Protein AF-0000000067924280 (afdb_homodimer)

InterPro domains:
  IPR011576 Pyridoxamine 5'-phosphate oxidase, N-terminal [PF01243] (41-161)
  IPR012349 FMN-binding split barrel [G3DSA:2.30.110.10] (32-160)

Foldseek 3Di:
DDDFLCCVPCPPVNLVVCVVVVNNVVQVVCSVVRHFDQWQDPVNQQLQQQAFKKWKWFAALVRRIDIDIDGDHRRQWHDPGGWKIKHFAFDDPPPCPVQNRCVRPQWMKMWTADQQVLWIKIFTFGKHWAAPCVVVNVVSDDPPDPTHGGTMMMTTTSGMDIDDSPPRHHDDDPVVVVVVVVVVVVVVVVVVVVVVVVVVVVVVVD/DDDFLCCVPCPPVNLVVCVVVVNNVVQVVCSVVRHFDQWQDPVNQQLQQQAFKKWKWFAALVRRIDIDIDGDHRRQWHDPGGWKIKHFAFDDPPPCPVQNRCVRPQWMKIWTADQQVLWIKIFTFGKHWAAPCVPVNVVSDPPPDPTHGGTMMMTTTSGMDIDDSPPRHHDDDPVVVVVVVVVVVVVVVVVVVVVVVVVVVVVVVD

Nearest PDB structures (foldseek):
  7kq2-assembly1_A  TM=8.215E-01  e=5.946E-09  Streptococcus sp.
  7kpz-assembly1_A  TM=7.842E-01  e=2.684E-08  Streptococcus sp.
  2i02-assembly1_B  TM=6.958E-01  e=4.789E-06  Nostoc punctiforme PCC 73102
  2i02-assembly1_A  TM=6.810E-01  e=1.114E-05  Nostoc punctiforme PCC 73102
  1ci0-assembly1_B  TM=5.068E-01  e=4.195E-05  Saccharomyces cerevisiae

Sequence (412 aa):
MHEFTSDVAFTPTVKAIQSRKGSRDSYARVEQRGGWRATITPDLAAFIEAQTSVFLATANAQGQPYIQHRGGPAGFLKVLDEHVIGFADFSGNRQFITQGNLEDNDQAFLFLIDYMLRQRIKIWGRARVVENDPELTAKLMPADYKARPEQAILFTVTAWDANCPQHIPQRFEAADVAAALAERDRRIAGLEQEIARLRDGAAAELMHEFTSDVAFTPTVKAIQSRKGSRDSYARVEQRGGWRATITPDLAAFIEAQTSVFLATANAQGQPYIQHRGGPAGFLKVLDEHVIGFADFSGNRQFITQGNLEDNDQAFLFLIDYMLRQRIKIWGRARVVENDPELTAKLMPADYKARPEQAILFTVTAWDANCPQHIPQRFEAADVAAALAERDRRIAGLEQEIARLRDGAAAEL

Organism: Mesorhizobium plurifarium (NCBI:txid69974)

Secondary structure (DSSP, 8-state):
----GGGGT--HHHHHHHHHHT-HHHHHHHHHTT-SB-S--HHHHHHHHH-SEEEEEEE-TT--EEEEEEE-STTSSEE-SSSEEEEEEE--S---HHHHHHHH--EEEEEEEETTTTEEEEEEEEEEEE-S-HHHHHHHSPTT--PPEEEEEEEEEEEEEE---TT---EEEHHHHHHHHHHHHHHHHHHHHHHHHHHHHHHHT-/----GGGGT--HHHHHHHHHHT-HHHHHHHHHTT-SB-S--HHHHHHHHH-SEEEEEEE-TT--EEEEEEE-STTSSEE-SSSEEEEEEE--S---HHHHHHHH--EEEEEEEETTTTEEEEEEEEEEEE-S-HHHHHHHSPTT--PPEEEEEEEEEEEEEE---TT---EEEHHHHHHHHHHHHHHHHHHHHHHHHHHHHHHHT-

Radius of gyration: 25.48 Å; Cα contacts (8 Å, |Δi|>4): 826; chains: 2; bounding box: 55×84×57 Å

Solvent-accessible surface area (backbone atoms only — not comparab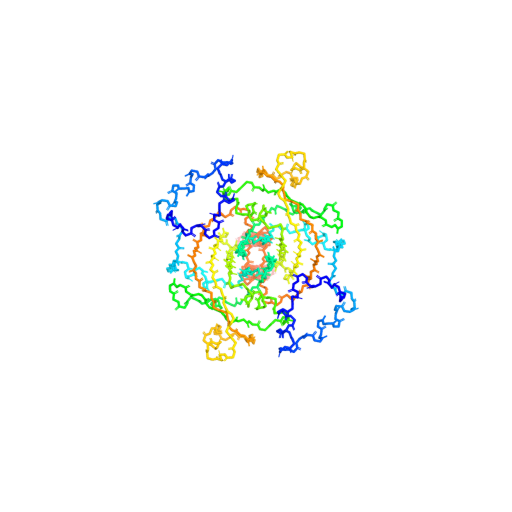le to full-atom values): 21145 Å² total; per-residue (Å²): 132,87,83,52,52,51,46,80,60,50,35,75,58,13,46,51,50,18,51,75,72,68,38,32,67,62,52,50,52,44,46,73,73,64,53,39,47,46,59,57,44,74,69,56,43,53,55,50,25,58,38,37,49,37,35,42,24,30,6,29,77,86,23,44,21,42,77,42,81,47,45,42,61,63,40,28,40,36,71,78,53,52,42,32,37,33,27,40,39,56,65,71,89,61,66,48,44,67,58,26,16,33,74,60,26,37,34,22,20,42,42,40,61,41,35,70,78,30,42,40,39,42,33,38,32,34,36,45,75,45,69,95,45,68,67,61,30,56,70,29,48,41,86,93,54,87,70,54,68,67,31,26,37,41,35,40,48,52,21,38,50,73,61,81,45,76,56,50,61,49,33,40,48,47,70,60,52,49,50,56,49,46,54,47,50,50,51,39,51,51,42,53,50,51,43,52,52,55,57,54,57,60,54,72,78,102,131,88,81,52,51,52,45,80,61,51,36,74,59,12,46,52,50,17,51,76,72,68,38,34,65,62,53,50,52,44,48,73,73,64,52,41,47,45,58,56,45,73,67,54,42,54,54,51,26,58,38,39,50,36,36,41,26,28,6,29,78,87,24,44,20,41,78,43,80,46,45,41,60,65,39,26,40,36,73,77,52,53,43,33,38,33,26,40,39,57,66,70,89,60,66,46,44,67,57,27,15,32,74,59,26,37,35,20,20,42,42,40,61,41,36,70,78,29,42,41,38,42,33,37,29,35,35,46,75,46,67,95,44,68,66,61,30,58,70,29,46,42,86,92,54,86,71,54,68,66,32,24,38,42,36,38,48,51,22,37,50,74,60,81,45,77,55,49,62,48,33,39,50,45,69,60,52,50,51,56,48,48,54,47,50,51,51,41,52,51,43,53,49,50,43,50,52,54,56,55,57,61,54,72,78,103

pLDDT: mean 94.35, std 7.41, range [45.19, 98.88]

Structure (mmCIF, N/CA/C/O backbone):
data_AF-0000000067924280-model_v1
#
loop_
_entity.id
_entity.type
_entity.pdbx_description
1 polymer "Pyridoxamine 5'-phosphate oxidase-related FMN-binding protein"
#
loop_
_atom_site.group_PDB
_atom_site.id
_atom_site.type_symbol
_atom_site.label_atom_id
_atom_site.label_alt_id
_atom_site.label_comp_id
_atom_site.label_asym_id
_atom_site.label_entity_id
_atom_site.label_seq_id
_atom_site.pdbx_PDB_ins_code
_atom_site.Cartn_x
_atom_site.Cartn_y
_atom_site.Cartn_z
_atom_site.occupancy
_atom_site.B_iso_or_equiv
_atom_site.auth_seq_id
_atom_site.auth_comp_id
_atom_site.auth_asym_id
_atom_site.auth_atom_id
_atom_site.pdbx_PDB_model_num
ATOM 1 N N . MET A 1 1 ? -21.016 -21.656 -17.859 1 45.44 1 MET A N 1
ATOM 2 C CA . MET A 1 1 ? -21.172 -20.812 -16.672 1 45.44 1 MET A CA 1
ATOM 3 C C . MET A 1 1 ? -20.656 -19.406 -16.953 1 45.44 1 MET A C 1
ATOM 5 O O . MET A 1 1 ? -19.609 -19.219 -17.562 1 45.44 1 MET A O 1
ATOM 9 N N . HIS A 1 2 ? -21.453 -18.375 -16.938 1 62.66 2 HIS A N 1
ATOM 10 C CA . HIS A 1 2 ? -21.156 -17 -17.297 1 62.66 2 HIS A CA 1
ATOM 11 C C . HIS A 1 2 ? -20.016 -16.453 -16.453 1 62.66 2 HIS A C 1
ATOM 13 O O . HIS A 1 2 ? -20 -16.625 -15.227 1 62.66 2 HIS A O 1
ATOM 19 N N . GLU A 1 3 ? -18.922 -16.172 -17.047 1 84.81 3 GLU A N 1
ATOM 20 C CA . GLU A 1 3 ? -17.75 -15.633 -16.391 1 84.81 3 GLU A CA 1
ATOM 21 C C . GLU A 1 3 ? -17.969 -14.188 -15.961 1 84.81 3 GLU A C 1
ATOM 23 O O . GLU A 1 3 ? -18.375 -13.352 -16.766 1 84.81 3 GLU A O 1
ATOM 28 N N . PHE A 1 4 ? -18.125 -14 -14.648 1 92.31 4 PHE A N 1
ATOM 29 C CA . PHE A 1 4 ? -18.219 -12.656 -14.102 1 92.31 4 PHE A CA 1
ATOM 30 C C . PHE A 1 4 ? -16.844 -12.008 -14 1 92.31 4 PHE A C 1
ATOM 32 O O . PHE A 1 4 ? -15.836 -12.695 -13.812 1 92.31 4 PHE A O 1
ATOM 39 N N . THR A 1 5 ? -16.828 -10.656 -14.125 1 94.19 5 THR A N 1
ATOM 40 C CA . THR A 1 5 ? -15.578 -9.93 -13.984 1 94.19 5 THR A CA 1
ATOM 41 C C . THR A 1 5 ? -14.961 -10.164 -12.609 1 94.19 5 THR A C 1
ATOM 43 O O . THR A 1 5 ? -13.742 -10.234 -12.477 1 94.19 5 THR A O 1
ATOM 46 N N . SER A 1 6 ? -15.836 -10.359 -11.602 1 96.06 6 SER A N 1
ATOM 47 C CA . SER A 1 6 ? -15.359 -10.562 -10.234 1 96.06 6 SER A CA 1
ATOM 48 C C . SER A 1 6 ? -14.703 -11.93 -10.07 1 96.06 6 SER A C 1
ATOM 50 O O . SER A 1 6 ? -14.039 -12.188 -9.062 1 96.06 6 SER A O 1
ATOM 52 N N . ASP A 1 7 ? -14.781 -12.828 -11.102 1 96.56 7 ASP A N 1
ATOM 53 C CA . ASP A 1 7 ? -14.188 -14.164 -11.031 1 96.56 7 ASP A CA 1
ATOM 54 C C . ASP A 1 7 ? -12.656 -14.086 -11.016 1 96.56 7 ASP A C 1
ATOM 56 O O . ASP A 1 7 ? -11.992 -15.039 -10.625 1 96.56 7 ASP A O 1
ATOM 60 N N . VAL A 1 8 ? -12.156 -12.953 -11.414 1 96.25 8 VAL A N 1
ATOM 61 C CA . VAL A 1 8 ? -10.711 -12.75 -11.32 1 96.25 8 VAL A CA 1
ATOM 62 C C . VAL A 1 8 ? -10.266 -12.82 -9.867 1 96.25 8 VAL A C 1
ATOM 64 O O . VAL A 1 8 ? -9.133 -13.203 -9.57 1 96.25 8 VAL A O 1
ATOM 67 N N . ALA A 1 9 ? -11.164 -12.5 -8.898 1 96.62 9 ALA A N 1
ATOM 68 C CA . ALA A 1 9 ? -10.891 -12.508 -7.461 1 96.62 9 ALA A CA 1
ATOM 69 C C . ALA A 1 9 ? -11.688 -13.602 -6.758 1 96.62 9 ALA A C 1
ATOM 71 O O . ALA A 1 9 ? -11.18 -14.266 -5.852 1 96.62 9 ALA A O 1
ATOM 72 N N . PHE A 1 10 ? -12.93 -13.734 -7.227 1 97.44 10 PHE A N 1
ATOM 73 C CA . PHE A 1 10 ? -13.828 -14.695 -6.594 1 97.44 10 PHE A CA 1
ATOM 74 C C . PHE A 1 10 ? -13.695 -16.062 -7.234 1 97.44 10 PHE A C 1
ATOM 76 O O . PHE A 1 10 ? -14.57 -16.5 -7.98 1 97.44 10 PHE A O 1
ATOM 83 N N . THR A 1 11 ? -12.648 -16.75 -6.859 1 97.56 11 THR A N 1
ATOM 84 C CA . THR A 1 11 ? -12.414 -18.125 -7.305 1 97.56 11 THR A CA 1
ATOM 85 C C . THR A 1 11 ? -13.43 -19.078 -6.688 1 97.56 11 THR A C 1
ATOM 87 O O . THR A 1 11 ? -14.156 -18.703 -5.762 1 97.56 11 THR A O 1
ATOM 90 N N . PRO A 1 12 ? -13.422 -20.312 -7.195 1 97.56 12 PRO A N 1
ATOM 91 C CA . PRO A 1 12 ? -14.297 -21.281 -6.547 1 97.56 12 PRO A CA 1
ATOM 92 C C . PRO A 1 12 ? -14.008 -21.438 -5.051 1 97.56 12 PRO A C 1
ATOM 94 O O . PRO A 1 12 ? -14.938 -21.594 -4.258 1 97.56 12 PRO A O 1
ATOM 97 N N . THR A 1 13 ? -12.742 -21.359 -4.664 1 98.38 13 THR A N 1
ATOM 98 C CA . THR A 1 13 ? -12.367 -21.438 -3.252 1 98.38 13 THR A CA 1
ATOM 99 C C . THR A 1 13 ? -12.945 -20.266 -2.477 1 98.38 13 THR A C 1
ATOM 101 O O . THR A 1 13 ? -13.516 -20.438 -1.398 1 98.38 13 THR A O 1
ATOM 104 N N . VAL A 1 14 ? -12.852 -19.078 -3.033 1 98.38 14 VAL A N 1
ATOM 105 C CA . VAL A 1 14 ? -13.383 -17.875 -2.393 1 98.38 14 VAL A CA 1
ATOM 106 C C . VAL A 1 14 ? -14.906 -17.984 -2.273 1 98.38 14 VAL A C 1
ATOM 108 O O . VAL A 1 14 ? -15.469 -17.719 -1.21 1 98.38 14 VAL A O 1
ATOM 111 N N . LYS A 1 15 ? -15.547 -18.422 -3.338 1 98.19 15 LYS A N 1
ATOM 112 C CA . LYS A 1 15 ? -17 -18.547 -3.334 1 98.19 15 LYS A CA 1
ATOM 113 C C . LYS A 1 15 ? -17.453 -19.578 -2.316 1 98.19 15 LYS A C 1
ATOM 115 O O . LYS A 1 15 ? -18.516 -19.422 -1.688 1 98.19 15 LYS A O 1
ATOM 120 N N . ALA A 1 16 ? -16.703 -20.625 -2.158 1 98.44 16 ALA A N 1
ATOM 121 C CA . ALA A 1 16 ? -17.031 -21.641 -1.155 1 98.44 16 ALA A CA 1
ATOM 122 C C . ALA A 1 16 ? -16.969 -21.062 0.253 1 98.44 16 ALA A C 1
ATOM 124 O O . ALA A 1 16 ? -17.812 -21.344 1.096 1 98.44 16 ALA A O 1
ATOM 125 N N . ILE A 1 17 ? -15.977 -20.25 0.499 1 98.12 17 ILE A N 1
ATOM 126 C CA . ILE A 1 17 ? -15.828 -19.609 1.802 1 98.12 17 ILE A CA 1
ATOM 127 C C . ILE A 1 17 ? -16.969 -18.609 2.02 1 98.12 17 ILE A C 1
ATOM 129 O O . ILE A 1 17 ? -17.547 -18.562 3.104 1 98.12 17 ILE A O 1
ATOM 133 N N . GLN A 1 18 ? -17.312 -17.797 0.963 1 98 18 GLN A N 1
ATOM 134 C CA . GLN A 1 18 ? -18.438 -16.875 1.04 1 98 18 GLN A CA 1
ATOM 135 C C . GLN A 1 18 ? -19.719 -17.609 1.403 1 98 18 GLN A C 1
ATOM 137 O O . GLN A 1 18 ? -20.531 -17.109 2.184 1 98 18 GLN A O 1
ATOM 142 N N . SER A 1 19 ? -19.875 -18.781 0.799 1 98.5 19 SER A N 1
ATOM 143 C CA . SER A 1 19 ? -21.062 -19.578 1.085 1 98.5 19 SER A CA 1
ATOM 144 C C . SER A 1 19 ? -21.078 -20.031 2.539 1 98.5 19 SER A C 1
ATOM 146 O O . SER A 1 19 ? -22.094 -19.891 3.229 1 98.5 19 SER A O 1
ATOM 148 N N . ARG A 1 20 ? -19.938 -20.547 2.988 1 97.94 20 ARG A N 1
ATOM 149 C CA . ARG A 1 20 ? -19.844 -21.031 4.359 1 97.94 20 ARG A CA 1
ATOM 150 C C . ARG A 1 20 ? -20.047 -19.906 5.363 1 97.94 20 ARG A C 1
ATOM 152 O O . ARG A 1 20 ? -20.656 -20.109 6.414 1 97.94 20 ARG A O 1
ATOM 159 N N . LYS A 1 21 ? -19.656 -18.734 5 1 97.12 21 LYS A N 1
ATOM 160 C CA . LYS A 1 21 ? -19.656 -17.625 5.965 1 97.12 21 LYS A CA 1
ATOM 161 C C . LYS A 1 21 ? -20.812 -16.672 5.699 1 97.12 21 LYS A C 1
ATOM 163 O O . LYS A 1 21 ? -20.938 -15.641 6.367 1 97.12 21 LYS A O 1
ATOM 168 N N . GLY A 1 22 ? -21.562 -16.859 4.66 1 97.06 22 GLY A N 1
ATOM 169 C CA . GLY A 1 22 ? -22.875 -16.266 4.527 1 97.06 22 GLY A CA 1
ATOM 170 C C . GLY A 1 22 ? -22.875 -15.008 3.672 1 97.06 22 GLY A C 1
ATOM 171 O O . GLY A 1 22 ? -23.797 -14.195 3.746 1 97.06 22 GLY A O 1
ATOM 172 N N . SER A 1 23 ? -21.828 -14.758 2.934 1 97.06 23 SER A N 1
ATOM 173 C CA . SER A 1 23 ? -21.797 -13.539 2.127 1 97.06 23 SER A CA 1
ATOM 174 C C . SER A 1 23 ? -22 -13.852 0.648 1 97.06 23 SER A C 1
ATOM 176 O O . SER A 1 23 ? -22.125 -12.945 -0.175 1 97.06 23 SER A O 1
ATOM 178 N N . ARG A 1 24 ? -22.156 -15.109 0.257 1 97.5 24 ARG A N 1
ATOM 179 C CA . ARG A 1 24 ? -22.156 -15.516 -1.146 1 97.5 24 ARG A CA 1
ATOM 180 C C . ARG A 1 24 ? -23.375 -14.953 -1.87 1 97.5 24 ARG A C 1
ATOM 182 O O . ARG A 1 24 ? -23.266 -14.445 -2.986 1 97.5 24 ARG A O 1
ATOM 189 N N . ASP A 1 25 ? -24.531 -15.016 -1.222 1 97 25 ASP A N 1
ATOM 190 C CA . ASP A 1 25 ? -25.766 -14.602 -1.877 1 97 25 ASP A CA 1
ATOM 191 C C . ASP A 1 25 ? -25.734 -13.117 -2.242 1 97 25 ASP A C 1
ATOM 193 O O . ASP A 1 25 ? -26.188 -12.727 -3.32 1 97 25 ASP A O 1
ATOM 197 N N . SER A 1 26 ? -25.25 -12.375 -1.351 1 96.19 26 SER A N 1
ATOM 198 C CA . SER A 1 26 ? -25.156 -10.938 -1.595 1 96.19 26 SER A CA 1
ATOM 199 C C . SER A 1 26 ? -24.234 -10.641 -2.777 1 96.19 26 SER A C 1
ATOM 201 O O . SER A 1 26 ? -24.609 -9.867 -3.668 1 96.19 26 SER A O 1
ATOM 203 N N . TYR A 1 27 ? -23.094 -11.289 -2.848 1 95.5 27 TYR A N 1
ATOM 204 C CA . TYR A 1 27 ? -22.156 -11.031 -3.934 1 95.5 27 TYR A CA 1
ATOM 205 C C . TYR A 1 27 ? -22.672 -11.609 -5.246 1 95.5 27 TYR A C 1
ATOM 207 O O . TYR A 1 27 ? -22.422 -11.047 -6.316 1 95.5 27 TYR A O 1
ATOM 215 N N . ALA A 1 28 ? -23.391 -12.703 -5.152 1 95.81 28 ALA A N 1
ATOM 216 C CA . ALA A 1 28 ? -24 -13.281 -6.348 1 95.81 28 ALA A CA 1
ATOM 217 C C . ALA A 1 28 ? -25.016 -12.328 -6.965 1 95.81 28 ALA A C 1
ATOM 219 O O . ALA A 1 28 ? -25.094 -12.203 -8.188 1 95.81 28 ALA A O 1
ATOM 220 N N . ARG A 1 29 ? -25.766 -11.711 -6.133 1 95.06 29 ARG A N 1
ATOM 221 C CA . ARG A 1 29 ? -26.766 -10.75 -6.617 1 95.06 29 ARG A CA 1
ATOM 222 C C . ARG A 1 29 ? -26.078 -9.57 -7.316 1 95.06 29 ARG A C 1
ATOM 224 O O . ARG A 1 29 ? -26.531 -9.125 -8.375 1 95.06 29 ARG A O 1
ATOM 231 N N . VAL A 1 30 ? -25.016 -9.086 -6.758 1 92.69 30 VAL A N 1
ATOM 232 C CA . VAL A 1 30 ? -24.25 -7.988 -7.355 1 92.69 30 VAL A CA 1
ATOM 233 C C . VAL A 1 30 ? -23.703 -8.414 -8.719 1 92.69 30 VAL A C 1
ATOM 235 O O . VAL A 1 30 ? -23.766 -7.652 -9.68 1 92.69 30 VAL A O 1
ATOM 238 N N . GLU A 1 31 ? -23.172 -9.648 -8.789 1 94.25 31 GLU A N 1
ATOM 239 C CA . GLU A 1 31 ? -22.641 -10.18 -10.039 1 94.25 31 GLU A CA 1
ATOM 240 C C . GLU A 1 31 ? -23.719 -10.25 -11.117 1 94.25 31 GLU A C 1
ATOM 242 O O . GLU A 1 31 ? -23.469 -9.914 -12.273 1 94.25 31 GLU A O 1
ATOM 247 N N . GLN A 1 32 ? -24.906 -10.555 -10.766 1 93 32 GLN A N 1
ATOM 248 C CA . GLN A 1 32 ? -26.016 -10.695 -11.703 1 93 32 GLN A CA 1
ATOM 249 C C . GLN A 1 32 ? -26.469 -9.328 -12.219 1 93 32 GLN A C 1
ATOM 251 O O . GLN A 1 32 ? -27.016 -9.227 -13.312 1 93 32 GLN A O 1
ATOM 256 N N . ARG A 1 33 ? -26.156 -8.359 -11.461 1 92.62 33 ARG A N 1
ATOM 257 C CA . ARG A 1 33 ? -26.562 -7.016 -11.844 1 92.62 33 ARG A CA 1
ATOM 258 C C . ARG A 1 33 ? -25.453 -6.289 -12.586 1 92.62 33 ARG A C 1
ATOM 260 O O . ARG A 1 33 ? -25.5 -5.07 -12.758 1 92.62 33 ARG A O 1
ATOM 267 N N . GLY A 1 34 ? -24.406 -7.004 -13.086 1 88.94 34 GLY A N 1
ATOM 268 C CA . GLY A 1 34 ? -23.344 -6.398 -13.875 1 88.94 34 GLY A CA 1
ATOM 269 C C . GLY A 1 34 ? -21.969 -6.52 -13.242 1 88.94 34 GLY A C 1
ATOM 270 O O . GLY A 1 34 ? -20.969 -6.586 -13.938 1 88.94 34 GLY A O 1
ATOM 271 N N . GLY A 1 35 ? -22 -6.469 -11.82 1 92 35 GLY A N 1
ATOM 272 C CA . GLY A 1 35 ? -20.766 -6.754 -11.094 1 92 35 GLY A CA 1
ATOM 273 C C . GLY A 1 35 ? -19.734 -5.648 -11.203 1 92 35 GLY A C 1
ATOM 274 O O . GLY A 1 35 ? -20.078 -4.465 -11.141 1 92 35 GLY A O 1
ATOM 275 N N . TRP A 1 36 ? -18.5 -6.02 -11.258 1 94.25 36 TRP A N 1
ATOM 276 C CA . TRP A 1 36 ? -17.375 -5.098 -11.352 1 94.25 36 TRP A CA 1
ATOM 277 C C . TRP A 1 36 ? -17.188 -4.625 -12.789 1 94.25 36 TRP A C 1
ATOM 279 O O . TRP A 1 36 ? -17.5 -5.352 -13.734 1 94.25 36 TRP A O 1
ATOM 289 N N . ARG A 1 37 ? -16.719 -3.395 -12.969 1 93.62 37 ARG A N 1
ATOM 290 C CA . ARG A 1 37 ? -16.469 -2.846 -14.297 1 93.62 37 ARG A CA 1
ATOM 291 C C . ARG A 1 37 ? -15.102 -3.285 -14.82 1 93.62 37 ARG A C 1
ATOM 293 O O . ARG A 1 37 ? -14.172 -3.518 -14.039 1 93.62 37 ARG A O 1
ATOM 300 N N . ALA A 1 38 ? -15.031 -3.35 -16.125 1 95.81 38 ALA A N 1
ATOM 301 C CA . ALA A 1 38 ? -13.789 -3.768 -16.766 1 95.81 38 ALA A CA 1
ATOM 302 C C . ALA A 1 38 ? -13.148 -2.607 -17.531 1 95.81 38 ALA A C 1
ATOM 304 O O . ALA A 1 38 ? -12.055 -2.746 -18.094 1 95.81 38 ALA A O 1
ATOM 305 N N . THR A 1 39 ? -13.844 -1.519 -17.594 1 97.25 39 THR A N 1
ATOM 306 C CA . THR A 1 39 ? -13.344 -0.343 -18.297 1 97.25 39 THR A CA 1
ATOM 307 C C . THR A 1 39 ? -13.07 0.796 -17.312 1 97.25 39 THR A C 1
ATOM 309 O O . THR A 1 39 ? -13.742 0.913 -16.281 1 97.25 39 THR A O 1
ATOM 312 N N . ILE A 1 40 ? -12.125 1.585 -17.672 1 98.06 40 ILE A N 1
ATOM 313 C CA . ILE A 1 40 ? -11.773 2.75 -16.875 1 98.06 40 ILE A CA 1
ATOM 314 C C . ILE A 1 40 ? -12.773 3.877 -17.141 1 98.06 40 ILE A C 1
ATOM 316 O O . ILE A 1 40 ? -12.773 4.469 -18.219 1 98.06 40 ILE A O 1
ATOM 320 N N . THR A 1 41 ? -13.602 4.195 -16.172 1 97.25 41 THR A N 1
ATOM 321 C CA . THR A 1 41 ? -14.531 5.312 -16.281 1 97.25 41 THR A CA 1
ATOM 322 C C . THR A 1 41 ? -13.797 6.645 -16.125 1 97.25 41 THR A C 1
ATOM 324 O O . THR A 1 41 ? -12.672 6.684 -15.625 1 97.25 41 THR A O 1
ATOM 327 N N . PRO A 1 42 ? -14.461 7.699 -16.516 1 97.44 42 PRO A N 1
ATOM 328 C CA . PRO A 1 42 ? -13.828 9.016 -16.344 1 97.44 42 PRO A CA 1
ATOM 329 C C . PRO A 1 42 ? -13.492 9.312 -14.891 1 97.44 42 PRO A C 1
ATOM 331 O O . PRO A 1 42 ? -12.422 9.867 -14.609 1 97.44 42 PRO A O 1
ATOM 334 N N . ASP A 1 43 ? -14.336 8.93 -14.008 1 95.81 43 ASP A N 1
ATOM 335 C CA . ASP A 1 43 ? -14.078 9.148 -12.586 1 95.81 43 ASP A CA 1
ATOM 336 C C . ASP A 1 43 ? -12.875 8.344 -12.109 1 95.81 43 ASP A C 1
ATOM 338 O O . ASP A 1 43 ? -12.047 8.852 -11.359 1 95.81 43 ASP A O 1
ATOM 342 N N . LEU A 1 44 ? -12.844 7.09 -12.531 1 96.81 44 LEU A N 1
ATOM 343 C CA . LEU A 1 44 ? -11.703 6.262 -12.172 1 96.81 44 LEU A CA 1
ATOM 344 C C . LEU A 1 44 ? -10.414 6.828 -12.766 1 96.81 44 LEU A C 1
ATOM 346 O O . LEU A 1 44 ? -9.375 6.84 -12.094 1 96.81 44 LEU A O 1
ATOM 350 N N . ALA A 1 45 ? -10.484 7.324 -13.961 1 98.25 45 ALA A N 1
ATOM 351 C CA . ALA A 1 45 ? -9.32 7.922 -14.602 1 98.25 45 ALA A CA 1
ATOM 352 C C . ALA A 1 45 ? -8.797 9.109 -13.797 1 98.25 45 ALA A C 1
ATOM 354 O O . ALA A 1 45 ? -7.59 9.219 -13.562 1 98.25 45 ALA A O 1
ATOM 355 N N . ALA A 1 46 ? -9.641 9.953 -13.398 1 97.56 46 ALA A N 1
ATOM 356 C CA . ALA A 1 46 ? -9.266 11.117 -12.602 1 97.56 46 ALA A CA 1
ATOM 357 C C . ALA A 1 46 ? -8.633 10.695 -11.281 1 97.56 46 ALA A C 1
ATOM 359 O O . ALA A 1 46 ? -7.641 11.281 -10.836 1 97.56 46 ALA A O 1
ATOM 360 N N . PHE A 1 47 ? -9.242 9.688 -10.672 1 96.62 47 PHE A N 1
ATOM 361 C CA . PHE A 1 47 ? -8.719 9.164 -9.414 1 96.62 47 PHE A CA 1
ATOM 362 C C . PHE A 1 47 ? -7.312 8.602 -9.609 1 96.62 47 PHE A C 1
ATOM 364 O O . PHE A 1 47 ? -6.406 8.898 -8.828 1 96.62 47 PHE A O 1
ATOM 371 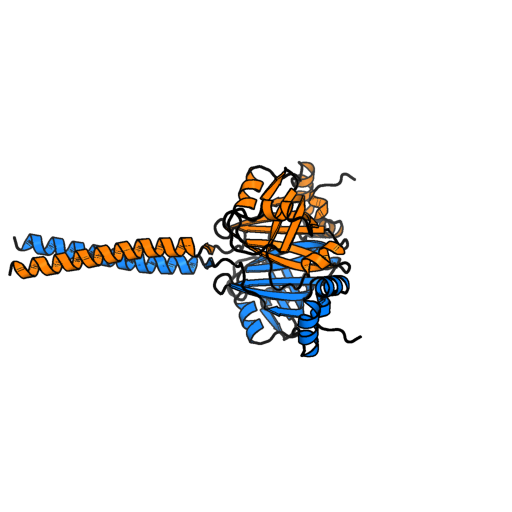N N . ILE A 1 48 ? -7.125 7.824 -10.672 1 98.12 48 ILE A N 1
ATOM 372 C CA . ILE A 1 48 ? -5.848 7.195 -10.984 1 98.12 48 ILE A CA 1
ATOM 373 C C . ILE A 1 48 ? -4.781 8.266 -11.188 1 98.12 48 ILE A C 1
ATOM 375 O O . ILE A 1 48 ? -3.711 8.219 -10.578 1 98.12 48 ILE A O 1
ATOM 379 N N . GLU A 1 49 ? -5.066 9.25 -11.914 1 97.69 49 GLU A N 1
ATOM 380 C CA . GLU A 1 49 ? -4.07 10.234 -12.328 1 97.69 49 GLU A CA 1
ATOM 381 C C . GLU A 1 49 ? -3.73 11.195 -11.188 1 97.69 49 GLU A C 1
ATOM 383 O O . GLU A 1 49 ? -2.701 11.867 -11.227 1 97.69 49 GLU A O 1
ATOM 38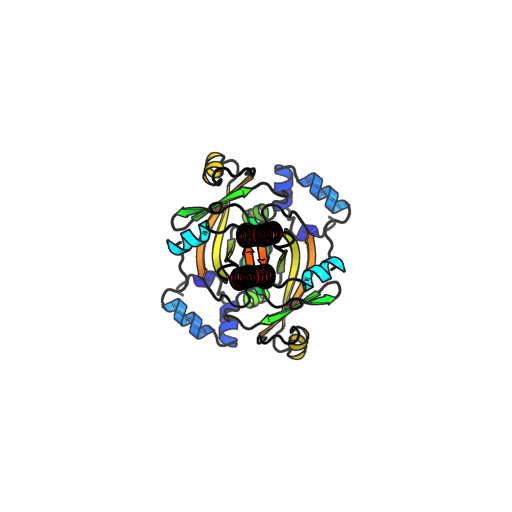8 N N . ALA A 1 50 ? -4.562 11.203 -10.188 1 96.12 50 ALA A N 1
ATOM 389 C CA . ALA A 1 50 ? -4.336 12.078 -9.039 1 96.12 50 ALA A CA 1
ATOM 390 C C . ALA A 1 50 ? -3.398 11.43 -8.031 1 96.12 50 ALA A C 1
ATOM 392 O O . ALA A 1 50 ? -2.887 12.102 -7.129 1 96.12 50 ALA A O 1
ATOM 393 N N . GLN A 1 51 ? -3.193 10.156 -8.148 1 96.06 51 GLN A N 1
ATOM 394 C CA . GLN A 1 51 ? -2.406 9.453 -7.145 1 96.06 51 GLN A CA 1
ATOM 395 C C . GLN A 1 51 ? -0.926 9.812 -7.258 1 96.06 51 GLN A C 1
ATOM 397 O O . GLN A 1 51 ? -0.41 10 -8.359 1 96.06 51 GLN A O 1
ATOM 402 N N . THR A 1 52 ? -0.217 9.867 -6.059 1 95.06 52 THR A N 1
ATOM 403 C CA . THR A 1 52 ? 1.219 10.125 -6.027 1 95.06 52 THR A CA 1
ATOM 404 C C . THR A 1 52 ? 1.968 8.938 -5.426 1 95.06 52 THR A C 1
ATOM 406 O O . THR A 1 52 ? 3.195 8.969 -5.312 1 95.06 52 THR A O 1
ATOM 409 N N . SER A 1 53 ? 1.267 7.973 -5.031 1 95.69 53 SER A N 1
ATOM 410 C CA . SER A 1 53 ? 1.772 6.738 -4.438 1 95.69 53 SER A CA 1
ATOM 411 C C . SER A 1 53 ? 0.827 5.57 -4.699 1 95.69 53 SER A C 1
ATOM 413 O O . SER A 1 53 ? -0.371 5.66 -4.418 1 95.69 53 SER A O 1
ATOM 415 N N . VAL A 1 54 ? 1.301 4.5 -5.305 1 97.56 54 VAL A N 1
ATOM 416 C CA . VAL A 1 54 ? 0.468 3.34 -5.602 1 97.56 54 VAL A CA 1
ATOM 417 C C . VAL A 1 54 ? 1.254 2.059 -5.332 1 97.56 54 VAL A C 1
ATOM 419 O O . VAL A 1 54 ? 2.471 2.098 -5.137 1 97.56 54 VAL A O 1
ATOM 422 N N . PHE A 1 55 ? 0.53 0.939 -5.285 1 98.44 55 PHE A N 1
ATOM 423 C CA . PHE A 1 55 ? 1.141 -0.362 -5.043 1 98.44 55 PHE A CA 1
ATOM 424 C C . PHE A 1 55 ? 0.828 -1.33 -6.176 1 98.44 55 PHE A C 1
ATOM 426 O O . PHE A 1 55 ? -0.331 -1.476 -6.574 1 98.44 55 PHE A O 1
ATOM 433 N N 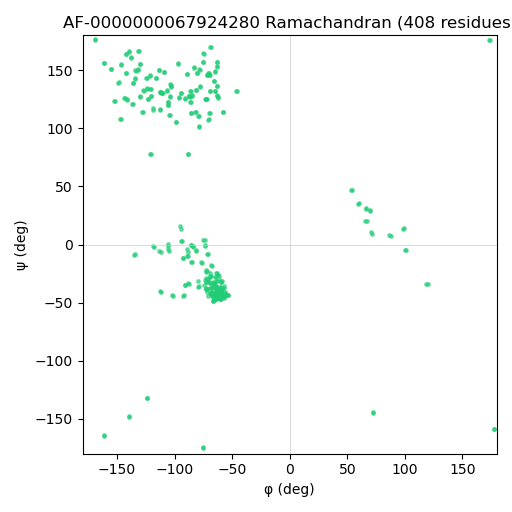. LEU A 1 56 ? 1.825 -1.877 -6.746 1 98.69 56 LEU A N 1
ATOM 434 C CA . LEU A 1 56 ? 1.718 -2.891 -7.789 1 98.69 56 LEU A CA 1
ATOM 435 C C . LEU A 1 56 ? 2.064 -4.273 -7.242 1 98.69 56 LEU A C 1
ATOM 437 O O . LEU A 1 56 ? 3.164 -4.48 -6.723 1 98.69 56 LEU A O 1
ATOM 441 N N . ALA A 1 57 ? 1.109 -5.191 -7.332 1 98.88 57 ALA A N 1
ATOM 442 C CA . ALA A 1 57 ? 1.392 -6.562 -6.914 1 98.88 57 ALA A CA 1
ATOM 443 C C . ALA A 1 57 ? 1.606 -7.469 -8.117 1 98.88 57 ALA A C 1
ATOM 445 O O . ALA A 1 57 ? 0.896 -7.359 -9.125 1 98.88 57 ALA A O 1
ATOM 446 N N . THR A 1 58 ? 2.586 -8.281 -8.062 1 98.88 58 THR A N 1
ATOM 447 C CA . THR A 1 58 ? 2.896 -9.344 -9.008 1 98.88 58 THR A CA 1
ATOM 448 C C . THR A 1 58 ? 3.17 -10.656 -8.281 1 98.88 58 THR A C 1
ATOM 450 O O . THR A 1 58 ? 3.246 -10.68 -7.051 1 98.88 58 THR A O 1
ATOM 453 N N . ALA A 1 59 ? 3.197 -11.75 -8.961 1 98.88 59 ALA A N 1
ATOM 454 C CA . ALA A 1 59 ? 3.611 -13.055 -8.438 1 98.88 59 ALA A CA 1
ATOM 455 C C . ALA A 1 59 ? 4.527 -13.773 -9.422 1 98.88 59 ALA A C 1
ATOM 457 O O . ALA A 1 59 ? 4.312 -13.711 -10.641 1 98.88 59 ALA A O 1
ATOM 458 N N . ASN A 1 60 ? 5.551 -14.391 -8.875 1 98.5 60 ASN A N 1
ATOM 459 C CA . ASN A 1 60 ? 6.418 -15.141 -9.773 1 98.5 60 ASN A CA 1
ATOM 460 C C . ASN A 1 60 ? 5.766 -16.453 -10.211 1 98.5 60 ASN A C 1
ATOM 462 O O . ASN A 1 60 ? 4.609 -16.719 -9.891 1 98.5 60 ASN A O 1
ATOM 466 N N . ALA A 1 61 ? 6.516 -17.234 -10.93 1 97.69 61 ALA A N 1
ATOM 467 C CA . ALA A 1 61 ? 5.988 -18.453 -11.531 1 97.69 61 ALA A CA 1
ATOM 468 C C . ALA A 1 61 ? 5.543 -19.438 -10.461 1 97.69 61 ALA A C 1
ATOM 470 O O . ALA A 1 61 ? 4.66 -20.266 -10.703 1 97.69 61 ALA A O 1
ATOM 471 N N . GLN A 1 62 ? 6.102 -19.344 -9.289 1 97.56 62 GLN A N 1
ATOM 472 C CA . GLN A 1 62 ? 5.781 -20.281 -8.203 1 97.56 62 GLN A CA 1
ATOM 473 C C . GLN A 1 62 ? 4.664 -19.719 -7.32 1 97.56 62 GLN A C 1
ATOM 475 O O . GLN A 1 62 ? 4.312 -20.328 -6.305 1 97.56 62 GLN A O 1
ATOM 480 N N . GLY A 1 63 ? 4.098 -18.562 -7.652 1 98.19 63 GLY A N 1
ATOM 481 C CA . GLY A 1 63 ? 2.975 -17.984 -6.926 1 98.19 63 GLY A CA 1
ATOM 482 C C . GLY A 1 63 ? 3.4 -17.141 -5.746 1 98.19 63 GLY A C 1
ATOM 483 O O . GLY A 1 63 ? 2.57 -16.734 -4.926 1 98.19 63 GLY A O 1
ATOM 484 N N . GLN A 1 64 ? 4.727 -16.891 -5.609 1 98.69 64 GLN A N 1
ATOM 485 C CA . GLN A 1 64 ? 5.188 -15.984 -4.555 1 98.69 64 GLN A CA 1
ATOM 486 C C . GLN A 1 64 ? 4.789 -14.539 -4.848 1 98.69 64 GLN A C 1
ATOM 488 O O . GLN A 1 64 ? 5.273 -13.945 -5.812 1 98.69 64 GLN A O 1
ATOM 493 N N . PRO A 1 65 ? 3.885 -13.977 -4.02 1 98.81 65 PRO A N 1
ATOM 494 C CA . PRO A 1 65 ? 3.455 -12.602 -4.273 1 98.81 65 PRO A CA 1
ATOM 495 C C . PRO A 1 65 ? 4.508 -11.57 -3.867 1 98.81 65 PRO A C 1
ATOM 497 O O . PRO A 1 65 ? 5.383 -11.867 -3.051 1 98.81 65 PRO A O 1
ATOM 500 N N . TYR A 1 66 ? 4.438 -10.43 -4.445 1 98.75 66 TYR A N 1
ATOM 501 C CA . TYR A 1 66 ? 5.316 -9.289 -4.207 1 98.75 66 TYR A CA 1
ATOM 502 C C . TYR A 1 66 ? 4.574 -7.98 -4.414 1 98.75 66 TYR A C 1
ATOM 504 O O . TYR A 1 66 ? 3.727 -7.871 -5.301 1 98.75 66 TYR A O 1
ATOM 512 N N . ILE A 1 67 ? 4.816 -7 -3.541 1 98.69 67 ILE A N 1
ATOM 513 C CA . ILE A 1 67 ? 4.285 -5.648 -3.709 1 98.69 67 ILE A CA 1
ATOM 514 C C . ILE A 1 67 ? 5.426 -4.68 -4.012 1 98.69 67 ILE A C 1
ATOM 516 O O . ILE A 1 67 ? 6.453 -4.688 -3.328 1 98.69 67 ILE A O 1
ATOM 520 N N . GLN A 1 68 ? 5.273 -3.938 -4.973 1 96.75 68 GLN A N 1
ATOM 521 C CA . GLN A 1 68 ? 6.16 -2.818 -5.266 1 96.75 68 GLN A CA 1
ATOM 522 C C . GLN A 1 68 ? 5.445 -1.482 -5.07 1 96.75 68 GLN A C 1
ATOM 524 O O . GLN A 1 68 ? 4.324 -1.301 -5.543 1 96.75 68 GLN A O 1
ATOM 529 N N . HIS A 1 69 ? 6.031 -0.589 -4.383 1 96.5 69 HIS A N 1
ATOM 530 C CA . HIS A 1 69 ? 5.543 0.782 -4.289 1 96.5 69 HIS A CA 1
ATOM 531 C C . HIS A 1 69 ? 6.07 1.632 -5.441 1 96.5 69 HIS A C 1
ATOM 533 O O . HIS A 1 69 ? 7.258 1.581 -5.766 1 96.5 69 HIS A O 1
ATOM 539 N N . ARG A 1 70 ? 5.227 2.354 -6.07 1 95 70 ARG A N 1
ATOM 540 C CA . ARG A 1 70 ? 5.594 3.352 -7.07 1 95 70 ARG A CA 1
ATOM 541 C C . ARG A 1 70 ? 5.039 4.723 -6.703 1 95 70 ARG A C 1
ATOM 543 O O . ARG A 1 70 ? 3.889 4.84 -6.277 1 95 70 ARG A O 1
ATOM 550 N N . GLY A 1 71 ? 5.863 5.668 -6.82 1 93.88 71 GLY A N 1
ATOM 551 C CA . GLY A 1 71 ? 5.453 7.023 -6.504 1 93.88 71 GLY A CA 1
ATOM 552 C C . GLY A 1 71 ? 5.957 8.047 -7.5 1 93.88 71 GLY A C 1
ATOM 553 O O . GLY A 1 71 ? 6.918 7.793 -8.234 1 93.88 71 GLY A O 1
ATOM 554 N N . GLY A 1 72 ? 5.375 9.172 -7.539 1 93.62 72 GLY A N 1
ATOM 555 C CA . GLY A 1 72 ? 5.664 10.32 -8.383 1 93.62 72 GLY A CA 1
ATOM 556 C C . GLY A 1 72 ? 4.637 11.43 -8.25 1 93.62 72 GLY A C 1
ATOM 557 O O . GLY A 1 72 ? 3.682 11.312 -7.484 1 93.62 72 GLY A O 1
ATOM 558 N N . PRO A 1 73 ? 4.934 12.523 -8.945 1 94.19 73 PRO A N 1
ATOM 559 C CA . PRO A 1 73 ? 3.928 13.586 -8.922 1 94.19 73 PRO A CA 1
ATOM 560 C C . PRO A 1 73 ? 2.604 13.156 -9.555 1 94.19 73 PRO A C 1
ATOM 562 O O . PRO A 1 73 ? 2.559 12.172 -10.305 1 94.19 73 PRO A O 1
ATOM 565 N N . ALA A 1 74 ? 1.565 13.852 -9.141 1 94.12 74 ALA A N 1
ATOM 566 C CA . ALA A 1 74 ? 0.294 13.586 -9.812 1 94.12 74 ALA A CA 1
ATOM 567 C C . ALA A 1 74 ? 0.47 13.555 -11.328 1 94.12 74 ALA A C 1
ATOM 569 O O . ALA A 1 74 ? 1.158 14.398 -11.898 1 94.12 74 ALA A O 1
ATOM 570 N N . GLY A 1 75 ? -0.077 12.531 -11.914 1 95 75 GLY A N 1
ATOM 571 C CA . GLY A 1 75 ? 0.061 12.367 -13.352 1 95 75 GLY A CA 1
ATOM 572 C C . GLY A 1 75 ? 1.125 11.352 -13.734 1 95 75 GLY A C 1
ATOM 573 O O . GLY A 1 75 ? 1.287 11.031 -14.914 1 95 75 GLY A O 1
ATOM 574 N N . PHE A 1 76 ? 1.833 10.836 -12.75 1 96.88 76 PHE A N 1
ATOM 575 C CA . PHE A 1 76 ? 2.846 9.852 -13.117 1 96.88 76 PHE A CA 1
ATOM 576 C C . PHE A 1 76 ? 2.195 8.555 -13.602 1 96.88 76 PHE A C 1
ATOM 578 O O . PHE A 1 76 ? 2.781 7.824 -14.398 1 96.88 76 PHE A O 1
ATOM 585 N N . LEU A 1 77 ? 1.043 8.242 -13.023 1 97.69 77 LEU A N 1
ATOM 586 C CA . LEU A 1 77 ? 0.188 7.207 -13.594 1 97.69 77 LEU A CA 1
ATOM 587 C C . LEU A 1 77 ? -0.713 7.785 -14.68 1 97.69 77 LEU A C 1
ATOM 589 O O . LEU A 1 77 ? -1.453 8.742 -14.438 1 97.69 77 LEU A O 1
ATOM 593 N N . LYS A 1 78 ? -0.704 7.188 -15.844 1 98.25 78 LYS A N 1
ATOM 594 C CA . LYS A 1 78 ? -1.471 7.73 -16.953 1 98.25 78 LYS A CA 1
ATOM 595 C C . LYS A 1 78 ? -2.502 6.723 -17.453 1 98.25 78 LYS A C 1
ATOM 597 O O . LYS A 1 78 ? -2.205 5.531 -17.594 1 98.25 78 LYS A O 1
ATOM 602 N N . VAL A 1 79 ? -3.684 7.172 -17.656 1 98.69 79 VAL A N 1
ATOM 603 C CA . VAL A 1 79 ? -4.691 6.379 -18.344 1 98.69 79 VAL A CA 1
ATOM 604 C C . VAL A 1 79 ? -4.555 6.582 -19.859 1 98.69 79 VAL A C 1
ATOM 606 O O . VAL A 1 79 ? -4.789 7.684 -20.359 1 98.69 79 VAL A O 1
ATOM 609 N N . LEU A 1 80 ? -4.172 5.547 -20.594 1 98.38 80 LEU A N 1
ATOM 610 C CA . LEU A 1 80 ? -3.855 5.656 -22 1 98.38 80 LEU A CA 1
ATOM 611 C C . LEU A 1 80 ? -5.105 5.469 -22.859 1 98.38 80 LEU A C 1
ATOM 613 O O . LEU A 1 80 ? -5.203 6.027 -23.953 1 98.38 80 LEU A O 1
ATOM 617 N N . ASP A 1 81 ? -6.012 4.656 -22.422 1 97.88 81 ASP A N 1
ATOM 618 C CA . ASP A 1 81 ? -7.348 4.465 -22.984 1 97.88 81 ASP A CA 1
ATOM 619 C C . ASP A 1 81 ? -8.273 3.791 -21.969 1 97.88 81 ASP A C 1
ATOM 621 O O . ASP A 1 81 ? -7.98 3.756 -20.781 1 97.88 81 ASP A O 1
ATOM 625 N N . GLU A 1 82 ? -9.352 3.293 -22.422 1 97.94 82 GLU A N 1
ATOM 626 C CA . GLU A 1 82 ? -10.367 2.793 -21.5 1 97.94 82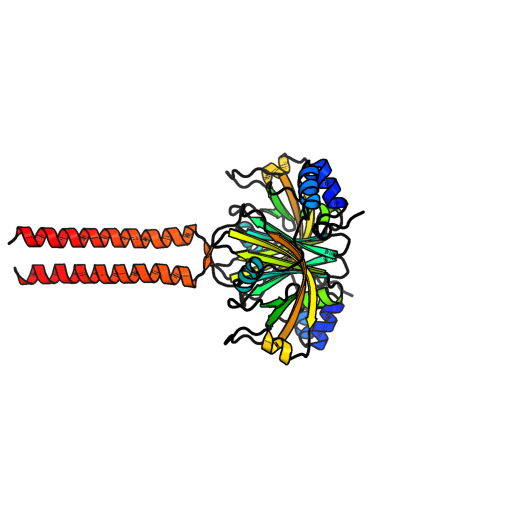 GLU A CA 1
ATOM 627 C C . GLU A 1 82 ? -9.938 1.469 -20.875 1 97.94 82 GLU A C 1
ATOM 629 O O . GLU A 1 82 ? -10.641 0.929 -20.016 1 97.94 82 GLU A O 1
ATOM 634 N N . HIS A 1 83 ? -8.75 0.969 -21.25 1 98.31 83 HIS A N 1
ATOM 635 C CA . HIS A 1 83 ? -8.398 -0.357 -20.766 1 98.31 83 HIS A CA 1
ATOM 636 C C . HIS A 1 83 ? -6.957 -0.391 -20.266 1 98.31 83 HIS A C 1
ATOM 638 O O . HIS A 1 83 ? -6.535 -1.364 -19.625 1 98.31 83 HIS A O 1
ATOM 644 N N . VAL A 1 84 ? -6.199 0.721 -20.516 1 98.75 84 VAL A N 1
ATOM 645 C CA . VAL A 1 84 ? -4.762 0.593 -20.297 1 98.75 84 VAL A CA 1
ATOM 646 C C . VAL A 1 84 ? -4.266 1.754 -19.438 1 98.75 84 VAL A C 1
ATOM 648 O O . VAL A 1 84 ? -4.598 2.912 -19.688 1 98.75 84 VAL A O 1
ATOM 651 N N . ILE A 1 85 ? -3.588 1.394 -18.375 1 98.81 85 ILE A N 1
ATOM 652 C CA . ILE A 1 85 ? -2.818 2.326 -17.562 1 98.81 85 ILE A CA 1
ATOM 653 C C . ILE A 1 85 ? -1.33 2.174 -17.875 1 98.81 85 ILE A C 1
ATOM 655 O O . ILE A 1 85 ? -0.835 1.057 -18.031 1 98.81 85 ILE A O 1
ATOM 659 N N . GLY A 1 86 ? -0.652 3.283 -17.984 1 98.75 86 GLY A N 1
ATOM 660 C CA . GLY A 1 86 ? 0.784 3.25 -18.203 1 98.75 86 GLY A CA 1
ATOM 661 C C . GLY A 1 86 ? 1.555 4.195 -17.312 1 98.75 86 GLY A C 1
ATOM 662 O O . GLY A 1 86 ? 1.025 5.223 -16.875 1 98.75 86 GLY A O 1
ATOM 663 N N . PHE A 1 87 ? 2.785 3.842 -16.969 1 98.38 87 PHE A N 1
ATOM 664 C CA . PHE A 1 87 ? 3.664 4.738 -16.234 1 98.38 87 PHE A CA 1
ATOM 665 C C . PHE A 1 87 ? 5.125 4.402 -16.484 1 98.38 87 PHE A C 1
ATOM 667 O O . PHE A 1 87 ? 5.449 3.275 -16.875 1 98.38 87 PHE A O 1
ATOM 674 N N . ALA A 1 88 ? 5.973 5.43 -16.391 1 97.44 88 ALA A N 1
ATOM 675 C CA . ALA A 1 88 ? 7.418 5.223 -16.453 1 97.44 88 ALA A CA 1
ATOM 676 C C . ALA A 1 88 ? 7.934 4.582 -15.164 1 97.44 88 ALA A C 1
ATOM 678 O O . ALA A 1 88 ? 7.578 5.012 -14.062 1 97.44 88 ALA A O 1
ATOM 679 N N . ASP A 1 89 ? 8.594 3.512 -15.352 1 95.5 89 ASP A N 1
ATOM 680 C CA . ASP A 1 89 ? 9.297 2.871 -14.242 1 95.5 89 ASP A CA 1
ATOM 681 C C . ASP A 1 89 ? 10.617 3.582 -13.938 1 95.5 89 ASP A C 1
ATOM 683 O O . ASP A 1 89 ? 11.609 3.383 -14.641 1 95.5 89 ASP A O 1
ATOM 687 N N . PHE A 1 90 ? 10.609 4.406 -12.883 1 95 90 PHE A N 1
ATOM 688 C CA . PHE A 1 90 ? 11.797 5.172 -12.523 1 95 90 PHE A CA 1
ATOM 689 C C . PHE A 1 90 ? 12.883 4.258 -11.969 1 95 90 PHE A C 1
ATOM 691 O O . PHE A 1 90 ? 12.586 3.273 -11.289 1 95 90 PHE A O 1
ATOM 698 N N . SER A 1 91 ? 14.062 4.684 -12.266 1 92.12 91 SER A N 1
ATOM 699 C CA . SER A 1 91 ? 15.195 3.906 -11.773 1 92.12 91 SER A CA 1
ATOM 700 C C . SER A 1 91 ? 15.227 3.865 -10.25 1 92.12 91 SER A C 1
ATOM 702 O O . SER A 1 91 ? 15.07 4.895 -9.594 1 92.12 91 SER A O 1
ATOM 704 N N . GLY A 1 92 ? 15.281 2.717 -9.742 1 89 92 GLY A N 1
ATOM 705 C CA . GLY A 1 92 ? 15.359 2.531 -8.297 1 89 92 GLY A CA 1
ATOM 706 C C . GLY A 1 92 ? 16.562 1.706 -7.871 1 89 92 GLY A C 1
ATOM 707 O O . GLY A 1 92 ? 17.688 1.979 -8.281 1 89 92 GLY A O 1
ATOM 708 N N . ASN A 1 93 ? 16.312 0.764 -7.043 1 89.81 93 ASN A N 1
ATOM 709 C CA . ASN A 1 93 ? 17.391 -0.033 -6.469 1 89.81 93 ASN A CA 1
ATOM 710 C C . ASN A 1 93 ? 17.844 -1.134 -7.426 1 89.81 93 ASN A C 1
ATOM 712 O O . ASN A 1 93 ? 18.797 -1.863 -7.129 1 89.81 93 ASN A O 1
ATOM 716 N N . ARG A 1 94 ? 17.156 -1.279 -8.539 1 94.31 94 ARG A N 1
ATOM 717 C CA . ARG A 1 94 ? 17.562 -2.152 -9.633 1 94.31 94 ARG A CA 1
ATOM 718 C C . ARG A 1 94 ? 17.516 -3.617 -9.219 1 94.31 94 ARG A C 1
ATOM 720 O O . ARG A 1 94 ? 18.391 -4.402 -9.586 1 94.31 94 ARG A O 1
ATOM 727 N N . GLN A 1 95 ? 16.609 -3.963 -8.32 1 95.88 95 GLN A N 1
ATOM 728 C CA . GLN A 1 95 ? 16.406 -5.355 -7.949 1 95.88 95 GLN A CA 1
ATOM 729 C C . GLN A 1 95 ? 15.711 -6.129 -9.07 1 95.88 95 GLN A C 1
ATOM 731 O O . GLN A 1 95 ? 15.953 -7.324 -9.25 1 95.88 95 GLN A O 1
ATOM 736 N N . PHE A 1 96 ? 14.742 -5.5 -9.766 1 97.88 96 PHE A N 1
ATOM 737 C CA . PHE A 1 96 ? 14.055 -5.988 -10.953 1 97.88 96 PHE A CA 1
ATOM 738 C C . PHE A 1 96 ? 13.148 -7.164 -10.609 1 97.88 96 PHE A C 1
ATOM 740 O O . PHE A 1 96 ? 12.953 -8.062 -11.43 1 97.88 96 PHE A O 1
ATOM 747 N N . ILE A 1 97 ? 12.641 -7.18 -9.375 1 98 97 ILE A N 1
ATOM 748 C CA . ILE A 1 97 ? 11.766 -8.266 -8.945 1 98 97 ILE A CA 1
ATOM 749 C C . ILE A 1 97 ? 10.461 -8.227 -9.734 1 98 97 ILE A C 1
ATOM 751 O O . ILE A 1 97 ? 10.031 -9.242 -10.281 1 98 97 ILE A O 1
ATOM 755 N N . THR A 1 98 ? 9.859 -7.004 -9.844 1 98.5 98 THR A N 1
ATOM 756 C CA . THR A 1 98 ? 8.609 -6.855 -10.578 1 98.5 98 THR A CA 1
ATOM 757 C C . THR A 1 98 ? 8.781 -7.277 -12.039 1 98.5 98 THR A C 1
ATOM 759 O O . THR A 1 98 ? 7.961 -8.023 -12.57 1 98.5 98 THR A O 1
ATOM 762 N N . GLN A 1 99 ? 9.859 -6.844 -12.617 1 98.5 99 GLN A N 1
ATOM 763 C CA . GLN A 1 99 ? 10.086 -7.195 -14.016 1 98.5 99 GLN A CA 1
ATOM 764 C C . GLN A 1 99 ? 10.242 -8.703 -14.188 1 98.5 99 GLN A C 1
ATOM 766 O O . GLN A 1 99 ? 9.688 -9.289 -15.109 1 98.5 99 GLN A O 1
ATOM 771 N N . GLY A 1 100 ? 11.039 -9.336 -13.328 1 98.69 100 GLY A N 1
ATOM 772 C CA . GLY A 1 100 ? 11.18 -10.781 -13.383 1 98.69 100 GLY A CA 1
ATOM 773 C C . GLY A 1 100 ? 9.875 -11.523 -13.188 1 98.69 100 GLY A C 1
ATOM 774 O O . GLY A 1 100 ? 9.586 -12.484 -13.898 1 98.69 100 GLY A O 1
ATOM 775 N N . ASN A 1 101 ? 9.094 -11.078 -12.172 1 98.81 101 ASN A N 1
ATOM 776 C CA . ASN A 1 101 ? 7.789 -11.695 -11.945 1 98.81 101 ASN A CA 1
ATOM 777 C C . ASN A 1 101 ? 6.898 -11.609 -13.18 1 98.81 101 ASN A C 1
ATOM 779 O O . ASN A 1 101 ? 6.277 -12.594 -13.578 1 98.81 101 ASN A O 1
ATOM 783 N N . LEU A 1 102 ? 6.875 -10.398 -13.797 1 98.75 102 LEU A N 1
ATOM 784 C CA . LEU A 1 102 ? 5.977 -10.156 -14.922 1 98.75 102 LEU A CA 1
ATOM 785 C C . LEU A 1 102 ? 6.414 -10.945 -16.141 1 98.75 102 LEU A C 1
ATOM 787 O O . LEU A 1 102 ? 5.586 -11.312 -16.984 1 98.75 102 LEU A O 1
ATOM 791 N N . GLU A 1 103 ? 7.707 -11.242 -16.25 1 98.44 103 GLU A N 1
ATOM 792 C CA . GLU A 1 103 ? 8.195 -12.102 -17.328 1 98.44 103 GLU A CA 1
ATOM 793 C C . GLU A 1 103 ? 7.668 -13.523 -17.172 1 98.44 103 GLU A C 1
ATOM 795 O O . GLU A 1 103 ? 7.367 -14.195 -18.156 1 98.44 103 GLU A O 1
ATOM 800 N N . ASP A 1 104 ? 7.5 -13.945 -15.961 1 98.19 104 ASP A N 1
ATOM 801 C CA . ASP A 1 104 ? 7.078 -15.312 -15.656 1 98.19 104 ASP A CA 1
ATOM 802 C C . ASP A 1 104 ? 5.555 -15.406 -15.562 1 98.19 104 ASP A C 1
ATOM 804 O O . ASP A 1 104 ? 4.977 -16.453 -15.852 1 98.19 104 ASP A O 1
ATOM 808 N N . ASN A 1 105 ? 4.879 -14.43 -15.086 1 98.75 105 ASN A N 1
ATOM 809 C CA . ASN A 1 105 ? 3.447 -14.312 -14.82 1 98.75 105 ASN A CA 1
ATOM 810 C C . ASN A 1 105 ? 2.959 -12.883 -15.031 1 98.75 105 ASN A C 1
ATOM 812 O O . ASN A 1 105 ? 3.191 -12.008 -14.188 1 98.75 105 ASN A O 1
ATOM 816 N N . ASP A 1 106 ? 2.219 -12.695 -16.094 1 98.81 106 ASP A N 1
ATOM 817 C CA . ASP A 1 106 ? 1.891 -11.32 -16.438 1 98.81 106 ASP A CA 1
ATOM 818 C C . ASP A 1 106 ? 0.646 -10.844 -15.695 1 98.81 106 ASP A C 1
ATOM 820 O O . ASP A 1 106 ? 0.186 -9.711 -15.906 1 98.81 106 ASP A O 1
ATOM 824 N N . GLN A 1 107 ? 0.01 -11.742 -14.844 1 98.81 107 GLN A N 1
ATOM 825 C CA . GLN A 1 107 ? -1.079 -11.289 -13.984 1 98.81 107 GLN A CA 1
ATOM 826 C C . GLN A 1 107 ? -0.581 -10.289 -12.945 1 98.81 107 GLN A C 1
ATOM 828 O O . GLN A 1 107 ? 0.481 -10.477 -12.352 1 98.81 107 GLN A O 1
ATOM 833 N N . ALA A 1 108 ? -1.272 -9.195 -12.812 1 98.88 108 ALA A N 1
ATOM 834 C CA . ALA A 1 108 ? -0.86 -8.109 -11.93 1 98.88 108 ALA A CA 1
ATOM 835 C C . ALA A 1 108 ? -2.064 -7.48 -11.234 1 98.88 108 ALA A C 1
ATOM 837 O O . ALA A 1 108 ? -3.211 -7.789 -11.562 1 98.88 108 ALA A O 1
ATOM 838 N N . PHE A 1 109 ? -1.828 -6.758 -10.234 1 98.88 109 PHE A N 1
ATOM 839 C CA . PHE A 1 109 ? -2.832 -6.082 -9.422 1 98.88 109 PHE A CA 1
ATOM 840 C C . PHE A 1 109 ? -2.35 -4.699 -9 1 98.88 109 PHE A C 1
ATOM 842 O O . PHE A 1 109 ? -1.227 -4.547 -8.516 1 98.88 109 PHE A O 1
ATOM 849 N N . LEU A 1 110 ? -3.102 -3.686 -9.289 1 98.69 110 LEU A N 1
ATOM 850 C CA . LEU A 1 110 ? -2.816 -2.311 -8.891 1 98.69 110 LEU A CA 1
ATOM 851 C C . LEU A 1 110 ? -3.738 -1.868 -7.762 1 98.69 110 LEU A C 1
ATOM 853 O O . LEU A 1 110 ? -4.961 -1.979 -7.875 1 98.69 110 LEU A O 1
ATOM 857 N N . PHE A 1 111 ? -3.188 -1.457 -6.648 1 98.56 111 PHE A N 1
ATOM 858 C CA . PHE A 1 111 ? -3.922 -0.982 -5.48 1 98.56 111 PHE A CA 1
ATOM 859 C C . PHE A 1 111 ? -3.684 0.507 -5.262 1 98.56 111 PHE A C 1
ATOM 861 O O . PHE A 1 111 ? -2.553 0.931 -5.016 1 98.56 111 PHE A O 1
ATOM 868 N N . LEU A 1 112 ? -4.703 1.304 -5.367 1 97.81 112 LEU A N 1
ATOM 869 C CA . LEU A 1 112 ? -4.664 2.744 -5.141 1 97.81 112 LEU A CA 1
ATOM 870 C C . LEU A 1 112 ? -5.336 3.107 -3.82 1 97.81 112 LEU A C 1
ATOM 872 O O . LEU A 1 112 ? -6.426 2.613 -3.518 1 97.81 112 LEU A O 1
ATOM 876 N N . ILE A 1 113 ? -4.66 3.951 -3.027 1 95.5 113 ILE A N 1
ATOM 877 C CA . ILE A 1 113 ? -5.238 4.395 -1.763 1 95.5 113 ILE A CA 1
ATOM 878 C C . ILE A 1 113 ? -5.004 5.895 -1.587 1 95.5 113 ILE A C 1
ATOM 880 O O . ILE A 1 113 ? -3.879 6.375 -1.726 1 95.5 113 ILE A O 1
ATOM 884 N N . ASP A 1 114 ? -6.059 6.641 -1.45 1 93.62 114 ASP A N 1
ATOM 885 C CA . ASP A 1 114 ? -6.035 8.047 -1.076 1 93.62 114 ASP A CA 1
ATOM 886 C C . ASP A 1 114 ? -6.324 8.227 0.412 1 93.62 114 ASP A C 1
ATOM 888 O O . ASP A 1 114 ? -7.473 8.109 0.846 1 93.62 114 ASP A O 1
ATOM 892 N N . TYR A 1 115 ? -5.297 8.531 1.192 1 93.38 115 TYR A N 1
ATOM 893 C CA . TYR A 1 115 ? -5.422 8.602 2.645 1 93.38 115 TYR A CA 1
ATOM 894 C C . TYR A 1 115 ? -6.227 9.828 3.064 1 93.38 115 TYR A C 1
ATOM 896 O O . TYR A 1 115 ? -6.887 9.82 4.105 1 93.38 115 TYR A O 1
ATOM 904 N N . MET A 1 116 ? -6.133 10.852 2.256 1 90.94 116 MET A N 1
ATOM 905 C CA . MET A 1 116 ? -6.898 12.047 2.602 1 90.94 116 MET A CA 1
ATOM 906 C C . MET A 1 116 ? -8.398 11.781 2.5 1 90.94 116 MET A C 1
ATOM 908 O O . MET A 1 116 ? -9.156 12.102 3.418 1 90.94 116 MET A O 1
ATOM 912 N N . LEU A 1 117 ? -8.812 11.172 1.462 1 90.62 117 LEU A N 1
ATOM 913 C CA . LEU A 1 117 ? -10.219 10.883 1.216 1 90.62 117 LEU A CA 1
ATOM 914 C C . LEU A 1 117 ? -10.609 9.539 1.822 1 90.62 117 LEU A C 1
ATOM 916 O O . LEU A 1 117 ? -11.797 9.203 1.875 1 90.62 117 LEU A O 1
ATOM 920 N N . ARG A 1 118 ? -9.602 8.805 2.268 1 93.12 118 ARG A N 1
ATOM 921 C CA . ARG A 1 118 ? -9.781 7.461 2.801 1 93.12 118 ARG A CA 1
ATOM 922 C C . ARG A 1 118 ? -10.539 6.578 1.815 1 93.12 118 ARG A C 1
ATOM 924 O O . ARG A 1 118 ? -11.539 5.949 2.176 1 93.12 118 ARG A O 1
ATOM 931 N N . GLN A 1 119 ? -10.117 6.629 0.557 1 94.06 119 GLN A N 1
ATOM 932 C CA . GLN A 1 119 ? -10.664 5.816 -0.527 1 94.06 119 GLN A CA 1
ATOM 933 C C . GLN A 1 119 ? -9.617 4.863 -1.086 1 94.06 119 GLN A C 1
ATOM 935 O O . GLN A 1 119 ? -8.422 5.191 -1.119 1 94.06 119 GLN A O 1
ATOM 940 N N . ARG A 1 120 ? -10.078 3.674 -1.436 1 95.81 120 ARG A N 1
ATOM 941 C CA . ARG A 1 120 ? -9.164 2.719 -2.055 1 95.81 120 ARG A CA 1
ATOM 942 C C . ARG A 1 120 ? -9.805 2.066 -3.277 1 95.81 120 ARG A C 1
ATOM 944 O O . ARG A 1 120 ? -11.016 1.843 -3.309 1 95.81 120 ARG A O 1
ATOM 951 N N . ILE A 1 121 ? -9.086 1.831 -4.285 1 97.38 121 ILE A N 1
ATOM 952 C CA . ILE A 1 121 ? -9.523 1.175 -5.512 1 97.38 121 ILE A CA 1
ATOM 953 C C . ILE A 1 121 ? -8.602 -0.002 -5.824 1 97.38 121 ILE A C 1
ATOM 955 O O . ILE A 1 121 ? -7.375 0.118 -5.73 1 97.38 121 ILE A O 1
ATOM 959 N N . LYS A 1 122 ? -9.227 -1.182 -6.141 1 98.06 122 LYS A N 1
ATOM 960 C CA . LYS A 1 122 ? -8.555 -2.41 -6.555 1 98.06 122 LYS A CA 1
ATOM 961 C C . LYS A 1 122 ? -8.688 -2.627 -8.062 1 98.06 122 LYS A C 1
ATOM 963 O O . LYS A 1 122 ? -9.789 -2.598 -8.609 1 98.06 122 LYS A O 1
ATOM 968 N N . ILE A 1 123 ? -7.562 -2.824 -8.68 1 98.56 123 ILE A N 1
ATOM 969 C CA . ILE A 1 123 ? -7.598 -3.035 -10.125 1 98.56 123 ILE A CA 1
ATOM 970 C C . ILE A 1 123 ? -6.852 -4.32 -10.477 1 98.56 123 ILE A C 1
ATOM 972 O O . ILE A 1 123 ? -5.645 -4.426 -10.258 1 98.56 123 ILE A O 1
ATOM 976 N N . TRP A 1 124 ? -7.586 -5.301 -10.977 1 98.62 124 TRP A N 1
ATOM 977 C CA . TRP A 1 124 ? -7 -6.531 -11.492 1 98.62 124 TRP A CA 1
ATOM 978 C C . TRP A 1 124 ? -6.664 -6.398 -12.977 1 98.62 124 TRP A C 1
ATOM 980 O O . TRP A 1 124 ? -7.383 -5.723 -13.719 1 98.62 124 TRP A O 1
ATOM 990 N N . GLY A 1 125 ? -5.609 -7.047 -13.375 1 98.62 125 GLY A N 1
ATOM 991 C CA . GLY A 1 125 ? -5.273 -7.027 -14.797 1 98.62 125 GLY A CA 1
ATOM 992 C C . GLY A 1 125 ? -3.99 -7.777 -15.109 1 98.62 125 GLY A C 1
ATOM 993 O O . GLY A 1 125 ? -3.645 -8.742 -14.43 1 98.62 125 GLY A O 1
ATOM 994 N N . ARG A 1 126 ? -3.438 -7.445 -16.219 1 98.81 126 ARG A N 1
ATOM 995 C CA . ARG A 1 126 ? -2.148 -7.941 -16.688 1 98.81 126 ARG A CA 1
ATOM 996 C C . ARG A 1 126 ? -1.195 -6.789 -17 1 98.81 126 ARG A C 1
ATOM 998 O O . ARG A 1 126 ? -1.625 -5.719 -17.422 1 98.81 126 ARG A O 1
ATOM 1005 N N . ALA A 1 127 ? 0.054 -7.008 -16.703 1 98.88 127 ALA A N 1
ATOM 1006 C CA . ALA A 1 127 ? 1.038 -5.953 -16.938 1 98.88 127 ALA A CA 1
ATOM 1007 C C . ALA A 1 127 ? 2.24 -6.492 -17.719 1 98.88 127 ALA A C 1
ATOM 1009 O O . ALA A 1 127 ? 2.525 -7.691 -17.672 1 98.88 127 ALA A O 1
ATOM 1010 N N . ARG A 1 128 ? 2.895 -5.648 -18.391 1 98.56 128 ARG A N 1
ATOM 1011 C CA . ARG A 1 128 ? 4.141 -5.977 -19.078 1 98.56 128 ARG A CA 1
ATOM 1012 C C . ARG A 1 128 ? 5.133 -4.82 -19 1 98.56 128 ARG A C 1
ATOM 1014 O O . ARG A 1 128 ? 4.734 -3.656 -18.953 1 98.56 128 ARG A O 1
ATOM 1021 N N . VAL A 1 129 ? 6.336 -5.195 -18.953 1 98.5 129 VAL A N 1
ATOM 1022 C CA . VAL A 1 129 ? 7.43 -4.23 -19.016 1 98.5 129 VAL A CA 1
ATOM 1023 C C . VAL A 1 129 ? 7.855 -4.016 -20.469 1 98.5 129 VAL A C 1
ATOM 1025 O O . VAL A 1 129 ? 8.062 -4.977 -21.203 1 98.5 129 VAL A O 1
ATOM 1028 N N . VAL A 1 130 ? 7.855 -2.791 -20.875 1 98.31 130 VAL A N 1
ATOM 1029 C CA . VAL A 1 130 ? 8.344 -2.438 -22.203 1 98.31 130 VAL A CA 1
ATOM 1030 C C . VAL A 1 130 ? 9.734 -1.815 -22.094 1 98.31 130 VAL A C 1
ATOM 1032 O O . VAL A 1 130 ? 9.883 -0.705 -21.578 1 98.31 130 VAL A O 1
ATOM 1035 N N . GLU A 1 131 ? 10.656 -2.572 -22.594 1 96.88 131 GLU A N 1
ATOM 1036 C CA . GLU A 1 131 ? 12.039 -2.104 -22.578 1 96.88 131 GLU A CA 1
ATOM 1037 C C . GLU A 1 131 ? 12.422 -1.468 -23.906 1 96.88 131 GLU A C 1
ATOM 1039 O O . GLU A 1 131 ? 11.797 -1.744 -24.938 1 96.88 131 GLU A O 1
ATOM 1044 N N . ASN A 1 132 ? 13.359 -0.616 -23.938 1 95.12 132 ASN A N 1
ATOM 1045 C CA . ASN A 1 132 ? 14.008 -0.07 -25.125 1 95.12 132 ASN A CA 1
ATOM 1046 C C . ASN A 1 132 ? 13 0.651 -26.031 1 95.12 132 ASN A C 1
ATOM 1048 O O . ASN A 1 132 ? 12.984 0.439 -27.234 1 95.12 132 ASN A O 1
ATOM 1052 N N . ASP A 1 133 ? 12.047 1.299 -25.531 1 97.12 133 ASP A N 1
ATOM 1053 C CA . ASP A 1 133 ? 11.109 2.184 -26.219 1 97.12 133 ASP A CA 1
ATOM 1054 C C . ASP A 1 133 ? 11.156 3.594 -25.641 1 97.12 133 ASP A C 1
ATOM 1056 O O . ASP A 1 133 ? 10.273 3.986 -24.875 1 97.12 133 ASP A O 1
ATOM 1060 N N . PRO A 1 134 ? 12.211 4.324 -26.047 1 95.31 134 PRO A N 1
ATOM 1061 C CA . PRO A 1 134 ? 12.398 5.66 -25.484 1 95.31 134 PRO A CA 1
ATOM 1062 C C . PRO A 1 134 ? 11.211 6.586 -25.75 1 95.31 134 PRO A C 1
ATOM 1064 O O . PRO A 1 134 ? 10.906 7.457 -24.922 1 95.31 134 PRO A O 1
ATOM 1067 N N . GLU A 1 135 ? 10.57 6.387 -26.844 1 97 135 GLU A N 1
ATOM 1068 C CA . GLU A 1 135 ? 9.414 7.227 -27.172 1 97 135 GLU A CA 1
ATOM 1069 C C . GLU A 1 135 ? 8.266 6.988 -26.188 1 97 135 GLU A C 1
ATOM 1071 O O . GLU A 1 135 ? 7.676 7.938 -25.672 1 97 135 GLU A O 1
ATOM 1076 N N . LEU A 1 136 ? 7.973 5.727 -25.969 1 97.38 136 LEU A N 1
ATOM 1077 C CA . LEU A 1 136 ? 6.918 5.395 -25.016 1 97.38 136 LEU A CA 1
ATOM 1078 C C . LEU A 1 136 ? 7.281 5.879 -23.609 1 97.38 136 LEU A C 1
ATOM 1080 O O . LEU A 1 136 ? 6.445 6.457 -22.906 1 97.38 136 LEU A O 1
ATOM 1084 N N . THR A 1 137 ? 8.523 5.656 -23.234 1 96.75 137 THR A N 1
ATOM 1085 C CA . THR A 1 137 ? 8.977 6.074 -21.906 1 96.75 137 THR A CA 1
ATOM 1086 C C . THR A 1 137 ? 8.844 7.586 -21.734 1 96.75 137 THR A C 1
ATOM 1088 O O . THR A 1 137 ? 8.352 8.062 -20.719 1 96.75 137 THR A O 1
ATOM 1091 N N . ALA A 1 138 ? 9.234 8.32 -22.766 1 95.12 138 ALA A N 1
ATOM 1092 C CA . ALA A 1 138 ? 9.141 9.773 -22.734 1 95.12 138 ALA A CA 1
ATOM 1093 C C . ALA A 1 138 ? 7.691 10.234 -22.609 1 95.12 138 ALA A C 1
ATOM 1095 O O . ALA A 1 138 ? 7.391 11.18 -21.891 1 95.12 138 ALA A O 1
ATOM 1096 N N . LYS A 1 139 ? 6.828 9.539 -23.312 1 96.12 139 LYS A N 1
ATOM 1097 C CA . LYS A 1 139 ? 5.406 9.875 -23.281 1 96.12 139 LYS A CA 1
ATOM 1098 C C . LYS A 1 139 ? 4.82 9.656 -21.891 1 96.12 139 LYS A C 1
ATOM 1100 O O . LYS A 1 139 ? 3.873 10.336 -21.5 1 96.12 139 LYS A O 1
ATOM 1105 N N . LEU A 1 140 ? 5.355 8.781 -21.141 1 97.5 140 LEU A N 1
ATOM 1106 C CA . LEU A 1 140 ? 4.809 8.398 -19.844 1 97.5 140 LEU A CA 1
ATOM 1107 C C . LEU A 1 140 ? 5.445 9.219 -18.734 1 97.5 140 LEU A C 1
ATOM 1109 O O . LEU A 1 140 ? 4.977 9.188 -17.594 1 97.5 140 LEU A O 1
ATOM 1113 N N . MET A 1 141 ? 6.496 9.93 -19.047 1 96.38 141 MET A N 1
ATOM 1114 C CA . MET A 1 141 ? 7.141 10.758 -18.031 1 96.38 141 MET A CA 1
ATOM 1115 C C . MET A 1 141 ? 6.254 11.93 -17.641 1 96.38 141 MET A C 1
ATOM 1117 O O . MET A 1 141 ? 5.633 12.562 -18.5 1 96.38 141 MET A O 1
ATOM 1121 N N . PRO A 1 142 ? 6.102 12.133 -16.297 1 93.62 142 PRO A N 1
ATOM 1122 C CA . PRO A 1 142 ? 5.438 13.383 -15.922 1 93.62 142 PRO A CA 1
ATOM 1123 C C . PRO A 1 142 ? 6.223 14.617 -16.344 1 93.62 142 PRO A C 1
ATOM 1125 O O . PRO A 1 142 ? 7.453 14.586 -16.391 1 93.62 142 PRO A O 1
ATOM 1128 N N . ALA A 1 143 ? 5.457 15.664 -16.531 1 87.31 143 ALA A N 1
ATOM 1129 C CA . ALA A 1 143 ? 6.094 16.906 -16.938 1 87.31 143 ALA A CA 1
ATOM 1130 C C . ALA A 1 143 ? 7.051 17.422 -15.859 1 87.31 143 ALA A C 1
ATOM 1132 O O . ALA A 1 143 ? 6.723 17.406 -14.672 1 87.31 143 ALA A O 1
ATOM 1133 N N . ASP A 1 144 ? 8.281 17.703 -16.25 1 85.75 144 ASP A N 1
ATOM 1134 C CA . ASP A 1 144 ? 9.289 18.375 -15.438 1 85.75 144 ASP A CA 1
ATOM 1135 C C . ASP A 1 144 ? 9.719 17.516 -14.25 1 85.75 144 ASP A C 1
ATOM 1137 O O . ASP A 1 144 ? 10.094 18.031 -13.195 1 85.75 144 ASP A O 1
ATOM 1141 N N . TYR A 1 145 ? 9.477 16.25 -14.344 1 87.81 145 TYR A N 1
ATOM 1142 C CA . TYR A 1 145 ? 9.945 15.367 -13.273 1 87.81 145 TYR A CA 1
ATOM 1143 C C . TYR A 1 145 ? 11.375 14.906 -13.523 1 87.81 145 TYR A C 1
ATOM 1145 O O . TYR A 1 145 ? 11.695 14.422 -14.609 1 87.81 145 TYR A O 1
ATOM 1153 N N . LYS A 1 146 ? 12.195 15.094 -12.539 1 88.25 146 LYS A N 1
ATOM 1154 C CA . LYS A 1 146 ? 13.641 14.93 -12.703 1 88.25 146 LYS A CA 1
ATOM 1155 C C . LYS A 1 146 ? 14.047 13.469 -12.555 1 88.25 146 LYS A C 1
ATOM 1157 O O . LYS A 1 146 ? 15.195 13.109 -12.836 1 88.25 146 LYS A O 1
ATOM 1162 N N . ALA A 1 147 ? 13.234 12.562 -12.297 1 90.06 147 ALA A N 1
ATOM 1163 C CA . ALA A 1 147 ? 13.594 11.164 -12.133 1 90.06 147 ALA A CA 1
ATOM 1164 C C . ALA A 1 147 ? 14.008 10.539 -13.461 1 90.06 147 ALA A C 1
ATOM 1166 O O . ALA A 1 147 ? 13.477 10.898 -14.516 1 90.06 147 ALA A O 1
ATOM 1167 N N . ARG A 1 148 ? 14.938 9.641 -13.414 1 92.5 148 ARG A N 1
ATOM 1168 C CA . ARG A 1 148 ? 15.375 8.922 -14.602 1 92.5 148 ARG A CA 1
ATOM 1169 C C . ARG A 1 148 ? 14.492 7.703 -14.867 1 92.5 148 ARG A C 1
ATOM 1171 O O . ARG A 1 148 ? 14.367 6.828 -14.008 1 92.5 148 ARG A O 1
ATOM 1178 N N . PRO A 1 149 ? 13.914 7.664 -16.016 1 94.12 149 PRO A N 1
ATOM 1179 C CA . PRO A 1 149 ? 13.125 6.473 -16.328 1 94.12 149 PRO A CA 1
ATOM 1180 C C . PRO A 1 149 ? 13.992 5.281 -16.734 1 94.12 149 PRO A C 1
ATOM 1182 O O . PRO A 1 149 ? 15 5.453 -17.422 1 94.12 149 PRO A O 1
ATOM 1185 N N . GLU A 1 150 ? 13.703 4.117 -16.25 1 93.56 150 GLU A N 1
ATOM 1186 C CA . GLU A 1 150 ? 14.375 2.867 -16.594 1 93.56 150 GLU A CA 1
ATOM 1187 C C . GLU A 1 150 ? 13.656 2.16 -17.75 1 93.56 150 GLU A C 1
ATOM 1189 O O . GLU A 1 150 ? 14.297 1.634 -18.656 1 93.56 150 GLU A O 1
ATOM 1194 N N . GLN A 1 151 ? 12.398 2.088 -17.734 1 96.94 151 GLN A N 1
ATOM 1195 C CA . GLN A 1 151 ? 11.516 1.398 -18.672 1 96.94 151 GLN A CA 1
ATOM 1196 C C . GLN A 1 151 ? 10.062 1.79 -18.438 1 96.94 151 GLN A C 1
ATOM 1198 O O . GLN A 1 151 ? 9.766 2.646 -17.609 1 96.94 151 GLN A O 1
ATOM 1203 N N . ALA A 1 152 ? 9.219 1.266 -19.297 1 98.25 152 ALA A N 1
ATOM 1204 C CA . ALA A 1 152 ? 7.789 1.537 -19.156 1 98.25 152 ALA A CA 1
ATOM 1205 C C . ALA A 1 152 ? 7.035 0.297 -18.688 1 98.25 152 ALA A C 1
ATOM 1207 O O . ALA A 1 152 ? 7.453 -0.832 -18.969 1 98.25 152 ALA A O 1
ATOM 1208 N N . ILE A 1 153 ? 6.008 0.482 -17.969 1 98.69 153 ILE A N 1
ATOM 1209 C CA . ILE A 1 153 ? 5.09 -0.589 -17.594 1 98.69 153 ILE A CA 1
ATOM 1210 C C . ILE A 1 153 ? 3.686 -0.259 -18.109 1 98.69 153 ILE A C 1
ATOM 1212 O O . ILE A 1 153 ? 3.197 0.857 -17.922 1 98.69 153 ILE A O 1
ATOM 1216 N N . LEU A 1 154 ? 3.104 -1.171 -18.812 1 98.88 154 LEU A N 1
ATOM 1217 C CA . LEU A 1 154 ? 1.722 -1.086 -19.266 1 98.88 154 LEU A CA 1
ATOM 1218 C C . LEU A 1 154 ? 0.843 -2.1 -18.547 1 98.88 154 LEU A C 1
ATOM 1220 O O . LEU A 1 154 ? 1.196 -3.275 -18.453 1 98.88 154 LEU A O 1
ATOM 1224 N N . PHE A 1 155 ? -0.246 -1.614 -18.047 1 98.88 155 PHE A N 1
ATOM 1225 C CA . PHE A 1 155 ? -1.204 -2.398 -17.266 1 98.88 155 PHE A CA 1
ATOM 1226 C C . PHE A 1 155 ? -2.562 -2.422 -17.953 1 98.88 155 PHE A C 1
ATOM 1228 O O . PHE A 1 155 ? -3.199 -1.378 -18.125 1 98.88 155 PHE A O 1
ATOM 1235 N N . THR A 1 156 ? -2.994 -3.611 -18.375 1 98.88 156 THR A N 1
ATOM 1236 C CA . THR A 1 156 ? -4.301 -3.785 -19 1 98.88 156 THR A CA 1
ATOM 1237 C C . THR A 1 156 ? -5.332 -4.238 -17.969 1 98.88 156 THR A C 1
ATOM 1239 O O . THR A 1 156 ? -5.184 -5.301 -17.359 1 98.88 156 THR A O 1
ATOM 1242 N N . VAL A 1 157 ? -6.438 -3.518 -17.875 1 98.56 157 VAL A N 1
ATOM 1243 C CA . VAL A 1 157 ? -7.43 -3.707 -16.828 1 98.56 157 VAL A CA 1
ATOM 1244 C C . VAL A 1 157 ? -8.344 -4.875 -17.188 1 98.56 157 VAL A C 1
ATOM 1246 O O . VAL A 1 157 ? -8.836 -4.965 -18.312 1 98.56 157 VAL A O 1
ATOM 1249 N N . THR A 1 158 ? -8.547 -5.734 -16.234 1 97.81 158 THR A N 1
ATOM 1250 C CA . THR A 1 158 ? -9.531 -6.809 -16.344 1 97.81 158 THR A CA 1
ATOM 1251 C C . THR A 1 158 ? -10.797 -6.457 -15.562 1 97.81 158 THR A C 1
ATOM 1253 O O . THR A 1 158 ? -11.906 -6.703 -16.031 1 97.81 158 THR A O 1
ATOM 1256 N N . ALA A 1 159 ? -10.633 -5.945 -14.406 1 97.5 159 ALA A N 1
ATOM 1257 C CA . ALA A 1 159 ? -11.727 -5.551 -13.523 1 97.5 159 ALA A CA 1
ATOM 1258 C C . ALA A 1 159 ? -11.242 -4.578 -12.453 1 97.5 159 ALA A C 1
ATOM 1260 O O . ALA A 1 159 ? -10.047 -4.523 -12.148 1 97.5 159 ALA A O 1
ATOM 1261 N N . TRP A 1 160 ? -12.125 -3.854 -11.977 1 97.44 160 TRP A N 1
ATOM 1262 C CA . TRP A 1 160 ? -11.766 -3.014 -10.836 1 97.44 160 TRP A CA 1
ATOM 1263 C C . TRP A 1 160 ? -12.945 -2.855 -9.883 1 97.44 160 TRP A C 1
ATOM 1265 O O . TRP A 1 160 ? -14.094 -3.059 -10.273 1 97.44 160 TRP A O 1
ATOM 1275 N N . ASP A 1 161 ? -12.625 -2.578 -8.625 1 95.06 161 ASP A N 1
ATOM 1276 C CA . ASP A 1 161 ? -13.602 -2.445 -7.551 1 95.06 161 ASP A CA 1
ATOM 1277 C C . ASP A 1 161 ? -13.195 -1.358 -6.559 1 95.06 161 ASP A C 1
ATOM 1279 O O . ASP A 1 161 ? -12.023 -1.274 -6.172 1 95.06 161 ASP A O 1
ATOM 1283 N N . ALA A 1 162 ? -14.094 -0.427 -6.332 1 91.19 162 ALA A N 1
ATOM 1284 C CA . ALA A 1 162 ? -13.953 0.532 -5.238 1 91.19 162 ALA A CA 1
ATOM 1285 C C . ALA A 1 162 ? -14.695 0.058 -3.994 1 91.19 162 ALA A C 1
ATOM 1287 O O . ALA A 1 162 ? -15.844 -0.376 -4.078 1 91.19 162 ALA A O 1
ATOM 1288 N N . ASN A 1 163 ? -14.062 0.072 -2.887 1 78.19 163 ASN A N 1
ATOM 1289 C CA . ASN A 1 163 ? -14.781 -0.54 -1.771 1 78.19 163 ASN A CA 1
ATOM 1290 C C . ASN A 1 163 ? -14.609 0.262 -0.485 1 78.19 163 ASN A C 1
ATOM 1292 O O . ASN A 1 163 ? -14.32 1.46 -0.529 1 78.19 163 ASN A O 1
ATOM 1296 N N . CYS A 1 164 ? -14.609 -0.416 0.712 1 80.75 164 CYS A N 1
ATOM 1297 C CA . CYS A 1 164 ? -14.875 0.055 2.066 1 80.75 164 CYS A CA 1
ATOM 1298 C C . CYS A 1 164 ? -13.727 0.913 2.584 1 80.75 164 CYS A C 1
ATOM 1300 O O . CYS A 1 164 ? -12.562 0.512 2.508 1 80.75 164 CYS A O 1
ATOM 1302 N N . PRO A 1 165 ? -14.008 2.09 3.014 1 83.31 165 PRO A N 1
ATOM 1303 C CA . PRO A 1 165 ? -12.992 2.971 3.594 1 83.31 165 PRO A CA 1
ATOM 1304 C C . PRO A 1 165 ? -12.57 2.545 5 1 83.31 165 PRO A C 1
ATOM 1306 O O . PRO A 1 165 ? -11.688 3.16 5.598 1 83.31 165 PRO A O 1
ATOM 1309 N N . GLN A 1 166 ? -13.062 1.475 5.492 1 82.69 166 GLN A N 1
ATOM 1310 C CA . GLN A 1 166 ? -12.867 1.124 6.895 1 82.69 166 GLN A CA 1
ATOM 1311 C C . GLN A 1 166 ? -11.391 0.904 7.207 1 82.69 166 GLN A C 1
ATOM 1313 O O . GLN A 1 166 ? -10.664 0.314 6.406 1 82.69 166 GLN A O 1
ATOM 1318 N N . HIS A 1 167 ? -10.922 1.438 8.352 1 86 167 HIS A N 1
ATOM 1319 C CA . HIS A 1 167 ? -9.617 1.234 8.969 1 86 167 HIS A CA 1
ATOM 1320 C C . HIS A 1 167 ? -8.516 1.913 8.164 1 86 167 HIS A C 1
ATOM 1322 O O . HIS A 1 167 ? -7.336 1.604 8.344 1 86 167 HIS A O 1
ATOM 1328 N N . ILE A 1 168 ? -8.836 2.734 7.199 1 89 168 ILE A N 1
ATOM 1329 C CA . ILE A 1 168 ? -7.832 3.564 6.547 1 89 168 ILE A CA 1
ATOM 1330 C C . ILE A 1 168 ? -7.566 4.812 7.387 1 89 168 ILE A C 1
ATOM 1332 O O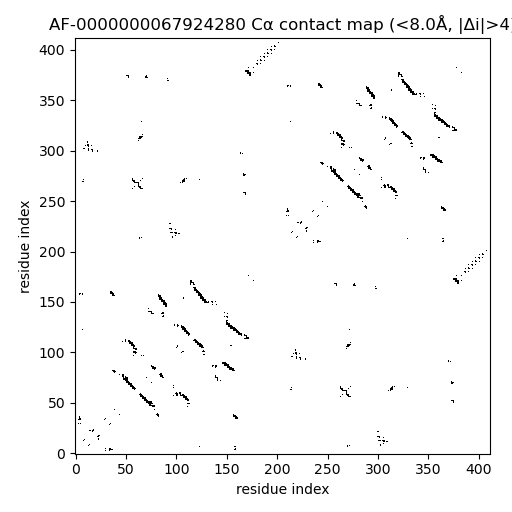 . ILE A 1 168 ? -8.453 5.648 7.566 1 89 168 ILE A O 1
ATOM 1336 N N . PRO A 1 169 ? -6.395 4.852 7.863 1 90.75 169 PRO A N 1
ATOM 1337 C CA . PRO A 1 169 ? -6.105 6.086 8.594 1 90.75 169 PRO A CA 1
ATOM 1338 C C . PRO A 1 169 ? -6.121 7.32 7.699 1 90.75 169 PRO A C 1
ATOM 1340 O O . PRO A 1 169 ? -5.816 7.227 6.504 1 90.75 169 PRO A O 1
ATOM 1343 N N . GLN A 1 170 ? -6.492 8.398 8.289 1 92.19 170 GLN A N 1
ATOM 1344 C CA . GLN A 1 170 ? -6.422 9.641 7.531 1 92.19 170 GLN A CA 1
ATOM 1345 C C . GLN A 1 170 ? -5.047 10.289 7.656 1 92.19 170 GLN A C 1
ATOM 1347 O O . GLN A 1 170 ? -4.504 10.406 8.758 1 92.19 170 GLN A O 1
ATOM 1352 N N . ARG A 1 171 ? -4.438 10.602 6.516 1 94 171 ARG A N 1
ATOM 1353 C CA . ARG A 1 171 ? -3.129 11.242 6.438 1 94 171 ARG A CA 1
ATOM 1354 C C . ARG A 1 171 ? -3.152 12.422 5.473 1 94 171 ARG A C 1
ATOM 1356 O O . ARG A 1 171 ? -3.922 12.422 4.508 1 94 171 ARG A O 1
ATOM 1363 N N . PHE A 1 172 ? -2.297 13.383 5.77 1 93.88 172 PHE A N 1
ATOM 1364 C CA . PHE A 1 172 ? -2.229 14.578 4.938 1 93.88 172 PHE A CA 1
ATOM 1365 C C . PHE A 1 172 ? -0.829 14.758 4.359 1 93.88 172 PHE A C 1
ATOM 1367 O O . PHE A 1 172 ? 0.164 14.453 5.023 1 93.88 172 PHE A O 1
ATOM 1374 N N . GLU A 1 173 ? -0.858 15.273 3.174 1 93.75 173 GLU A N 1
ATOM 1375 C CA . GLU A 1 173 ? 0.405 15.523 2.486 1 93.75 173 GLU A CA 1
ATOM 1376 C C . GLU A 1 173 ? 1.219 16.5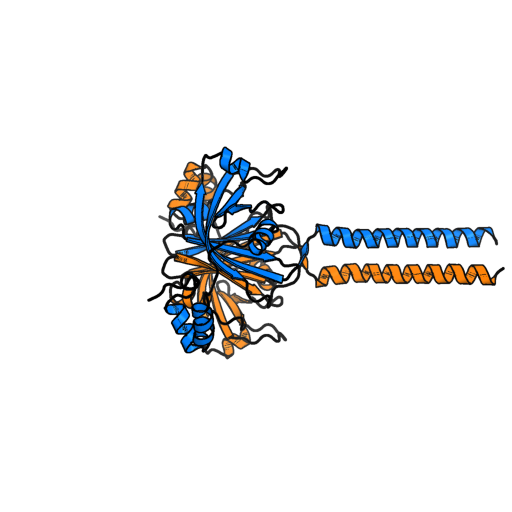94 3.197 1 93.75 173 GLU A C 1
ATOM 1378 O O . GLU A 1 173 ? 0.667 17.609 3.648 1 93.75 173 GLU A O 1
ATOM 1383 N N . ALA A 1 174 ? 2.475 16.375 3.236 1 92.38 174 ALA A N 1
ATOM 1384 C CA . ALA A 1 174 ? 3.396 17.281 3.918 1 92.38 174 ALA A CA 1
ATOM 1385 C C . ALA A 1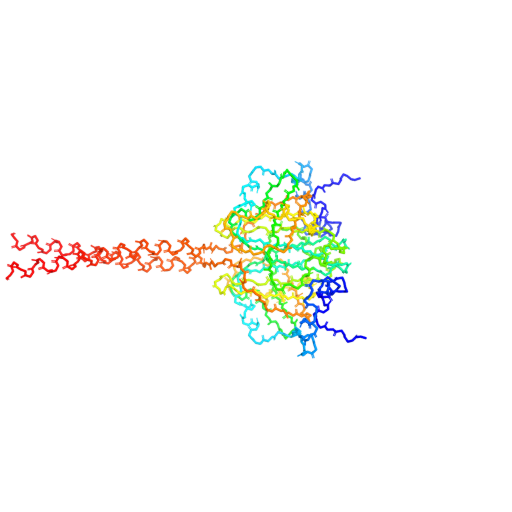 174 ? 3.238 18.719 3.412 1 92.38 174 ALA A C 1
ATOM 1387 O O . ALA A 1 174 ? 3.217 19.656 4.203 1 92.38 174 ALA A O 1
ATOM 1388 N N . ALA A 1 175 ? 3.121 18.859 2.135 1 91.06 175 ALA A N 1
ATOM 1389 C CA . ALA A 1 175 ? 3.008 20.203 1.557 1 91.06 175 ALA A CA 1
ATOM 1390 C C . ALA A 1 175 ? 1.748 20.906 2.049 1 91.06 175 ALA A C 1
ATOM 1392 O O . ALA A 1 175 ? 1.776 22.109 2.354 1 91.06 175 ALA A O 1
ATOM 1393 N N . ASP A 1 176 ? 0.671 20.156 2.133 1 92.56 176 ASP A N 1
ATOM 1394 C CA . ASP A 1 176 ? -0.581 20.734 2.625 1 92.56 176 ASP A CA 1
ATOM 1395 C C . ASP A 1 176 ? -0.471 21.109 4.102 1 92.56 176 ASP A C 1
ATOM 1397 O O . ASP A 1 176 ? -0.958 22.156 4.52 1 92.56 176 ASP A O 1
ATOM 1401 N N . VAL A 1 177 ? 0.131 20.281 4.863 1 93.94 177 VAL A N 1
ATOM 1402 C CA . VAL A 1 177 ? 0.312 20.531 6.289 1 93.94 177 VAL A CA 1
ATOM 1403 C C . VAL A 1 177 ? 1.194 21.75 6.5 1 93.94 177 VAL A C 1
ATOM 1405 O O . VAL A 1 177 ? 0.861 22.641 7.297 1 93.94 177 VAL A O 1
ATOM 1408 N N . ALA A 1 178 ? 2.254 21.812 5.781 1 93.56 178 ALA A N 1
ATOM 1409 C CA . ALA A 1 178 ? 3.172 22.938 5.875 1 93.56 178 ALA A CA 1
ATOM 1410 C C . ALA A 1 178 ? 2.461 24.25 5.551 1 93.56 178 ALA A C 1
ATOM 1412 O O . ALA A 1 178 ? 2.658 25.266 6.234 1 93.56 178 ALA A O 1
ATOM 1413 N N . ALA A 1 179 ? 1.679 24.203 4.551 1 94.81 179 ALA A N 1
ATOM 1414 C CA . ALA A 1 179 ? 0.949 25.406 4.148 1 94.81 179 ALA A CA 1
ATOM 1415 C C . ALA A 1 179 ? -0.012 25.859 5.242 1 94.81 179 ALA A C 1
ATOM 1417 O O . ALA A 1 179 ? -0.117 27.047 5.535 1 94.81 179 ALA A O 1
ATOM 1418 N N . ALA A 1 180 ? -0.669 24.922 5.777 1 94.5 180 ALA A N 1
ATOM 1419 C CA . ALA A 1 180 ? -1.624 25.234 6.836 1 94.5 180 ALA A CA 1
ATOM 1420 C C . ALA A 1 180 ? -0.915 25.797 8.062 1 94.5 180 ALA A C 1
ATOM 1422 O O . ALA A 1 180 ? -1.394 26.75 8.68 1 94.5 180 ALA A O 1
ATOM 1423 N N . LEU A 1 181 ? 0.147 25.266 8.406 1 95.25 181 LEU A N 1
ATOM 1424 C CA . LEU A 1 181 ? 0.923 25.75 9.547 1 95.25 181 LEU A CA 1
ATOM 1425 C C . LEU A 1 181 ? 1.52 27.125 9.273 1 95.25 181 LEU A C 1
ATOM 1427 O O . LEU A 1 181 ? 1.506 28 10.141 1 95.25 181 LEU A O 1
ATOM 1431 N N . ALA A 1 182 ? 1.982 27.266 8.078 1 95.81 182 ALA A N 1
ATOM 1432 C CA . ALA A 1 182 ? 2.58 28.547 7.699 1 95.81 182 ALA A CA 1
ATOM 1433 C C . ALA A 1 182 ? 1.556 29.672 7.777 1 95.81 182 ALA A C 1
ATOM 1435 O O . ALA A 1 182 ? 1.886 30.797 8.18 1 95.81 182 ALA A O 1
ATOM 1436 N N . GLU A 1 183 ? 0.421 29.391 7.309 1 96.69 183 GLU A N 1
ATOM 1437 C CA . GLU A 1 183 ? -0.65 30.375 7.383 1 96.69 183 GLU A CA 1
ATOM 1438 C C . GLU A 1 183 ? -0.877 30.844 8.82 1 96.69 183 GLU A C 1
ATOM 1440 O O . GLU A 1 183 ? -0.987 32.031 9.086 1 96.69 183 GLU A O 1
ATOM 1445 N N . ARG A 1 184 ? -0.875 29.938 9.703 1 96.12 184 ARG A N 1
ATOM 1446 C CA . ARG A 1 184 ? -1.086 30.25 11.117 1 96.12 184 ARG A CA 1
ATOM 1447 C C . ARG A 1 184 ? 0.131 30.953 11.703 1 96.12 184 ARG A C 1
ATOM 1449 O O . ARG A 1 184 ? -0.008 31.875 12.508 1 96.12 184 ARG A O 1
ATOM 1456 N N . ASP A 1 185 ? 1.234 30.516 11.289 1 96.25 185 ASP A N 1
ATOM 1457 C CA . ASP A 1 185 ? 2.455 31.156 11.773 1 96.25 185 ASP A CA 1
ATOM 1458 C C . ASP A 1 185 ? 2.527 32.594 11.312 1 96.25 185 ASP A C 1
ATOM 1460 O O . ASP A 1 185 ? 2.967 33.469 12.07 1 96.25 185 ASP A O 1
ATOM 1464 N N . ARG A 1 186 ? 2.096 32.844 10.125 1 97.12 186 ARG A N 1
ATOM 1465 C CA . ARG A 1 186 ? 2.049 34.219 9.625 1 97.12 186 ARG A CA 1
ATOM 1466 C C . ARG A 1 186 ? 1.064 35.062 10.43 1 97.12 186 ARG A C 1
ATOM 1468 O O . ARG A 1 186 ? 1.351 36.219 10.766 1 97.12 186 ARG A O 1
ATOM 1475 N N . ARG A 1 187 ? -0.059 34.469 10.672 1 97.19 187 ARG A N 1
ATOM 1476 C CA . ARG A 1 187 ? -1.051 35.156 11.484 1 97.19 187 ARG A CA 1
ATOM 1477 C C . ARG A 1 187 ? -0.502 35.469 12.875 1 97.19 187 ARG A C 1
ATOM 1479 O O . ARG A 1 187 ? -0.721 36.562 13.406 1 97.19 187 ARG A O 1
ATOM 1486 N N . ILE A 1 188 ? 0.213 34.531 13.406 1 96.75 188 ILE A N 1
ATOM 1487 C CA . ILE A 1 188 ? 0.808 34.719 14.734 1 96.75 188 ILE A CA 1
ATOM 1488 C C . ILE A 1 188 ? 1.836 35.844 14.703 1 96.75 188 ILE A C 1
ATOM 1490 O O . ILE A 1 188 ? 1.818 36.719 15.555 1 96.75 188 ILE A O 1
ATOM 1494 N N . ALA A 1 189 ? 2.607 35.781 13.711 1 96.94 189 ALA A N 1
ATOM 1495 C CA . ALA A 1 189 ? 3.607 36.844 13.562 1 96.94 189 ALA A CA 1
ATOM 1496 C C . ALA A 1 189 ? 2.947 38.188 13.445 1 96.94 189 ALA A C 1
ATOM 1498 O O . ALA A 1 189 ? 3.426 39.188 14.016 1 96.94 189 ALA A O 1
ATOM 1499 N N . GLY A 1 190 ? 1.944 38.25 12.719 1 96.56 190 GLY A N 1
ATOM 1500 C CA . GLY A 1 190 ? 1.205 39.5 12.57 1 96.56 190 GLY A CA 1
ATOM 1501 C C . GLY A 1 190 ? 0.615 40 13.883 1 96.56 190 GLY A C 1
ATOM 1502 O O . GLY A 1 190 ? 0.696 41.188 14.195 1 96.56 190 GLY A O 1
ATOM 1503 N N . LEU A 1 191 ? 0.083 39.031 14.617 1 96.44 191 LEU A N 1
ATOM 1504 C CA . LEU A 1 191 ? -0.51 39.406 15.898 1 96.44 191 LEU A CA 1
ATOM 1505 C C . LEU A 1 191 ? 0.563 39.844 16.891 1 96.44 191 LEU A C 1
ATOM 1507 O O . LEU A 1 191 ? 0.356 40.781 17.656 1 96.44 191 LEU A O 1
ATOM 1511 N N . GLU A 1 192 ? 1.66 39.188 16.844 1 96.88 192 GLU A N 1
ATOM 1512 C CA . GLU A 1 192 ? 2.768 39.562 17.719 1 96.88 192 GLU A CA 1
ATOM 1513 C C . GLU A 1 192 ? 3.299 40.969 17.375 1 96.88 192 GLU A C 1
ATOM 1515 O O . GLU A 1 192 ? 3.637 41.75 18.266 1 96.88 192 GLU A O 1
ATOM 1520 N N . GLN A 1 193 ? 3.277 41.281 16.141 1 96.19 193 GLN A N 1
ATOM 1521 C CA . GLN A 1 193 ? 3.689 42.594 15.719 1 96.19 193 GLN A CA 1
ATOM 1522 C C . GLN A 1 193 ? 2.691 43.656 16.172 1 96.19 193 GLN A C 1
ATOM 1524 O O . GLN A 1 193 ? 3.082 44.75 16.578 1 96.19 193 GLN A O 1
ATOM 1529 N N . GLU A 1 194 ? 1.454 43.344 16.047 1 95.06 194 GLU A N 1
ATOM 1530 C CA . GLU A 1 194 ? 0.416 44.281 16.484 1 95.06 194 GLU A CA 1
ATOM 1531 C C . GLU A 1 194 ? 0.51 44.531 17.984 1 95.06 194 GLU A C 1
ATOM 1533 O O . GLU A 1 194 ? 0.34 45.688 18.438 1 95.06 194 GLU A O 1
ATOM 1538 N N . ILE A 1 195 ? 0.793 43.531 18.703 1 94.31 195 ILE A N 1
ATOM 1539 C CA . ILE A 1 195 ? 0.928 43.656 20.156 1 94.31 195 ILE A CA 1
ATOM 1540 C C . ILE A 1 195 ? 2.131 44.562 20.484 1 94.31 195 ILE A C 1
ATOM 1542 O O . ILE A 1 195 ? 2.045 45.438 21.344 1 94.31 195 ILE A O 1
ATOM 1546 N N . ALA A 1 196 ? 3.189 44.312 19.75 1 94.44 196 ALA A N 1
ATOM 1547 C CA . ALA A 1 196 ? 4.375 45.156 19.938 1 94.44 196 ALA A CA 1
ATOM 1548 C C . ALA A 1 196 ? 4.074 46.625 19.656 1 94.44 196 ALA A C 1
ATOM 1550 O O . ALA A 1 196 ? 4.508 47.5 20.406 1 94.44 196 ALA A O 1
ATOM 1551 N N . ARG A 1 197 ? 3.303 46.906 18.672 1 92.81 197 ARG A N 1
ATOM 1552 C CA . ARG A 1 197 ? 2.932 48.25 18.312 1 92.81 197 ARG A CA 1
ATOM 1553 C C . ARG A 1 197 ? 2.051 48.906 19.375 1 92.81 197 ARG A C 1
ATOM 1555 O O . ARG A 1 197 ? 2.238 50.062 19.734 1 92.81 197 ARG A O 1
ATOM 1562 N N . LEU A 1 198 ? 1.183 48.062 19.953 1 91.5 198 LEU A N 1
ATOM 1563 C CA . LEU A 1 198 ? 0.263 48.562 20.969 1 91.5 198 LEU A CA 1
ATOM 1564 C C . LEU A 1 198 ? 0.994 48.844 22.281 1 91.5 198 LEU A C 1
ATOM 1566 O O . LEU A 1 198 ? 0.68 49.812 22.984 1 91.5 198 LEU A O 1
ATOM 1570 N N . ARG A 1 199 ? 1.97 48.125 22.516 1 91.06 199 ARG A N 1
ATOM 1571 C CA . ARG A 1 199 ? 2.73 48.312 23.75 1 91.06 199 ARG A CA 1
ATOM 1572 C C . ARG A 1 199 ? 3.686 49.5 23.641 1 91.06 199 ARG A C 1
ATOM 1574 O O . ARG A 1 199 ? 3.9 50.219 24.609 1 91.06 199 ARG A O 1
ATOM 1581 N N . ASP A 1 200 ? 4.277 49.75 22.469 1 88.62 200 ASP A N 1
ATOM 1582 C CA . ASP A 1 200 ? 5.16 50.875 22.234 1 88.62 200 ASP A CA 1
ATOM 1583 C C . ASP A 1 200 ? 4.371 52.188 22.203 1 88.62 200 ASP A C 1
ATOM 1585 O O . ASP A 1 200 ? 4.844 53.219 22.672 1 88.62 200 ASP A O 1
ATOM 1589 N N . GLY A 1 201 ? 3.297 52.281 21.594 1 78.25 201 GLY A N 1
ATOM 1590 C CA . GLY A 1 201 ? 2.461 53.5 21.547 1 78.25 201 GLY A CA 1
ATOM 1591 C C . GLY A 1 201 ? 1.923 53.875 22.906 1 78.25 201 GLY A C 1
ATOM 1592 O O . GLY A 1 201 ? 1.829 55.062 23.234 1 78.25 201 GLY A O 1
ATOM 1593 N N . ALA A 1 202 ? 1.561 53.125 23.828 1 72.25 202 ALA A N 1
ATOM 1594 C CA . ALA A 1 202 ? 1.11 53.406 25.188 1 72.25 202 ALA A CA 1
ATOM 1595 C C . ALA A 1 202 ? 2.24 54 26.031 1 72.25 202 ALA A C 1
ATOM 1597 O O . ALA A 1 202 ? 2.01 54.875 26.875 1 72.25 202 ALA A O 1
ATOM 1598 N N . ALA A 1 203 ? 3.461 53.688 25.844 1 72.81 203 ALA A N 1
ATOM 1599 C CA . ALA A 1 203 ? 4.617 54.188 26.594 1 72.81 203 ALA A CA 1
ATOM 1600 C C . ALA A 1 203 ? 4.945 55.625 26.188 1 72.81 203 ALA A C 1
ATOM 1602 O O . ALA A 1 203 ? 5.332 56.438 27.031 1 72.81 203 ALA A O 1
ATOM 1603 N N . ALA A 1 204 ? 4.773 56 24.938 1 69.5 204 ALA A N 1
ATOM 1604 C CA . ALA A 1 204 ? 5.078 57.344 24.469 1 69.5 204 ALA A CA 1
ATOM 1605 C C . ALA A 1 204 ? 4.09 58.375 25.031 1 69.5 204 ALA A C 1
ATOM 1607 O O . ALA A 1 204 ? 4.383 59.562 25.109 1 69.5 204 ALA A O 1
ATOM 1608 N N . GLU A 1 205 ? 2.924 58.062 25.406 1 59.41 205 GLU A N 1
ATOM 1609 C CA . GLU A 1 205 ? 1.92 59 25.938 1 59.41 205 GLU A CA 1
ATOM 1610 C C . GLU A 1 205 ? 2.053 59.156 27.438 1 59.41 205 GLU A C 1
ATOM 1612 O O . GLU A 1 205 ? 1.416 60.031 28.031 1 59.41 205 GLU A O 1
ATOM 1617 N N . LEU A 1 206 ? 2.893 58.406 28.141 1 52.84 206 LEU A N 1
ATOM 1618 C CA . LEU A 1 206 ? 3.186 58.656 29.547 1 52.84 206 LEU A CA 1
ATOM 1619 C C . LEU A 1 206 ? 4.465 59.469 29.703 1 52.84 206 LEU A C 1
ATOM 1621 O O . LEU A 1 206 ? 5.441 59.25 28.984 1 52.84 206 LEU A O 1
ATOM 1625 N N . MET B 1 1 ? 23.641 -25.812 -4.816 1 45.19 1 MET B N 1
ATOM 1626 C CA . MET B 1 1 ? 23.703 -24.359 -4.898 1 45.19 1 MET B CA 1
ATOM 1627 C C . MET B 1 1 ? 23.094 -23.719 -3.658 1 45.19 1 MET B C 1
ATOM 1629 O O . MET B 1 1 ? 22.047 -24.156 -3.184 1 45.19 1 MET B O 1
ATOM 1633 N N . HIS B 1 2 ? 23.812 -23.031 -2.826 1 62 2 HIS B N 1
ATOM 1634 C CA . HIS B 1 2 ? 23.406 -22.484 -1.54 1 62 2 HIS B CA 1
ATOM 1635 C C . HIS B 1 2 ? 22.203 -21.547 -1.693 1 62 2 HIS B C 1
ATOM 1637 O O . HIS B 1 2 ? 22.188 -20.703 -2.584 1 62 2 HIS B O 1
ATOM 1643 N N . GLU B 1 3 ? 21.125 -21.922 -1.168 1 84.94 3 GLU B N 1
ATOM 1644 C CA . GLU B 1 3 ? 19.891 -21.156 -1.216 1 84.94 3 GLU B CA 1
ATOM 1645 C C . GLU B 1 3 ? 19.984 -19.906 -0.347 1 84.94 3 GLU B C 1
ATOM 1647 O O . GLU B 1 3 ? 20.359 -19.984 0.825 1 84.94 3 GLU B O 1
ATOM 1652 N N . PHE B 1 4 ? 20.078 -18.75 -1.016 1 92.38 4 PHE B N 1
ATOM 1653 C CA . PHE B 1 4 ? 20.062 -17.484 -0.303 1 92.38 4 PHE B CA 1
ATOM 1654 C C . PHE B 1 4 ? 18.641 -17.109 0.089 1 92.38 4 PHE B C 1
ATOM 1656 O O . PHE B 1 4 ? 17.672 -17.469 -0.603 1 92.38 4 PHE B O 1
ATOM 1663 N N . THR B 1 5 ? 18.531 -16.359 1.214 1 94.12 5 THR B N 1
ATOM 1664 C CA . THR B 1 5 ? 17.219 -15.898 1.652 1 94.12 5 THR B CA 1
ATOM 1665 C C . THR B 1 5 ? 16.562 -15.023 0.585 1 94.12 5 THR B C 1
ATOM 1667 O O . THR B 1 5 ? 15.352 -15.055 0.398 1 94.12 5 THR B O 1
ATOM 1670 N N . SER B 1 6 ? 17.422 -14.289 -0.168 1 96 6 SER B N 1
ATOM 1671 C CA . SER B 1 6 ? 16.906 -13.383 -1.196 1 96 6 SER B CA 1
ATOM 1672 C C . SER B 1 6 ? 16.344 -14.156 -2.385 1 96 6 SER B C 1
ATOM 1674 O O . SER B 1 6 ? 15.672 -13.586 -3.242 1 96 6 SER B O 1
ATOM 1676 N N . ASP B 1 7 ? 16.531 -15.516 -2.441 1 96.56 7 ASP B N 1
ATOM 1677 C CA . ASP B 1 7 ? 16.047 -16.344 -3.547 1 96.56 7 ASP B CA 1
ATOM 1678 C C . ASP B 1 7 ? 14.523 -16.391 -3.557 1 96.56 7 ASP B C 1
ATOM 1680 O O . ASP B 1 7 ? 13.914 -16.75 -4.57 1 96.56 7 ASP B O 1
ATOM 1684 N N . VAL B 1 8 ? 13.945 -16.047 -2.441 1 96.25 8 VAL B N 1
ATOM 1685 C CA . VAL B 1 8 ? 12.484 -15.961 -2.393 1 96.25 8 VAL B CA 1
ATOM 1686 C C . VAL B 1 8 ? 11.992 -14.906 -3.377 1 96.25 8 VAL B C 1
ATOM 1688 O O . VAL B 1 8 ? 10.883 -15.008 -3.904 1 96.25 8 VAL B O 1
ATOM 1691 N N . ALA B 1 9 ? 12.82 -13.875 -3.697 1 96.56 9 ALA B N 1
ATOM 1692 C CA . ALA B 1 9 ? 12.5 -12.781 -4.609 1 96.56 9 ALA B CA 1
ATOM 1693 C C . ALA B 1 9 ? 13.352 -12.859 -5.875 1 96.56 9 ALA B C 1
ATOM 1695 O O . ALA B 1 9 ? 12.867 -12.594 -6.977 1 96.56 9 ALA B O 1
ATOM 1696 N N . PHE B 1 10 ? 14.625 -13.203 -5.633 1 97.38 10 PHE B N 1
ATOM 1697 C CA . PHE B 1 10 ? 15.57 -13.234 -6.738 1 97.38 10 PHE B CA 1
ATOM 1698 C C . PHE B 1 10 ? 15.562 -14.602 -7.418 1 97.38 10 PHE B C 1
ATOM 1700 O O . PHE B 1 10 ? 16.5 -15.383 -7.262 1 97.38 10 PHE B O 1
ATOM 1707 N N . THR B 1 11 ? 14.555 -14.82 -8.219 1 97.56 11 THR B N 1
ATOM 1708 C CA . THR B 1 11 ? 14.445 -16.031 -9.023 1 97.56 11 THR B CA 1
ATOM 1709 C C . THR B 1 11 ? 15.508 -16.062 -10.109 1 97.56 11 THR B C 1
ATOM 1711 O O . THR B 1 11 ? 16.172 -15.062 -10.375 1 97.56 11 THR B O 1
ATOM 1714 N N . PRO B 1 12 ? 15.609 -17.234 -10.758 1 97.5 12 PRO B N 1
ATOM 1715 C CA . PRO B 1 12 ? 16.531 -17.266 -11.898 1 97.5 12 PRO B CA 1
ATOM 1716 C C . PRO B 1 12 ? 16.203 -16.219 -12.953 1 97.5 12 PRO B C 1
ATOM 1718 O O . PRO B 1 12 ? 17.125 -15.625 -13.547 1 97.5 12 PRO B O 1
ATOM 1721 N N . THR B 1 13 ? 14.922 -15.961 -13.195 1 98.38 13 THR B N 1
ATOM 1722 C CA . THR B 1 13 ? 14.508 -14.938 -14.148 1 98.38 13 THR B CA 1
ATOM 1723 C C . THR B 1 13 ? 14.961 -13.555 -13.695 1 98.38 13 THR B C 1
ATOM 1725 O O . THR B 1 13 ? 15.5 -12.781 -14.484 1 98.38 13 THR B O 1
ATOM 1728 N N . VAL B 1 14 ? 14.797 -13.258 -12.414 1 98.31 14 VAL B N 1
ATOM 1729 C CA . VAL B 1 14 ? 15.211 -11.977 -11.859 1 98.31 14 VAL B CA 1
ATOM 1730 C C . VAL B 1 14 ? 16.734 -11.836 -11.969 1 98.31 14 VAL B C 1
ATOM 1732 O O . VAL B 1 14 ? 17.234 -10.797 -12.406 1 98.31 14 VAL B O 1
ATOM 1735 N N . LYS B 1 15 ? 17.438 -12.883 -11.617 1 98.12 15 LYS B N 1
ATOM 1736 C CA . LYS B 1 15 ? 18.906 -12.844 -11.664 1 98.12 15 LYS B CA 1
ATOM 1737 C C . LYS B 1 15 ? 19.406 -12.656 -13.094 1 98.12 15 LYS B C 1
ATOM 1739 O O . LYS B 1 15 ? 20.406 -11.984 -13.32 1 98.12 15 LYS B O 1
ATOM 1744 N N . ALA B 1 16 ? 18.734 -13.25 -14.031 1 98.44 16 ALA B N 1
ATOM 1745 C CA . ALA B 1 16 ? 19.094 -13.07 -15.438 1 98.44 16 ALA B CA 1
ATOM 1746 C C . ALA B 1 16 ? 18.922 -11.609 -15.867 1 98.44 16 ALA B C 1
ATOM 1748 O O . ALA B 1 16 ? 19.766 -11.07 -16.578 1 98.44 16 ALA B O 1
ATOM 1749 N N . ILE B 1 17 ? 17.875 -10.992 -15.422 1 98.06 17 ILE B N 1
ATOM 1750 C CA . ILE B 1 17 ? 17.625 -9.594 -15.742 1 98.06 17 ILE B CA 1
ATOM 1751 C C . ILE B 1 17 ? 18.672 -8.711 -15.055 1 98.06 17 ILE B C 1
ATOM 1753 O O . ILE B 1 17 ? 19.203 -7.789 -15.672 1 98.06 17 ILE B O 1
ATOM 1757 N N . GLN B 1 18 ? 19 -9 -13.758 1 97.94 18 GLN B N 1
ATOM 1758 C CA . GLN B 1 18 ? 20.047 -8.289 -13.047 1 97.94 18 GLN B CA 1
ATOM 1759 C C . GLN B 1 18 ? 21.375 -8.367 -13.805 1 97.94 18 GLN B C 1
ATOM 1761 O O . GLN B 1 18 ? 22.109 -7.379 -13.875 1 97.94 18 GLN B O 1
ATOM 1766 N N . SER B 1 19 ? 21.625 -9.547 -14.32 1 98.44 19 SER B N 1
ATOM 1767 C CA . SER B 1 19 ? 22.859 -9.734 -15.078 1 98.44 19 SER B CA 1
ATOM 1768 C C . SER B 1 19 ? 22.859 -8.883 -16.344 1 98.44 19 SER B C 1
ATOM 1770 O O . SER B 1 19 ? 23.828 -8.172 -16.625 1 98.44 19 SER B O 1
ATOM 1772 N N . ARG B 1 20 ? 21.75 -8.938 -17.062 1 97.88 20 ARG B N 1
ATOM 1773 C CA . ARG B 1 20 ? 21.641 -8.188 -18.312 1 97.88 20 ARG B CA 1
ATOM 1774 C C . ARG B 1 20 ? 21.719 -6.684 -18.047 1 97.88 20 ARG B C 1
ATOM 1776 O O . ARG B 1 20 ? 22.312 -5.945 -18.844 1 97.88 20 ARG B O 1
ATOM 1783 N N . LYS B 1 21 ? 21.25 -6.258 -16.922 1 97.06 21 LYS B N 1
ATOM 1784 C CA . LYS B 1 21 ? 21.141 -4.824 -16.672 1 97.06 21 LYS B CA 1
ATOM 1785 C C . LYS B 1 21 ? 22.219 -4.344 -15.711 1 97.06 21 LYS B C 1
ATOM 1787 O O . LYS B 1 21 ? 22.25 -3.172 -15.32 1 97.06 21 LYS B O 1
ATOM 1792 N N . GLY B 1 22 ? 23.031 -5.223 -15.188 1 97 22 GLY B N 1
ATOM 1793 C CA . GLY B 1 22 ? 24.297 -4.848 -14.578 1 97 22 GLY B CA 1
ATOM 1794 C C . GLY B 1 22 ? 24.234 -4.742 -13.07 1 97 22 GLY B C 1
ATOM 1795 O O . GLY B 1 22 ? 25.109 -4.133 -12.445 1 97 22 GLY B O 1
ATOM 1796 N N . SER B 1 23 ? 23.188 -5.23 -12.445 1 96.94 23 SER B N 1
ATOM 1797 C CA . SER B 1 23 ? 23.109 -5.109 -10.992 1 96.94 23 SER B CA 1
ATOM 1798 C C . SER B 1 23 ? 23.375 -6.441 -10.305 1 96.94 23 SER B C 1
ATOM 1800 O O . SER B 1 23 ? 23.469 -6.512 -9.078 1 96.94 23 SER B O 1
ATOM 1802 N N . ARG B 1 24 ? 23.641 -7.52 -11.039 1 97.5 24 ARG B N 1
ATOM 1803 C CA . ARG B 1 24 ? 23.734 -8.859 -10.477 1 97.5 24 ARG B CA 1
ATOM 1804 C C . ARG B 1 24 ? 24.938 -8.984 -9.547 1 97.5 24 ARG B C 1
ATOM 1806 O O . ARG B 1 24 ? 24.828 -9.547 -8.453 1 97.5 24 ARG B O 1
ATOM 1813 N N . ASP B 1 25 ? 26.062 -8.43 -9.953 1 96.94 25 ASP B N 1
ATOM 1814 C CA . ASP B 1 25 ? 27.297 -8.586 -9.18 1 96.94 25 ASP B CA 1
ATOM 1815 C C . ASP B 1 25 ? 27.156 -7.957 -7.797 1 96.94 25 ASP B C 1
ATOM 1817 O O . ASP B 1 25 ? 27.609 -8.523 -6.805 1 96.94 25 ASP B O 1
ATOM 1821 N N . SER B 1 26 ? 26.578 -6.84 -7.789 1 96.12 26 SER B N 1
ATOM 1822 C CA . SER B 1 26 ? 26.375 -6.148 -6.52 1 96.12 26 SER B CA 1
ATOM 1823 C C . SER B 1 26 ? 25.484 -6.953 -5.578 1 96.12 26 SER B C 1
ATOM 1825 O O . SER B 1 26 ? 25.828 -7.141 -4.406 1 96.12 26 SER B O 1
ATOM 1827 N N . TYR B 1 27 ? 24.406 -7.492 -6.082 1 95.38 27 TYR B N 1
ATOM 1828 C CA . TYR B 1 27 ? 23.484 -8.258 -5.238 1 95.38 27 TYR B CA 1
ATOM 1829 C C . TYR B 1 27 ? 24.094 -9.602 -4.852 1 95.38 27 TYR B C 1
ATOM 1831 O O . TYR B 1 27 ? 23.859 -10.102 -3.752 1 95.38 27 TYR B O 1
ATOM 1839 N N . ALA B 1 28 ? 24.891 -10.148 -5.738 1 95.88 28 ALA B N 1
ATOM 1840 C CA . ALA B 1 28 ? 25.578 -11.398 -5.426 1 95.88 28 ALA B CA 1
ATOM 1841 C C . ALA B 1 28 ? 26.547 -11.203 -4.258 1 95.88 28 ALA B C 1
ATOM 1843 O O . ALA B 1 28 ? 26.672 -12.078 -3.395 1 95.88 28 ALA B O 1
ATOM 1844 N N . ARG B 1 29 ? 27.219 -10.102 -4.262 1 95.12 29 ARG B N 1
ATOM 1845 C CA . ARG B 1 29 ? 28.141 -9.805 -3.176 1 95.12 29 ARG B CA 1
ATOM 1846 C C . ARG B 1 29 ? 27.406 -9.68 -1.847 1 95.12 29 ARG B C 1
ATOM 1848 O O . ARG B 1 29 ? 27.859 -10.188 -0.823 1 95.12 29 ARG B O 1
ATOM 1855 N N . VAL B 1 30 ? 26.281 -9.023 -1.851 1 92.62 30 VAL B N 1
ATOM 1856 C CA . VAL B 1 30 ? 25.469 -8.867 -0.651 1 92.62 30 VAL B CA 1
ATOM 1857 C C . VAL B 1 30 ? 25.016 -10.234 -0.153 1 92.62 30 VAL B C 1
ATOM 1859 O O . VAL B 1 30 ? 25.047 -10.508 1.048 1 92.62 30 VAL B O 1
ATOM 1862 N N . GLU B 1 31 ? 24.578 -11.094 -1.094 1 94.25 31 GLU B N 1
ATOM 1863 C CA . GLU B 1 31 ? 24.125 -12.445 -0.749 1 94.25 31 GLU B CA 1
ATOM 1864 C C . GLU B 1 31 ? 25.25 -13.242 -0.087 1 94.25 31 GLU B C 1
ATOM 1866 O O . GLU B 1 31 ? 25.016 -13.961 0.889 1 94.25 31 GLU B O 1
ATOM 1871 N N . GLN B 1 32 ? 26.438 -13.07 -0.499 1 92.94 32 GLN B N 1
ATOM 1872 C CA . GLN B 1 32 ? 27.594 -13.797 0.025 1 92.94 32 GLN B CA 1
ATOM 1873 C C . GLN B 1 32 ? 27.953 -13.32 1.428 1 92.94 32 GLN B C 1
ATOM 1875 O O . GLN B 1 32 ? 28.531 -14.07 2.217 1 92.94 32 GLN B O 1
ATOM 1880 N N . ARG B 1 33 ? 27.547 -12.156 1.701 1 92.5 33 ARG B N 1
ATOM 1881 C CA . ARG B 1 33 ? 27.859 -11.578 3.004 1 92.5 33 ARG B CA 1
ATOM 1882 C C . ARG B 1 33 ? 26.734 -11.797 3.996 1 92.5 33 ARG B C 1
ATOM 1884 O O . ARG B 1 33 ? 26.703 -11.18 5.059 1 92.5 33 ARG B O 1
ATOM 1891 N N . GLY B 1 34 ? 25.75 -12.695 3.701 1 88.75 34 GLY B N 1
ATOM 1892 C CA . GLY B 1 34 ? 24.672 -13.016 4.629 1 88.75 34 GLY B CA 1
ATOM 1893 C C . GLY B 1 34 ? 23.297 -12.711 4.082 1 88.75 34 GLY B C 1
ATOM 1894 O O . GLY B 1 34 ? 22.312 -13.375 4.43 1 88.75 34 GLY B O 1
ATOM 1895 N N . GLY B 1 35 ? 23.25 -11.578 3.236 1 92 35 GLY B N 1
ATOM 1896 C CA . GLY B 1 35 ? 22.016 -11.289 2.516 1 92 35 GLY B CA 1
ATOM 1897 C C . GLY B 1 35 ? 20.906 -10.766 3.408 1 92 35 GLY B C 1
ATOM 1898 O O . GLY B 1 35 ? 21.156 -9.945 4.297 1 92 35 GLY B O 1
ATOM 1899 N N . TRP B 1 36 ? 19.719 -11.117 3.107 1 94.25 36 TRP B N 1
ATOM 1900 C CA . TRP B 1 36 ? 18.531 -10.703 3.848 1 94.25 36 TRP B CA 1
ATOM 1901 C C . TRP B 1 36 ? 18.344 -11.547 5.109 1 94.25 36 TRP B C 1
ATOM 1903 O O . TRP B 1 36 ? 18.75 -12.711 5.148 1 94.25 36 TRP B O 1
ATOM 1913 N N . ARG B 1 37 ? 17.797 -10.945 6.152 1 93.75 37 ARG B N 1
ATOM 1914 C CA . ARG B 1 37 ? 17.562 -11.656 7.402 1 93.75 37 ARG B CA 1
ATOM 1915 C C . ARG B 1 37 ? 16.25 -12.445 7.344 1 93.75 37 ARG B C 1
ATOM 1917 O O . ARG B 1 37 ? 15.32 -12.055 6.637 1 93.75 37 ARG B O 1
ATOM 1924 N N . ALA B 1 38 ? 16.234 -13.5 8.125 1 95.81 38 ALA B N 1
ATOM 1925 C CA . ALA B 1 38 ? 15.062 -14.367 8.156 1 95.81 38 ALA B CA 1
ATOM 1926 C C . ALA B 1 38 ? 14.367 -14.297 9.516 1 95.81 38 ALA B C 1
ATOM 1928 O O . ALA B 1 38 ? 13.312 -14.906 9.711 1 95.81 38 ALA B O 1
ATOM 1929 N N . THR B 1 39 ? 14.969 -13.609 10.414 1 97.25 39 THR B N 1
ATOM 1930 C CA . THR B 1 39 ? 14.406 -13.461 11.75 1 97.25 39 THR B CA 1
ATOM 1931 C C . THR B 1 39 ? 14.008 -12.016 12.016 1 97.25 39 THR B C 1
ATOM 1933 O O . THR B 1 39 ? 14.617 -11.086 11.484 1 97.25 39 THR B O 1
ATOM 1936 N N . ILE B 1 40 ? 13.016 -11.891 12.828 1 98.06 40 ILE B N 1
ATOM 1937 C CA . ILE B 1 40 ? 12.547 -10.562 13.219 1 98.06 40 ILE B CA 1
ATOM 1938 C C . ILE B 1 40 ? 13.469 -9.992 14.305 1 98.06 40 ILE B C 1
ATOM 1940 O O . ILE B 1 40 ? 13.461 -10.469 15.438 1 98.06 40 ILE B O 1
ATOM 1944 N N . THR B 1 41 ? 14.234 -8.977 13.969 1 97.25 41 THR B N 1
ATOM 1945 C CA . THR B 1 41 ? 15.078 -8.289 14.938 1 97.25 41 THR B CA 1
ATOM 1946 C C . THR B 1 41 ? 14.242 -7.402 15.859 1 97.25 41 THR B C 1
ATOM 1948 O O . THR B 1 41 ? 13.102 -7.07 15.531 1 97.25 41 THR B O 1
ATOM 1951 N N . PRO B 1 42 ? 14.844 -7.004 16.953 1 97.44 42 PRO B N 1
ATOM 1952 C CA . PRO B 1 42 ? 14.109 -6.102 17.844 1 97.44 42 PRO B CA 1
ATOM 1953 C C . PRO B 1 42 ? 13.695 -4.801 17.156 1 97.44 42 PRO B C 1
ATOM 1955 O O . PRO B 1 42 ? 12.578 -4.316 17.375 1 97.44 42 PRO B O 1
ATOM 1958 N N . ASP B 1 43 ? 14.523 -4.289 16.328 1 95.88 43 ASP B N 1
ATOM 1959 C CA . ASP B 1 43 ? 14.203 -3.062 15.609 1 95.88 43 ASP B CA 1
ATOM 1960 C C . ASP B 1 43 ? 13.047 -3.283 14.641 1 95.88 43 ASP B C 1
ATOM 1962 O O . ASP B 1 43 ? 12.148 -2.445 14.531 1 95.88 43 ASP B O 1
ATOM 1966 N N . LEU B 1 44 ? 13.125 -4.398 13.922 1 96.81 44 LEU B N 1
ATOM 1967 C CA . LEU B 1 44 ? 12.031 -4.719 13.016 1 96.81 44 LEU B CA 1
ATOM 1968 C C . LEU B 1 44 ? 10.727 -4.926 13.781 1 96.81 44 LEU B C 1
ATOM 1970 O O . LEU B 1 44 ? 9.672 -4.473 13.336 1 96.81 44 LEU B O 1
ATOM 1974 N N . ALA B 1 45 ? 10.805 -5.543 14.914 1 98.31 45 ALA B N 1
ATOM 1975 C CA . ALA B 1 45 ? 9.625 -5.762 15.742 1 98.31 45 ALA B CA 1
ATOM 1976 C C . ALA B 1 45 ? 8.984 -4.434 16.141 1 98.31 45 ALA B C 1
ATOM 1978 O O . ALA B 1 45 ? 7.766 -4.27 16.047 1 98.31 45 ALA B O 1
ATOM 1979 N N . ALA B 1 46 ? 9.75 -3.539 16.578 1 97.56 46 ALA B N 1
ATOM 1980 C CA . ALA B 1 46 ? 9.258 -2.223 16.984 1 97.56 46 ALA B CA 1
ATOM 1981 C C . ALA B 1 46 ? 8.609 -1.499 15.805 1 97.56 46 ALA B C 1
ATOM 1983 O O . ALA B 1 46 ? 7.562 -0.87 15.953 1 97.56 46 ALA B O 1
ATOM 1984 N N . PHE B 1 47 ? 9.266 -1.6 14.664 1 96.62 47 PHE B N 1
ATOM 1985 C CA . PHE B 1 47 ? 8.734 -0.988 13.453 1 96.62 47 PHE B CA 1
ATOM 1986 C C . PHE B 1 47 ? 7.391 -1.597 13.086 1 96.62 47 PHE B C 1
ATOM 1988 O O . PHE B 1 47 ? 6.434 -0.874 12.797 1 96.62 47 PHE B O 1
ATOM 1995 N N . ILE B 1 48 ? 7.305 -2.924 13.133 1 98.12 48 ILE B N 1
ATOM 1996 C CA . ILE B 1 48 ? 6.09 -3.654 12.789 1 98.12 48 ILE B CA 1
ATOM 1997 C C . ILE B 1 48 ? 4.953 -3.232 13.719 1 98.12 48 ILE B C 1
ATOM 1999 O O . ILE B 1 48 ? 3.869 -2.871 13.258 1 98.12 48 ILE B O 1
ATOM 2003 N N . GLU B 1 49 ? 5.195 -3.158 14.938 1 97.69 49 GLU B N 1
ATOM 2004 C CA . GLU B 1 49 ? 4.145 -2.949 15.93 1 97.69 49 GLU B CA 1
ATOM 2005 C C . GLU B 1 49 ? 3.693 -1.493 15.961 1 97.69 49 GLU B C 1
ATOM 2007 O O . GLU B 1 49 ? 2.617 -1.181 16.469 1 97.69 49 GLU B O 1
ATOM 2012 N N . ALA B 1 50 ? 4.473 -0.646 15.367 1 96.12 50 ALA B N 1
ATOM 2013 C CA . ALA B 1 50 ? 4.141 0.775 15.328 1 96.12 50 ALA B CA 1
ATOM 2014 C C . ALA B 1 50 ? 3.215 1.089 14.156 1 96.12 50 ALA B C 1
ATOM 2016 O O . ALA B 1 50 ? 2.621 2.168 14.094 1 96.12 50 ALA B O 1
ATOM 2017 N N . GLN B 1 51 ? 3.111 0.191 13.234 1 96.06 51 GLN B N 1
ATOM 2018 C CA . GLN B 1 51 ? 2.342 0.472 12.031 1 96.06 51 GLN B CA 1
ATOM 2019 C C . GLN B 1 51 ? 0.846 0.495 12.32 1 96.06 51 GLN B C 1
ATOM 2021 O O . GLN B 1 51 ? 0.358 -0.281 13.148 1 96.06 51 GLN B O 1
ATOM 2026 N N . THR B 1 52 ? 0.094 1.404 11.578 1 95 52 THR B N 1
ATOM 2027 C CA . THR B 1 52 ? -1.356 1.48 11.711 1 95 52 THR B CA 1
ATOM 2028 C C . THR B 1 52 ? -2.039 1.155 10.391 1 95 52 THR B C 1
ATOM 2030 O O . THR B 1 52 ? -3.268 1.178 10.297 1 95 52 THR B O 1
ATOM 2033 N N . SER B 1 53 ? -1.286 0.908 9.414 1 95.69 53 SER B N 1
ATOM 2034 C CA . SER B 1 53 ? -1.723 0.562 8.062 1 95.69 53 SER B CA 1
ATOM 2035 C C . SER B 1 53 ? -0.683 -0.294 7.348 1 95.69 53 SER B C 1
ATOM 2037 O O . SER B 1 53 ? 0.492 0.071 7.281 1 95.69 53 SER B O 1
ATOM 2039 N N . VAL B 1 54 ? -1.045 -1.471 6.875 1 97.56 54 VAL B N 1
ATOM 2040 C CA . VAL B 1 54 ? -0.113 -2.363 6.191 1 97.56 54 VAL B CA 1
ATOM 2041 C C . VAL B 1 54 ? -0.802 -3.012 4.992 1 97.56 54 VAL B C 1
ATOM 2043 O O . VAL B 1 54 ? -2.025 -2.932 4.852 1 97.56 54 VAL B O 1
ATOM 2046 N N . PHE B 1 55 ? 0.001 -3.609 4.121 1 98.44 55 PHE B N 1
ATOM 2047 C CA . PHE B 1 55 ? -0.512 -4.273 2.926 1 98.44 55 PHE B CA 1
ATOM 2048 C C . PHE B 1 55 ? -0.081 -5.734 2.889 1 98.44 55 PHE B C 1
ATOM 2050 O O . PHE B 1 55 ? 1.1 -6.043 3.062 1 98.44 55 PHE B O 1
ATOM 2057 N N . LEU B 1 56 ? -1.007 -6.598 2.775 1 98.69 56 LEU B N 1
ATOM 2058 C CA . LEU B 1 56 ? -0.782 -8.031 2.643 1 98.69 56 LEU B CA 1
ATOM 2059 C C . LEU B 1 56 ? -1.042 -8.492 1.212 1 98.69 56 LEU B C 1
ATOM 2061 O O . LEU B 1 56 ? -2.143 -8.305 0.686 1 98.69 56 LEU B O 1
ATOM 2065 N N . ALA B 1 57 ? -0.018 -9.055 0.594 1 98.88 57 ALA B N 1
ATOM 2066 C CA . ALA B 1 57 ? -0.21 -9.602 -0.747 1 98.88 57 ALA B CA 1
ATOM 2067 C C . ALA B 1 57 ? -0.312 -11.125 -0.709 1 98.88 57 ALA B C 1
ATOM 2069 O O . ALA B 1 57 ? 0.424 -11.781 0.029 1 98.88 57 ALA B O 1
ATOM 2070 N N . THR B 1 58 ? -1.22 -11.656 -1.422 1 98.88 58 THR B N 1
ATOM 2071 C CA . THR B 1 58 ? -1.416 -13.078 -1.668 1 98.88 58 THR B CA 1
ATOM 2072 C C . THR B 1 58 ? -1.618 -13.352 -3.156 1 98.88 58 THR B C 1
ATOM 2074 O O . THR B 1 58 ? -1.737 -12.414 -3.951 1 98.88 58 THR B O 1
ATOM 2077 N N . ALA B 1 59 ? -1.538 -14.562 -3.586 1 98.88 59 ALA B N 1
ATOM 2078 C CA . ALA B 1 59 ? -1.872 -14.992 -4.941 1 98.88 59 ALA B CA 1
ATOM 2079 C C . ALA B 1 59 ? -2.695 -16.281 -4.922 1 98.88 59 ALA B C 1
ATOM 2081 O O . ALA B 1 59 ? -2.447 -17.172 -4.109 1 98.88 59 ALA B O 1
ATOM 2082 N N . ASN B 1 60 ? -3.689 -16.312 -5.793 1 98.56 60 ASN B N 1
ATOM 2083 C CA . ASN B 1 60 ? -4.465 -17.547 -5.844 1 98.56 60 ASN B CA 1
ATOM 2084 C C . ASN B 1 60 ? -3.703 -18.656 -6.57 1 98.56 60 ASN B C 1
ATOM 2086 O O . ASN B 1 60 ? -2.539 -18.484 -6.934 1 98.56 60 ASN B O 1
ATOM 2090 N N . ALA B 1 61 ? -4.355 -19.75 -6.762 1 97.69 61 ALA B N 1
ATOM 2091 C CA . ALA B 1 61 ? -3.715 -20.938 -7.32 1 97.69 61 ALA B CA 1
ATOM 2092 C C . ALA B 1 61 ? -3.238 -20.688 -8.75 1 97.69 61 ALA B C 1
ATOM 2094 O O . ALA B 1 61 ? -2.289 -21.328 -9.211 1 97.69 61 ALA B O 1
ATOM 2095 N N . GLN B 1 62 ? -3.842 -19.75 -9.43 1 97.62 62 GLN B N 1
ATOM 2096 C CA . GLN B 1 62 ? -3.496 -19.469 -10.82 1 97.62 62 GLN B CA 1
ATOM 2097 C C . GLN B 1 62 ? -2.457 -18.344 -10.898 1 97.62 62 GLN B C 1
ATOM 2099 O O . GLN B 1 62 ? -2.104 -17.891 -11.992 1 97.62 62 GLN B O 1
ATOM 2104 N N . GLY B 1 63 ? -1.976 -17.844 -9.758 1 98.19 63 GLY B N 1
ATOM 2105 C CA . GLY B 1 63 ? -0.927 -16.844 -9.727 1 98.19 63 GLY B CA 1
ATOM 2106 C C . GLY B 1 63 ? -1.458 -15.422 -9.805 1 98.19 63 GLY B C 1
ATOM 2107 O O . GLY B 1 63 ? -0.689 -14.469 -9.984 1 98.19 63 GLY B O 1
ATOM 2108 N N . GLN B 1 64 ? -2.795 -15.25 -9.742 1 98.69 64 GLN B N 1
ATOM 2109 C CA . GLN B 1 64 ? -3.359 -13.906 -9.711 1 98.69 64 GLN B CA 1
ATOM 2110 C C . GLN B 1 64 ? -3.059 -13.211 -8.391 1 98.69 64 GLN B C 1
ATOM 2112 O O . GLN B 1 64 ? -3.553 -13.625 -7.34 1 98.69 64 GLN B O 1
ATOM 2117 N N . PRO B 1 65 ? -2.23 -12.141 -8.438 1 98.81 65 PRO B N 1
ATOM 2118 C CA . PRO B 1 65 ? -1.9 -11.453 -7.184 1 98.81 65 PRO B CA 1
ATOM 2119 C C . PRO B 1 65 ? -3.043 -10.578 -6.676 1 98.81 65 PRO B C 1
ATOM 2121 O O . PRO B 1 65 ? -3.928 -10.195 -7.445 1 98.81 65 PRO B O 1
ATOM 2124 N N . TYR B 1 66 ? -3.037 -10.32 -5.426 1 98.81 66 TYR B N 1
ATOM 2125 C CA . TYR B 1 66 ? -4.008 -9.492 -4.719 1 98.81 66 TYR B CA 1
ATOM 2126 C C . TYR B 1 66 ? -3.355 -8.773 -3.541 1 98.81 66 TYR B C 1
ATOM 2128 O O . TYR B 1 66 ? -2.477 -9.328 -2.877 1 98.81 66 TYR B O 1
ATOM 2136 N N . ILE B 1 67 ? -3.717 -7.508 -3.322 1 98.69 67 ILE B N 1
ATOM 2137 C CA . ILE B 1 67 ? -3.285 -6.762 -2.145 1 98.69 67 ILE B CA 1
ATOM 2138 C C . ILE B 1 67 ? -4.488 -6.484 -1.243 1 98.69 67 ILE B C 1
ATOM 2140 O O . ILE B 1 67 ? -5.531 -6.023 -1.713 1 98.69 67 ILE B O 1
ATOM 2144 N N . GLN B 1 68 ? -4.348 -6.758 -0.053 1 96.75 68 GLN B N 1
ATOM 2145 C CA . GLN B 1 68 ? -5.309 -6.359 0.97 1 96.75 68 GLN B CA 1
ATOM 2146 C C . GLN B 1 68 ? -4.707 -5.324 1.916 1 96.75 68 GLN B C 1
ATOM 2148 O O . GLN B 1 68 ? -3.582 -5.488 2.391 1 96.75 68 GLN B O 1
ATOM 2153 N N . HIS B 1 69 ? -5.391 -4.273 2.16 1 96.44 69 HIS B N 1
ATOM 2154 C CA . HIS B 1 69 ? -5.012 -3.311 3.189 1 96.44 69 HIS B CA 1
ATOM 2155 C C . HIS B 1 69 ? -5.566 -3.715 4.551 1 96.44 69 HIS B C 1
ATOM 2157 O O . HIS B 1 69 ? -6.738 -4.082 4.664 1 96.44 69 HIS B O 1
ATOM 2163 N N . ARG B 1 70 ? -4.762 -3.693 5.535 1 94.94 70 ARG B N 1
ATOM 2164 C CA . ARG B 1 70 ? -5.172 -3.875 6.926 1 94.94 70 ARG B CA 1
ATOM 2165 C C . ARG B 1 70 ? -4.73 -2.695 7.785 1 94.94 70 ARG B C 1
ATOM 2167 O O . ARG B 1 70 ? -3.604 -2.211 7.652 1 94.94 70 ARG B O 1
ATOM 2174 N N . GLY B 1 71 ? -5.625 -2.268 8.562 1 93.88 71 GLY B N 1
ATOM 2175 C CA . GLY B 1 71 ? -5.328 -1.146 9.445 1 93.88 71 GLY B CA 1
ATOM 2176 C C . GLY B 1 71 ? -5.871 -1.326 10.844 1 93.88 71 GLY B C 1
ATOM 2177 O O . GLY B 1 71 ? -6.785 -2.123 11.07 1 93.88 71 GLY B O 1
ATOM 2178 N N . GLY B 1 72 ? -5.371 -0.619 11.773 1 93.62 72 GLY B N 1
ATOM 2179 C CA . GLY B 1 72 ? -5.715 -0.587 13.188 1 93.62 72 GLY B CA 1
ATOM 2180 C C . GLY B 1 72 ? -4.781 0.283 14.008 1 93.62 72 GLY B C 1
ATOM 2181 O O . GLY B 1 72 ? -3.854 0.89 13.469 1 93.62 72 GLY B O 1
ATOM 2182 N N . PRO B 1 73 ? -5.125 0.392 15.281 1 94.19 73 PRO B N 1
ATOM 2183 C CA . PRO B 1 73 ? -4.203 1.146 16.125 1 94.19 73 PRO B CA 1
ATOM 2184 C C . PRO B 1 73 ? -2.828 0.491 16.234 1 94.19 73 PRO B C 1
ATOM 2186 O O . PRO B 1 73 ? -2.682 -0.696 15.938 1 94.19 73 PRO B O 1
ATOM 2189 N N . ALA B 1 74 ? -1.868 1.328 16.562 1 94.06 74 ALA B N 1
ATOM 2190 C CA . ALA B 1 74 ? -0.557 0.74 16.828 1 94.06 74 ALA B CA 1
ATOM 2191 C C . ALA B 1 74 ? -0.674 -0.48 17.734 1 94.06 74 ALA B C 1
ATOM 2193 O O . ALA B 1 74 ? -1.409 -0.456 18.719 1 94.06 74 ALA B O 1
ATOM 2194 N N . GLY B 1 75 ? -0.022 -1.521 17.312 1 95 75 GLY B N 1
ATOM 2195 C CA . GLY B 1 75 ? -0.093 -2.756 18.078 1 95 75 GLY B CA 1
ATOM 2196 C C . GLY B 1 75 ? -1.062 -3.766 17.5 1 95 75 GLY B C 1
ATOM 2197 O O . GLY B 1 75 ? -1.153 -4.898 17.969 1 95 75 GLY B O 1
ATOM 2198 N N . PHE B 1 76 ? -1.772 -3.381 16.453 1 96.88 76 PHE B N 1
ATOM 2199 C CA . PHE B 1 76 ? -2.693 -4.355 15.875 1 96.88 76 PHE B CA 1
ATOM 2200 C C . PHE B 1 76 ? -1.931 -5.484 15.188 1 96.88 76 PHE B C 1
ATOM 2202 O O . PHE B 1 76 ? -2.432 -6.605 15.086 1 96.88 76 PHE B O 1
ATOM 2209 N N . LEU B 1 77 ? -0.783 -5.145 14.617 1 97.62 77 LEU B N 1
ATOM 2210 C CA . LEU B 1 77 ? 0.168 -6.168 14.203 1 97.62 77 LEU B CA 1
ATOM 2211 C C . LEU B 1 77 ? 1.064 -6.582 15.367 1 97.62 77 LEU B C 1
ATOM 2213 O O . LEU B 1 77 ? 1.724 -5.738 15.977 1 97.62 77 LEU B O 1
ATOM 2217 N N . LYS B 1 78 ? 1.153 -7.859 15.617 1 98.25 78 LYS B N 1
ATOM 2218 C CA . LYS B 1 78 ? 1.917 -8.328 16.766 1 98.25 78 LYS B CA 1
ATOM 2219 C C . LYS B 1 78 ? 3.039 -9.273 16.328 1 98.25 78 LYS B C 1
ATOM 2221 O O . LYS B 1 78 ? 2.84 -10.133 15.477 1 98.25 78 LYS B O 1
ATOM 2226 N N . VAL B 1 79 ? 4.184 -9.047 16.859 1 98.62 79 VAL B N 1
ATOM 2227 C CA . VAL B 1 79 ? 5.27 -10.008 16.719 1 98.62 79 VAL B CA 1
ATOM 2228 C C . VAL B 1 79 ? 5.176 -11.07 17.812 1 98.62 79 VAL B C 1
ATOM 2230 O O . VAL B 1 79 ? 5.332 -10.758 19 1 98.62 79 VAL B O 1
ATOM 2233 N N . LEU B 1 80 ? 4.906 -12.305 17.453 1 98.38 80 LEU B N 1
ATOM 2234 C CA . LEU B 1 80 ? 4.637 -13.375 18.406 1 98.38 80 LEU B CA 1
ATOM 2235 C C . LEU B 1 80 ? 5.93 -14.055 18.844 1 98.38 80 LEU B C 1
ATOM 2237 O O . LEU B 1 80 ? 6.027 -14.555 19.969 1 98.38 80 LEU B O 1
ATOM 2241 N N . ASP B 1 81 ? 6.875 -14.156 17.969 1 97.88 81 ASP B N 1
ATOM 2242 C CA . ASP B 1 81 ? 8.242 -14.609 18.219 1 97.88 81 ASP B CA 1
ATOM 2243 C C . ASP B 1 81 ? 9.18 -14.164 17.094 1 97.88 81 ASP B C 1
ATOM 2245 O O . ASP B 1 81 ? 8.844 -13.273 16.312 1 97.88 81 ASP B O 1
ATOM 2249 N N . GLU B 1 82 ? 10.32 -14.742 17.031 1 97.94 82 GLU B N 1
ATOM 2250 C CA . GLU B 1 82 ? 11.336 -14.258 16.109 1 97.94 82 GLU B CA 1
ATOM 2251 C C . GLU B 1 82 ? 10.984 -14.625 14.664 1 97.94 82 GLU B C 1
ATOM 2253 O O . GLU B 1 82 ? 11.695 -14.242 13.734 1 97.94 82 GLU B O 1
ATOM 2258 N N . HIS B 1 83 ? 9.859 -15.336 14.469 1 98.31 83 HIS B N 1
ATOM 2259 C CA . HIS B 1 83 ? 9.586 -15.797 13.109 1 98.31 83 HIS B CA 1
ATOM 2260 C C . HIS B 1 83 ? 8.133 -15.539 12.727 1 98.31 83 HIS B C 1
ATOM 2262 O O . HIS B 1 83 ? 7.766 -15.688 11.555 1 98.31 83 HIS B O 1
ATOM 2268 N N . VAL B 1 84 ? 7.293 -15.102 13.711 1 98.75 84 VAL B N 1
ATOM 2269 C CA . VAL B 1 84 ? 5.863 -15.117 13.414 1 98.75 84 VAL B CA 1
ATOM 2270 C C . VAL B 1 84 ? 5.25 -13.758 13.766 1 98.75 84 VAL B C 1
ATOM 2272 O O . VAL B 1 84 ? 5.504 -13.219 14.844 1 98.75 84 VAL B O 1
ATOM 2275 N N . ILE B 1 85 ? 4.562 -13.219 12.812 1 98.81 85 ILE B N 1
ATOM 2276 C CA . ILE B 1 85 ? 3.693 -12.062 13 1 98.81 85 ILE B CA 1
ATOM 2277 C C . ILE B 1 85 ? 2.232 -12.516 13.016 1 98.81 85 ILE B C 1
ATOM 2279 O O . ILE B 1 85 ? 1.831 -13.375 12.234 1 98.81 85 ILE B O 1
ATOM 2283 N N . GLY B 1 86 ? 1.474 -11.953 13.914 1 98.75 86 GLY B N 1
ATOM 2284 C CA . GLY B 1 86 ? 0.054 -12.266 13.977 1 98.75 86 GLY B CA 1
ATOM 2285 C C . GLY B 1 86 ? -0.818 -11.031 14.125 1 98.75 86 GLY B C 1
ATOM 2286 O O . GLY B 1 86 ? -0.385 -10.016 14.68 1 98.75 86 GLY B O 1
ATOM 2287 N N . PHE B 1 87 ? -2.031 -11.086 13.602 1 98.44 87 PHE B N 1
ATOM 2288 C CA . PHE B 1 87 ? -3.002 -10.023 13.805 1 98.44 87 PHE B CA 1
ATOM 2289 C C . PHE B 1 87 ? -4.426 -10.547 13.656 1 98.44 87 PHE B C 1
ATOM 2291 O O . PHE B 1 87 ? -4.648 -11.57 13 1 98.44 87 PHE B O 1
ATOM 2298 N N . ALA B 1 88 ? -5.348 -9.898 14.359 1 97.5 88 ALA B N 1
ATOM 2299 C CA . ALA B 1 88 ? -6.77 -10.18 14.18 1 97.5 88 ALA B CA 1
ATOM 2300 C C . ALA B 1 88 ? -7.285 -9.609 12.859 1 97.5 88 ALA B C 1
ATOM 2302 O O . ALA B 1 88 ? -7.008 -8.461 12.523 1 97.5 88 ALA B O 1
ATOM 2303 N N . ASP B 1 89 ? -7.855 -10.469 12.125 1 95.56 89 ASP B N 1
ATOM 2304 C CA . ASP B 1 89 ? -8.547 -10.055 10.906 1 95.56 89 ASP B CA 1
ATOM 2305 C C . ASP B 1 89 ? -9.922 -9.477 11.227 1 95.56 89 ASP B C 1
ATOM 2307 O O . ASP B 1 89 ? -10.875 -10.219 11.469 1 95.56 89 ASP B O 1
ATOM 2311 N N . PHE B 1 90 ? -10.023 -8.141 11.203 1 95.06 90 PHE B N 1
ATOM 2312 C CA . PHE B 1 90 ? -11.281 -7.48 11.531 1 95.06 90 PHE B CA 1
ATOM 2313 C C . PHE B 1 90 ? -12.312 -7.695 10.43 1 95.06 90 PHE B C 1
ATOM 2315 O O . PHE B 1 90 ? -11.961 -7.75 9.25 1 95.06 90 PHE B O 1
ATOM 2322 N N . SER B 1 91 ? -13.5 -7.75 10.906 1 92.31 91 SER B N 1
ATOM 2323 C CA . SER B 1 91 ? -14.586 -7.941 9.953 1 92.31 91 SER B CA 1
ATOM 2324 C C . SER B 1 91 ? -14.672 -6.781 8.969 1 92.31 91 SER B C 1
ATOM 2326 O O . SER B 1 91 ? -14.625 -5.613 9.367 1 92.31 91 SER B O 1
ATOM 2328 N N . GLY B 1 92 ? -14.664 -7.086 7.746 1 89.19 92 GLY B N 1
ATOM 2329 C CA . GLY B 1 92 ? -14.781 -6.082 6.703 1 89.19 92 GLY B CA 1
ATOM 2330 C C . GLY B 1 92 ? -15.93 -6.348 5.746 1 89.19 92 GLY B C 1
ATOM 2331 O O . GLY B 1 92 ? -17.062 -6.59 6.176 1 89.19 92 GLY B O 1
ATOM 2332 N N . ASN B 1 93 ? -15.641 -6.273 4.492 1 90.06 93 ASN B N 1
ATOM 2333 C CA . ASN B 1 93 ? -16.672 -6.402 3.471 1 90.06 93 ASN B CA 1
ATOM 2334 C C . ASN B 1 93 ? -17 -7.863 3.188 1 90.06 93 ASN B C 1
ATOM 2336 O O . ASN B 1 93 ? -17.891 -8.164 2.389 1 90.06 93 ASN B O 1
ATOM 2340 N N . ARG B 1 94 ? -16.266 -8.781 3.797 1 94.44 94 ARG B N 1
ATOM 2341 C CA . ARG B 1 94 ? -16.562 -10.211 3.787 1 94.44 94 ARG B CA 1
ATOM 2342 C C . ARG B 1 94 ? -16.422 -10.789 2.383 1 94.44 94 ARG B C 1
ATOM 2344 O O . ARG B 1 94 ? -17.203 -11.641 1.973 1 94.44 94 ARG B O 1
ATOM 2351 N N . GLN B 1 95 ? -15.531 -10.242 1.589 1 95.94 95 GLN B N 1
ATOM 2352 C CA . GLN B 1 95 ? -15.234 -10.805 0.276 1 95.94 95 GLN B CA 1
ATOM 2353 C C . GLN B 1 95 ? -14.438 -12.102 0.403 1 95.94 95 GLN B C 1
ATOM 2355 O O . GLN B 1 95 ? -14.586 -13 -0.425 1 95.94 95 GLN B O 1
ATOM 2360 N N . PHE B 1 96 ? -13.492 -12.18 1.365 1 97.94 96 PHE B N 1
ATOM 2361 C CA . PHE B 1 96 ? -12.727 -13.352 1.754 1 97.94 96 PHE B CA 1
ATOM 2362 C C . PHE B 1 96 ? -11.742 -13.75 0.655 1 97.94 96 PHE B C 1
ATOM 2364 O O . PHE B 1 96 ? -11.445 -14.93 0.475 1 97.94 96 PHE B O 1
ATOM 2371 N N . ILE B 1 97 ? -11.289 -12.758 -0.114 1 98.06 97 ILE B N 1
ATOM 2372 C CA . ILE B 1 97 ? -10.352 -13.023 -1.197 1 98.06 97 ILE B CA 1
ATOM 2373 C C . ILE B 1 97 ? -9.023 -13.523 -0.621 1 98.06 97 ILE B C 1
ATOM 2375 O O . ILE B 1 97 ? -8.492 -14.547 -1.059 1 98.06 97 ILE B O 1
ATOM 2379 N N . THR B 1 98 ? -8.516 -12.797 0.421 1 98.56 98 THR B N 1
ATOM 2380 C CA . THR B 1 98 ? -7.25 -13.188 1.042 1 98.56 98 THR B CA 1
ATOM 2381 C C . THR B 1 98 ? -7.34 -14.602 1.613 1 98.56 98 THR B C 1
ATOM 2383 O O . THR B 1 98 ? -6.441 -15.414 1.401 1 98.56 98 THR B O 1
ATOM 2386 N N . GLN B 1 99 ? -8.414 -14.867 2.273 1 98.5 99 GLN B N 1
ATOM 2387 C CA . GLN B 1 99 ? -8.562 -16.188 2.861 1 98.5 99 GLN B CA 1
ATOM 2388 C C . GLN B 1 99 ? -8.602 -17.266 1.783 1 98.5 99 GLN B C 1
ATOM 2390 O O . GLN B 1 99 ? -7.969 -18.312 1.925 1 98.5 99 GLN B O 1
ATOM 2395 N N . GLY B 1 100 ? -9.383 -17.062 0.729 1 98.69 100 GLY B N 1
ATOM 2396 C CA . GLY B 1 100 ? -9.414 -18.016 -0.368 1 98.69 100 GLY B CA 1
ATOM 2397 C C . GLY B 1 100 ? -8.055 -18.219 -1.018 1 98.69 100 GLY B C 1
ATOM 2398 O O . GLY B 1 100 ? -7.672 -19.344 -1.312 1 98.69 100 GLY B O 1
ATOM 2399 N N . ASN B 1 101 ? -7.344 -17.094 -1.279 1 98.81 101 ASN B N 1
ATOM 2400 C CA . ASN B 1 101 ? -6.008 -17.203 -1.854 1 98.81 101 ASN B CA 1
ATOM 2401 C C . ASN B 1 101 ? -5.086 -18.047 -0.976 1 98.81 101 ASN B C 1
ATOM 2403 O O . ASN B 1 101 ? -4.379 -18.922 -1.473 1 98.81 101 ASN B O 1
ATOM 2407 N N . LEU B 1 102 ? -5.129 -17.766 0.352 1 98.75 102 LEU B N 1
ATOM 2408 C CA . LEU B 1 102 ? -4.215 -18.422 1.277 1 98.75 102 LEU B CA 1
ATOM 2409 C C . LEU B 1 102 ? -4.551 -19.906 1.409 1 98.75 102 LEU B C 1
ATOM 2411 O O . LEU B 1 102 ? -3.668 -20.719 1.684 1 98.75 102 LEU B O 1
ATOM 2415 N N . GLU B 1 103 ? -5.805 -20.266 1.201 1 98.44 103 GLU B N 1
ATOM 2416 C CA . GLU B 1 103 ? -6.188 -21.672 1.183 1 98.44 103 GLU B CA 1
ATOM 2417 C C . GLU B 1 103 ? -5.559 -22.406 -0.004 1 98.44 103 GLU B C 1
ATOM 2419 O O . GLU B 1 103 ? -5.18 -23.562 0.106 1 98.44 103 GLU B O 1
ATOM 2424 N N . ASP B 1 104 ? -5.406 -21.703 -1.078 1 98.19 104 ASP B N 1
ATOM 2425 C CA . ASP B 1 104 ? -4.891 -22.281 -2.316 1 98.19 104 ASP B CA 1
ATOM 2426 C C . ASP B 1 104 ? -3.371 -22.156 -2.395 1 98.19 104 ASP B C 1
ATOM 2428 O O . ASP B 1 104 ? -2.703 -22.984 -3.014 1 98.19 104 ASP B O 1
ATOM 2432 N N . ASN B 1 105 ? -2.785 -21.125 -1.909 1 98.75 105 ASN B N 1
ATOM 2433 C CA . ASN B 1 105 ? -1.378 -20.734 -1.926 1 98.75 105 ASN B CA 1
ATOM 2434 C C . ASN B 1 105 ? -0.992 -19.984 -0.661 1 98.75 105 ASN B C 1
ATOM 2436 O O . ASN B 1 105 ? -1.317 -18.797 -0.516 1 98.75 105 ASN B O 1
ATOM 2440 N N . ASP B 1 106 ? -0.231 -20.641 0.176 1 98.81 106 ASP B N 1
ATOM 2441 C CA . ASP B 1 106 ? 0.005 -20.031 1.483 1 98.81 106 ASP B CA 1
ATOM 2442 C C . ASP B 1 106 ? 1.182 -19.062 1.435 1 98.81 106 ASP B C 1
ATOM 2444 O O . ASP B 1 106 ? 1.56 -18.484 2.455 1 98.81 106 ASP B O 1
ATOM 2448 N N . GLN B 1 107 ? 1.853 -18.906 0.22 1 98.81 107 GLN B N 1
ATOM 2449 C CA . GLN B 1 107 ? 2.871 -17.859 0.075 1 98.81 107 GLN B CA 1
ATOM 2450 C C . GLN B 1 107 ? 2.26 -16.469 0.192 1 98.81 107 GLN B C 1
ATOM 2452 O O . GLN B 1 107 ? 1.189 -16.203 -0.361 1 98.81 107 GLN B O 1
ATOM 2457 N N . ALA B 1 108 ? 2.867 -15.633 0.988 1 98.88 108 ALA B N 1
ATOM 2458 C CA . ALA B 1 108 ? 2.34 -14.297 1.267 1 98.88 108 ALA B CA 1
ATOM 2459 C C . ALA B 1 108 ? 3.467 -13.273 1.363 1 98.88 108 ALA B C 1
ATOM 2461 O O . ALA B 1 108 ? 4.645 -13.641 1.372 1 98.88 108 ALA B O 1
ATOM 2462 N N . PHE B 1 109 ? 3.145 -12.07 1.294 1 98.88 109 PHE B N 1
ATOM 2463 C CA . PHE B 1 109 ? 4.062 -10.938 1.348 1 98.88 109 PHE B CA 1
ATOM 2464 C C . PHE B 1 109 ? 3.461 -9.789 2.146 1 98.88 109 PHE B C 1
ATOM 2466 O O . PHE B 1 109 ? 2.312 -9.398 1.915 1 98.88 109 PHE B O 1
ATOM 2473 N N . LEU B 1 110 ? 4.137 -9.32 3.148 1 98.69 110 LEU B N 1
ATOM 2474 C CA . LEU B 1 110 ? 3.73 -8.18 3.959 1 98.69 110 LEU B CA 1
ATOM 2475 C C . LEU B 1 110 ? 4.574 -6.949 3.629 1 98.69 110 LEU B C 1
ATOM 2477 O O . LEU B 1 110 ? 5.805 -7.012 3.652 1 98.69 110 LEU B O 1
ATOM 2481 N N . PHE B 1 111 ? 3.955 -5.867 3.229 1 98.56 111 PHE B N 1
ATOM 2482 C CA . PHE B 1 111 ? 4.602 -4.605 2.896 1 98.56 111 PHE B CA 1
ATOM 2483 C C . PHE B 1 111 ? 4.238 -3.527 3.91 1 98.56 111 PHE B C 1
ATOM 2485 O O . PHE B 1 111 ? 3.068 -3.168 4.047 1 98.56 111 PHE B O 1
ATOM 2492 N N . LEU B 1 112 ? 5.184 -3.031 4.637 1 97.81 112 LEU B N 1
ATOM 2493 C CA . LEU B 1 112 ? 5.023 -1.964 5.617 1 97.81 112 LEU B CA 1
ATOM 2494 C C . LEU B 1 112 ? 5.617 -0.657 5.102 1 97.81 112 LEU B C 1
ATOM 2496 O O . LEU B 1 112 ? 6.73 -0.643 4.574 1 97.81 112 LEU B O 1
ATOM 2500 N N . ILE B 1 113 ? 4.848 0.426 5.223 1 95.5 113 ILE B N 1
ATOM 2501 C CA . ILE B 1 113 ? 5.34 1.732 4.801 1 95.5 113 ILE B CA 1
ATOM 2502 C C . ILE B 1 113 ? 4.988 2.781 5.855 1 95.5 113 ILE B C 1
ATOM 2504 O O . ILE B 1 113 ? 3.834 2.881 6.277 1 95.5 113 ILE B O 1
ATOM 2508 N N . ASP B 1 114 ? 5.969 3.438 6.391 1 93.62 114 ASP B N 1
ATOM 2509 C CA . ASP B 1 114 ? 5.824 4.602 7.258 1 93.62 114 ASP B CA 1
ATOM 2510 C C . ASP B 1 114 ? 6.039 5.898 6.48 1 93.62 114 ASP B C 1
ATOM 2512 O O . ASP B 1 114 ? 7.176 6.254 6.16 1 93.62 114 ASP B O 1
ATOM 2516 N N . TYR B 1 115 ? 4.969 6.609 6.191 1 93.38 115 TYR B N 1
ATOM 2517 C CA . TYR B 1 115 ? 5.031 7.793 5.344 1 93.38 115 TYR B CA 1
ATOM 2518 C C . TYR B 1 115 ? 5.719 8.945 6.07 1 93.38 115 TYR B C 1
ATOM 2520 O O . TYR B 1 115 ? 6.336 9.805 5.438 1 93.38 115 TYR B O 1
ATOM 2528 N N . MET B 1 116 ? 5.566 8.953 7.359 1 91 116 MET B N 1
ATOM 2529 C CA . MET B 1 116 ? 6.219 10.031 8.109 1 91 116 MET B CA 1
ATOM 2530 C C . MET B 1 116 ? 7.738 9.906 8.016 1 91 116 MET B C 1
ATOM 2532 O O . MET B 1 116 ? 8.43 10.883 7.723 1 91 116 MET B O 1
ATOM 2536 N N . LEU B 1 117 ? 8.234 8.75 8.211 1 90.5 117 LEU B N 1
ATOM 2537 C CA . LEU B 1 117 ? 9.672 8.492 8.188 1 90.5 117 LEU B CA 1
ATOM 2538 C C . LEU B 1 117 ? 10.148 8.164 6.777 1 90.5 117 LEU B C 1
ATOM 2540 O O . LEU B 1 117 ? 11.352 8.086 6.527 1 90.5 117 LEU B O 1
ATOM 2544 N N . ARG B 1 118 ? 9.188 7.969 5.891 1 93.25 118 ARG B N 1
ATOM 2545 C CA . ARG B 1 118 ? 9.453 7.562 4.516 1 93.25 118 ARG B CA 1
ATOM 2546 C C . ARG B 1 118 ? 10.312 6.305 4.469 1 93.25 118 ARG B C 1
ATOM 2548 O O . ARG B 1 118 ? 11.344 6.273 3.795 1 93.25 118 ARG B O 1
ATOM 2555 N N . GLN B 1 119 ? 9.938 5.324 5.281 1 94.06 119 GLN B N 1
ATOM 2556 C CA . GLN B 1 119 ? 10.586 4.02 5.348 1 94.06 119 GLN B CA 1
ATOM 2557 C C . GLN B 1 119 ? 9.633 2.908 4.918 1 94.06 119 GLN B C 1
ATOM 2559 O O . GLN B 1 119 ? 8.43 2.996 5.145 1 94.06 119 GLN B O 1
ATOM 2564 N N . ARG B 1 120 ? 10.211 1.925 4.238 1 95.81 120 ARG B N 1
ATOM 2565 C CA . ARG B 1 120 ? 9.398 0.776 3.846 1 95.81 120 ARG B CA 1
ATOM 2566 C C . ARG B 1 120 ? 10.133 -0.532 4.129 1 95.81 120 ARG B C 1
ATOM 2568 O O . ARG B 1 120 ? 11.359 -0.599 4.023 1 95.81 120 ARG B O 1
ATOM 2575 N N . ILE B 1 121 ? 9.469 -1.523 4.527 1 97.38 121 ILE B N 1
ATOM 2576 C CA . ILE B 1 121 ? 10 -2.855 4.801 1 97.38 121 ILE B CA 1
ATOM 2577 C C . ILE B 1 121 ? 9.188 -3.9 4.039 1 97.38 121 ILE B C 1
ATOM 2579 O O . ILE B 1 121 ? 7.957 -3.85 4.027 1 97.38 121 ILE B O 1
ATOM 2583 N N . LYS B 1 122 ? 9.914 -4.828 3.357 1 98.06 122 LYS B N 1
ATOM 2584 C CA . LYS B 1 122 ? 9.359 -5.969 2.633 1 98.06 122 LYS B CA 1
ATOM 2585 C C . LYS B 1 122 ? 9.562 -7.266 3.412 1 98.06 122 LYS B C 1
ATOM 2587 O O . LYS B 1 122 ? 10.68 -7.586 3.822 1 98.06 122 LYS B O 1
ATOM 2592 N N . ILE B 1 123 ? 8.492 -7.965 3.586 1 98.56 123 ILE B N 1
ATOM 2593 C CA . ILE B 1 123 ? 8.602 -9.219 4.328 1 98.56 123 ILE B CA 1
ATOM 2594 C C . ILE B 1 123 ? 7.969 -10.352 3.521 1 98.56 123 ILE B C 1
ATOM 2596 O O . ILE B 1 123 ? 6.762 -10.344 3.264 1 98.56 123 ILE B O 1
ATOM 2600 N N . TRP B 1 124 ? 8.797 -11.289 3.102 1 98.62 124 TRP B N 1
ATOM 2601 C CA . TRP B 1 124 ? 8.32 -12.5 2.445 1 98.62 124 TRP B CA 1
ATOM 2602 C C . TRP B 1 124 ? 8.031 -13.602 3.467 1 98.62 124 TRP B C 1
ATOM 2604 O O . TRP B 1 124 ? 8.727 -13.703 4.484 1 98.62 124 TRP B O 1
ATOM 2614 N N . GLY B 1 125 ? 7.047 -14.406 3.17 1 98.62 125 GLY B N 1
ATOM 2615 C CA . GLY B 1 125 ? 6.766 -15.523 4.059 1 98.62 125 GLY B CA 1
ATOM 2616 C C . GLY B 1 125 ? 5.559 -16.328 3.629 1 98.62 125 GLY B C 1
ATOM 2617 O O . GLY B 1 125 ? 5.262 -16.438 2.436 1 98.62 125 GLY B O 1
ATOM 2618 N N . ARG B 1 126 ? 5.02 -17.031 4.566 1 98.81 126 ARG B N 1
ATOM 2619 C CA . ARG B 1 126 ? 3.791 -17.812 4.426 1 98.81 126 ARG B CA 1
ATOM 2620 C C . ARG B 1 126 ? 2.764 -17.406 5.477 1 98.81 126 ARG B C 1
ATOM 2622 O O . ARG B 1 126 ? 3.125 -17.047 6.602 1 98.81 126 ARG B O 1
ATOM 2629 N N . ALA B 1 127 ? 1.523 -17.406 5.082 1 98.88 127 ALA B N 1
ATOM 2630 C CA . ALA B 1 127 ? 0.47 -17.016 6.012 1 98.88 127 ALA B CA 1
ATOM 2631 C C . ALA B 1 127 ? -0.658 -18.047 6.031 1 98.88 127 ALA B C 1
ATOM 2633 O O . ALA B 1 127 ? -0.849 -18.781 5.062 1 98.88 127 ALA B O 1
ATOM 2634 N N . ARG B 1 128 ? -1.353 -18.094 7.09 1 98.5 128 ARG B N 1
ATOM 2635 C CA . ARG B 1 128 ? -2.543 -18.938 7.211 1 98.5 128 ARG B CA 1
ATOM 2636 C C . ARG B 1 128 ? -3.623 -18.234 8.023 1 98.5 128 ARG B C 1
ATOM 2638 O O . ARG B 1 128 ? -3.318 -17.453 8.93 1 98.5 128 ARG B O 1
ATOM 2645 N N . VAL B 1 129 ? -4.801 -18.516 7.668 1 98.5 129 VAL B N 1
ATOM 2646 C CA . VAL B 1 129 ? -5.961 -18.047 8.414 1 98.5 129 VAL B CA 1
ATOM 2647 C C . VAL B 1 129 ? -6.348 -19.078 9.477 1 98.5 129 VAL B C 1
ATOM 2649 O O . VAL B 1 129 ? -6.449 -20.266 9.18 1 98.5 129 VAL B O 1
ATOM 2652 N N . VAL B 1 130 ? -6.434 -18.625 10.672 1 98.38 130 VAL B N 1
ATOM 2653 C CA . VAL B 1 130 ? -6.895 -19.484 11.758 1 98.38 130 VAL B CA 1
ATOM 2654 C C . VAL B 1 130 ? -8.328 -19.125 12.133 1 98.38 130 VAL B C 1
ATOM 2656 O O . VAL B 1 130 ? -8.586 -18.047 12.672 1 98.38 130 VAL B O 1
ATOM 2659 N N . GLU B 1 131 ? -9.18 -20.047 11.82 1 96.94 131 GLU B N 1
ATOM 2660 C CA . GLU B 1 131 ? -10.594 -19.844 12.125 1 96.94 131 GLU B CA 1
ATOM 2661 C C . GLU B 1 131 ? -10.969 -20.531 13.438 1 96.94 131 GLU B C 1
ATOM 2663 O O . GLU B 1 131 ? -10.281 -21.438 13.898 1 96.94 131 GLU B O 1
ATOM 2668 N N . ASN B 1 132 ? -11.984 -20.094 14.078 1 95.25 132 ASN B N 1
ATOM 2669 C CA . ASN B 1 132 ? -12.617 -20.734 15.227 1 95.25 132 ASN B CA 1
ATOM 2670 C C . ASN B 1 132 ? -11.641 -20.906 16.391 1 95.25 132 ASN B C 1
ATOM 2672 O O . ASN B 1 132 ? -11.562 -21.984 16.984 1 95.25 132 ASN B O 1
ATOM 2676 N N . ASP B 1 133 ? -10.75 -20.047 16.609 1 97.19 133 ASP B N 1
ATOM 2677 C CA . ASP B 1 133 ? -9.859 -19.953 17.766 1 97.19 133 ASP B CA 1
ATOM 2678 C C . ASP B 1 133 ? -10.039 -18.625 18.5 1 97.19 133 ASP B C 1
ATOM 2680 O O . ASP B 1 133 ? -9.211 -17.719 18.359 1 97.19 133 ASP B O 1
ATOM 2684 N N . PRO B 1 134 ? -11.133 -18.578 19.297 1 95.38 134 PRO B N 1
ATOM 2685 C CA . PRO B 1 134 ? -11.438 -17.312 19.969 1 95.38 134 PRO B CA 1
ATOM 2686 C C . PRO B 1 134 ? -10.32 -16.859 20.906 1 95.38 134 PRO B C 1
ATOM 2688 O O . PRO B 1 134 ? -10.117 -15.656 21.078 1 95.38 134 PRO B O 1
ATOM 2691 N N . GLU B 1 135 ? -9.617 -17.797 21.453 1 97 135 GLU B N 1
ATOM 2692 C CA . GLU B 1 135 ? -8.523 -17.438 22.344 1 97 135 GLU B CA 1
ATOM 2693 C C . GLU B 1 135 ? -7.395 -16.734 21.594 1 97 135 GLU B C 1
ATOM 2695 O O . GLU B 1 135 ? -6.898 -15.695 22.031 1 97 135 GLU B O 1
ATOM 2700 N N . LEU B 1 136 ? -7.008 -17.328 20.5 1 97.44 136 LEU B N 1
ATOM 2701 C CA . LEU B 1 136 ? -5.965 -16.703 19.672 1 97.44 136 LEU B CA 1
ATOM 2702 C C . LEU B 1 136 ? -6.414 -15.344 19.172 1 97.44 136 LEU B C 1
ATOM 2704 O O . LEU B 1 136 ? -5.648 -14.375 19.219 1 97.44 136 LEU B O 1
ATOM 2708 N N . THR B 1 137 ? -7.648 -15.273 18.703 1 96.88 137 THR B N 1
ATOM 2709 C CA . THR B 1 137 ? -8.18 -14.016 18.188 1 96.88 137 THR B CA 1
ATOM 2710 C C . THR B 1 137 ? -8.172 -12.938 19.266 1 96.88 137 THR B C 1
ATOM 2712 O O . THR B 1 137 ? -7.754 -11.805 19.016 1 96.88 137 THR B O 1
ATOM 2715 N N . ALA B 1 138 ? -8.578 -13.305 20.469 1 95.19 138 ALA B N 1
ATOM 2716 C CA . ALA B 1 138 ? -8.602 -12.367 21.578 1 95.19 138 ALA B CA 1
ATOM 2717 C C . ALA B 1 138 ? -7.195 -11.883 21.922 1 95.19 138 ALA B C 1
ATOM 2719 O O . ALA B 1 138 ? -6.996 -10.703 22.219 1 95.19 138 ALA B O 1
ATOM 2720 N N . LYS B 1 139 ? -6.258 -12.805 21.859 1 96.12 139 LYS B N 1
ATOM 2721 C CA . LYS B 1 139 ? -4.867 -12.461 22.156 1 96.12 139 LYS B CA 1
ATOM 2722 C C . LYS B 1 139 ? -4.316 -11.469 21.141 1 96.12 139 LYS B C 1
ATOM 2724 O O . LYS B 1 139 ? -3.443 -10.656 21.453 1 96.12 139 LYS B O 1
ATOM 2729 N N . LEU B 1 140 ? -4.812 -11.469 19.969 1 97.5 140 LEU B N 1
ATOM 2730 C CA . LEU B 1 140 ? -4.289 -10.656 18.875 1 97.5 140 LEU B CA 1
ATOM 2731 C C . LEU B 1 140 ? -5.02 -9.32 18.797 1 97.5 140 LEU B C 1
ATOM 2733 O O . LEU B 1 140 ? -4.59 -8.414 18.078 1 97.5 140 LEU B O 1
ATOM 2737 N N . MET B 1 141 ? -6.117 -9.203 19.516 1 96.44 141 MET B N 1
ATOM 2738 C CA . MET B 1 141 ? -6.859 -7.949 19.5 1 96.44 141 MET B CA 1
ATOM 2739 C C . MET B 1 141 ? -6.078 -6.844 20.203 1 96.44 141 MET B C 1
ATOM 2741 O O . MET B 1 141 ? -5.48 -7.074 21.266 1 96.44 141 MET B O 1
ATOM 2745 N N . PRO B 1 142 ? -5.984 -5.668 19.531 1 93.62 142 PRO B N 1
ATOM 2746 C CA . PRO B 1 142 ? -5.43 -4.543 20.281 1 93.62 142 PRO B CA 1
ATOM 2747 C C . PRO B 1 142 ? -6.293 -4.16 21.484 1 93.62 142 PRO B C 1
ATOM 2749 O O . PRO B 1 142 ? -7.516 -4.309 21.438 1 93.62 142 PRO B O 1
ATOM 2752 N N . ALA B 1 143 ? -5.613 -3.605 22.438 1 87.31 143 ALA B N 1
ATOM 2753 C CA . ALA B 1 143 ? -6.328 -3.195 23.641 1 87.31 143 ALA B CA 1
ATOM 2754 C C . ALA B 1 143 ? -7.359 -2.115 23.328 1 87.31 143 ALA B C 1
ATOM 2756 O O . ALA B 1 143 ? -7.074 -1.173 22.578 1 87.31 143 ALA B O 1
ATOM 2757 N N . ASP B 1 144 ? -8.594 -2.322 23.766 1 85.81 144 ASP B N 1
ATOM 2758 C CA . ASP B 1 144 ? -9.68 -1.344 23.75 1 85.81 144 ASP B CA 1
ATOM 2759 C C . ASP B 1 144 ? -10.078 -0.992 22.312 1 85.81 144 ASP B C 1
ATOM 2761 O O . ASP B 1 144 ? -10.523 0.125 22.047 1 85.81 144 ASP B O 1
ATOM 2765 N N . TYR B 1 145 ? -9.742 -1.831 21.391 1 88 145 TYR B N 1
ATOM 2766 C CA . TYR B 1 145 ? -10.172 -1.579 20.016 1 88 145 TYR B CA 1
ATOM 2767 C C . TYR B 1 145 ? -11.555 -2.17 19.766 1 88 145 TYR B C 1
ATOM 2769 O O . TYR B 1 145 ? -11.797 -3.35 20.031 1 88 145 TYR B O 1
ATOM 2777 N N . LYS B 1 146 ? -12.422 -1.353 19.266 1 88.44 146 LYS B N 1
ATOM 2778 C CA . LYS B 1 146 ? -13.844 -1.692 19.188 1 88.44 146 LYS B CA 1
ATOM 2779 C C . LYS B 1 146 ? -14.148 -2.516 17.953 1 88.44 146 LYS B C 1
ATOM 2781 O O . LYS B 1 146 ? -15.25 -3.047 17.797 1 88.44 146 LYS B O 1
ATOM 2786 N N . ALA B 1 147 ? -13.281 -2.816 17.109 1 90.19 147 ALA B N 1
ATOM 2787 C CA . ALA B 1 147 ? -13.539 -3.586 15.898 1 90.19 147 ALA B CA 1
ATOM 2788 C C . ALA B 1 147 ? -13.859 -5.043 16.234 1 90.19 147 ALA B C 1
ATOM 2790 O O . ALA B 1 147 ? -13.32 -5.598 17.188 1 90.19 147 ALA B O 1
ATOM 2791 N N . ARG B 1 148 ? -14.711 -5.629 15.461 1 92.75 148 ARG B N 1
ATOM 2792 C CA . ARG B 1 148 ? -15.047 -7.039 15.633 1 92.75 148 ARG B CA 1
ATOM 2793 C C . ARG B 1 148 ? -14.062 -7.93 14.875 1 92.75 148 ARG B C 1
ATOM 2795 O O . ARG B 1 148 ? -13.898 -7.797 13.664 1 92.75 148 ARG B O 1
ATOM 2802 N N . PRO B 1 149 ? -13.438 -8.812 15.578 1 94.25 149 PRO B N 1
ATOM 2803 C CA . PRO B 1 149 ? -12.547 -9.742 14.883 1 94.25 149 PRO B CA 1
ATOM 2804 C C . PRO B 1 149 ? -13.305 -10.867 14.172 1 94.25 149 PRO B C 1
ATOM 2806 O O . PRO B 1 149 ? -14.305 -11.367 14.695 1 94.25 149 PRO B O 1
ATOM 2809 N N . GLU B 1 150 ? -12.953 -11.188 12.953 1 93.69 150 GLU B N 1
ATOM 2810 C CA . GLU B 1 150 ? -13.508 -12.289 12.18 1 93.69 150 GLU B CA 1
ATOM 2811 C C . GLU B 1 150 ? -12.695 -13.562 12.367 1 93.69 150 GLU B C 1
ATOM 2813 O O . GLU B 1 150 ? -13.266 -14.656 12.492 1 93.69 150 GLU B O 1
ATOM 2818 N N . GLN B 1 151 ? -11.438 -13.508 12.359 1 97 151 GLN B N 1
ATOM 2819 C CA . GLN B 1 151 ? -10.477 -14.602 12.438 1 97 151 GLN B CA 1
ATOM 2820 C C . GLN B 1 151 ? -9.062 -14.07 12.656 1 97 151 GLN B C 1
ATOM 2822 O O . GLN B 1 151 ? -8.867 -12.859 12.812 1 97 151 GLN B O 1
ATOM 2827 N N . ALA B 1 152 ? -8.156 -14.984 12.805 1 98.31 152 ALA B N 1
ATOM 2828 C CA . ALA B 1 152 ? -6.754 -14.609 12.992 1 98.31 152 ALA B CA 1
ATOM 2829 C C . ALA B 1 152 ? -5.926 -14.953 11.758 1 98.31 152 ALA B C 1
ATOM 2831 O O . ALA B 1 152 ? -6.242 -15.906 11.031 1 98.31 152 ALA B O 1
ATOM 2832 N N . ILE B 1 153 ? -4.941 -14.203 11.484 1 98.69 153 ILE B N 1
ATOM 2833 C CA . ILE B 1 153 ? -3.959 -14.508 10.453 1 98.69 153 ILE B CA 1
ATOM 2834 C C . ILE B 1 153 ? -2.566 -14.594 11.078 1 98.69 153 ILE B C 1
ATOM 2836 O O . ILE B 1 153 ? -2.17 -13.711 11.844 1 98.69 153 ILE B O 1
ATOM 2840 N N . LEU B 1 154 ? -1.891 -15.656 10.828 1 98.88 154 LEU B N 1
ATOM 2841 C CA . LEU B 1 154 ? -0.504 -15.859 11.234 1 98.88 154 LEU B CA 1
ATOM 2842 C C . LEU B 1 154 ? 0.423 -15.852 10.023 1 98.88 154 LEU B C 1
ATOM 2844 O O . LEU B 1 154 ? 0.158 -16.531 9.031 1 98.88 154 LEU B O 1
ATOM 2848 N N . PHE B 1 155 ? 1.456 -15.078 10.125 1 98.88 155 PHE B N 1
ATOM 2849 C CA . PHE B 1 155 ? 2.443 -14.898 9.062 1 98.88 155 PHE B CA 1
ATOM 2850 C C . PHE B 1 155 ? 3.824 -15.336 9.531 1 98.88 155 PHE B C 1
ATOM 2852 O O . PHE B 1 155 ? 4.383 -14.773 10.469 1 98.88 155 PHE B O 1
ATOM 2859 N N . THR B 1 156 ? 4.363 -16.359 8.875 1 98.88 156 THR B N 1
ATOM 2860 C CA . THR B 1 156 ? 5.707 -16.844 9.172 1 98.88 156 THR B CA 1
ATOM 2861 C C . THR B 1 156 ? 6.73 -16.25 8.219 1 98.88 156 THR B C 1
ATOM 2863 O O . THR B 1 156 ? 6.641 -16.438 7.004 1 98.88 156 THR B O 1
ATOM 2866 N N . VAL B 1 157 ? 7.762 -15.656 8.773 1 98.56 157 VAL B N 1
ATOM 2867 C CA . VAL B 1 157 ? 8.727 -14.875 8.008 1 98.56 157 VAL B CA 1
ATOM 2868 C C . VAL B 1 157 ? 9.742 -15.812 7.352 1 98.56 157 VAL B C 1
ATOM 2870 O O . VAL B 1 157 ? 10.281 -16.703 8.008 1 98.56 157 VAL B O 1
ATOM 2873 N N . THR B 1 158 ? 9.977 -15.586 6.09 1 97.81 158 THR B N 1
ATOM 2874 C CA . THR B 1 158 ? 11.047 -16.25 5.355 1 97.81 158 THR B CA 1
ATOM 2875 C C . THR B 1 158 ? 12.25 -15.336 5.191 1 97.81 158 THR B C 1
ATOM 2877 O O . THR B 1 158 ? 13.398 -15.766 5.336 1 97.81 158 THR B O 1
ATOM 2880 N N . ALA B 1 159 ? 12 -14.133 4.859 1 97.56 159 ALA B N 1
ATOM 2881 C CA . ALA B 1 159 ? 13.023 -13.117 4.66 1 97.56 159 ALA B CA 1
ATOM 2882 C C . ALA B 1 159 ? 12.43 -11.711 4.723 1 97.56 159 ALA B C 1
ATOM 2884 O O . ALA B 1 159 ? 11.219 -11.539 4.527 1 97.56 159 ALA B O 1
ATOM 2885 N N . TRP B 1 160 ? 13.234 -10.82 5.027 1 97.44 160 TRP B N 1
ATOM 2886 C CA . TRP B 1 160 ? 12.766 -9.438 4.957 1 97.44 160 TRP B CA 1
ATOM 2887 C C . TRP B 1 160 ? 13.898 -8.508 4.535 1 97.44 160 TRP B C 1
ATOM 2889 O O . TRP B 1 160 ? 15.07 -8.844 4.664 1 97.44 160 TRP B O 1
ATOM 2899 N N . ASP B 1 161 ? 13.508 -7.379 3.934 1 95.12 161 ASP B N 1
ATOM 2900 C CA . ASP B 1 161 ? 14.438 -6.383 3.408 1 95.12 161 ASP B CA 1
ATOM 2901 C C . ASP B 1 161 ? 13.898 -4.965 3.621 1 95.12 161 ASP B C 1
ATOM 2903 O O . ASP B 1 161 ? 12.719 -4.707 3.412 1 95.12 161 ASP B O 1
ATOM 2907 N N . ALA B 1 162 ? 14.711 -4.129 4.246 1 91.12 162 ALA B N 1
ATOM 2908 C CA . ALA B 1 162 ? 14.461 -2.691 4.305 1 91.12 162 ALA B CA 1
ATOM 2909 C C . ALA B 1 162 ? 15.195 -1.958 3.186 1 91.12 162 ALA B C 1
ATOM 2911 O O . ALA B 1 162 ? 16.375 -2.203 2.947 1 91.12 162 ALA B O 1
ATOM 2912 N N . ASN B 1 163 ? 14.523 -1.138 2.477 1 78.25 163 ASN B N 1
ATOM 2913 C CA . ASN B 1 163 ? 15.242 -0.595 1.328 1 78.25 163 ASN B CA 1
ATOM 2914 C C . ASN B 1 163 ? 14.945 0.891 1.136 1 78.25 163 ASN B C 1
ATOM 2916 O O . ASN B 1 163 ? 14.594 1.587 2.088 1 78.25 163 ASN B O 1
ATOM 2920 N N . CYS B 1 164 ? 14.945 1.383 -0.138 1 80.44 164 CYS B N 1
ATOM 2921 C CA . CYS B 1 164 ? 15.117 2.748 -0.621 1 80.44 164 CYS B CA 1
ATOM 2922 C C . CYS B 1 164 ? 13.891 3.596 -0.318 1 80.44 164 CYS B C 1
ATOM 2924 O O . CYS B 1 164 ? 12.766 3.191 -0.617 1 80.44 164 CYS B O 1
ATOM 2926 N N . PRO B 1 165 ? 14.047 4.699 0.34 1 83 165 PRO B N 1
ATOM 2927 C CA . PRO B 1 165 ? 12.945 5.617 0.626 1 83 165 PRO B CA 1
ATOM 2928 C C . PRO B 1 165 ? 12.516 6.426 -0.598 1 83 165 PRO B C 1
ATOM 2930 O O . PRO B 1 165 ? 11.562 7.203 -0.525 1 83 165 PRO B O 1
ATOM 2933 N N . GLN B 1 166 ? 13.086 6.18 -1.721 1 82.81 166 GLN B N 1
ATOM 2934 C CA . GLN B 1 166 ? 12.875 7.051 -2.873 1 82.81 166 GLN B CA 1
ATOM 2935 C C . GLN B 1 166 ? 11.414 7.051 -3.301 1 82.81 166 GLN B C 1
ATOM 2937 O O . GLN B 1 166 ? 10.766 6.004 -3.303 1 82.81 166 GLN B O 1
ATOM 2942 N N . HIS B 1 167 ? 10.867 8.234 -3.605 1 85.69 167 HIS B N 1
ATOM 2943 C CA . HIS B 1 167 ? 9.562 8.5 -4.203 1 85.69 167 HIS B CA 1
ATOM 2944 C C . HIS B 1 167 ? 8.438 8.219 -3.213 1 85.69 167 HIS B C 1
ATOM 2946 O O . HIS B 1 167 ? 7.277 8.094 -3.607 1 85.69 167 HIS B O 1
ATOM 2952 N N . ILE B 1 168 ? 8.734 7.977 -1.953 1 88.81 168 ILE B N 1
ATOM 2953 C CA . ILE B 1 168 ? 7.688 7.906 -0.937 1 88.81 168 ILE B CA 1
ATOM 2954 C C . ILE B 1 168 ? 7.301 9.32 -0.496 1 88.81 168 ILE B C 1
ATOM 2956 O O . ILE B 1 168 ? 8.117 10.039 0.079 1 88.81 168 ILE B O 1
ATOM 2960 N N . PRO B 1 169 ? 6.109 9.633 -0.81 1 90.62 169 PRO B N 1
ATOM 2961 C CA . PRO B 1 169 ? 5.703 10.945 -0.313 1 90.62 169 PRO B CA 1
ATOM 2962 C C . PRO B 1 169 ? 5.648 11.008 1.211 1 90.62 169 PRO B C 1
ATOM 2964 O O . PRO B 1 169 ? 5.375 10 1.866 1 90.62 169 PRO B O 1
ATOM 2967 N N . GLN B 1 170 ? 5.922 12.164 1.702 1 92.06 170 GLN B N 1
ATOM 2968 C CA . GLN B 1 170 ? 5.781 12.344 3.143 1 92.06 170 GLN B CA 1
ATOM 2969 C C . GLN B 1 170 ? 4.352 12.734 3.51 1 92.06 170 GLN B C 1
ATOM 2971 O O . GLN B 1 170 ? 3.768 13.625 2.893 1 92.06 170 GLN B O 1
ATOM 2976 N N . ARG B 1 171 ? 3.764 11.992 4.441 1 93.94 171 ARG B N 1
ATOM 2977 C CA . ARG B 1 171 ? 2.41 12.234 4.938 1 93.94 171 ARG B CA 1
ATOM 2978 C C . ARG B 1 171 ? 2.375 12.219 6.461 1 93.94 171 ARG B C 1
ATOM 2980 O O . ARG B 1 171 ? 3.176 11.531 7.098 1 93.94 171 ARG B O 1
ATOM 2987 N N . PHE B 1 172 ? 1.438 12.984 6.98 1 93.88 172 PHE B N 1
ATOM 2988 C CA . PHE B 1 172 ? 1.306 13.078 8.43 1 93.88 172 PHE B CA 1
ATOM 2989 C C . PHE B 1 172 ? -0.082 12.633 8.875 1 93.88 172 PHE B C 1
ATOM 2991 O O . PHE B 1 172 ? -1.073 12.891 8.188 1 93.88 172 PHE B O 1
ATOM 2998 N N . GLU B 1 173 ? -0.052 12.023 10.031 1 93.75 173 GLU B N 1
ATOM 2999 C CA . GLU B 1 173 ? -1.305 11.539 10.609 1 93.75 173 GLU B CA 1
ATOM 3000 C C . GLU B 1 173 ? -2.225 12.695 10.977 1 93.75 173 GLU B C 1
ATOM 3002 O O . GLU B 1 173 ? -1.771 13.719 11.5 1 93.75 173 GLU B O 1
ATOM 3007 N N . ALA B 1 174 ? -3.467 12.5 10.734 1 92.5 174 ALA B N 1
ATOM 3008 C CA . ALA B 1 174 ? -4.48 13.516 10.977 1 92.5 174 ALA B CA 1
ATOM 3009 C C . ALA B 1 174 ? -4.418 14.023 12.414 1 92.5 174 ALA B C 1
ATOM 3011 O O . ALA B 1 174 ? -4.5 15.227 12.664 1 92.5 174 ALA B O 1
ATOM 3012 N N . ALA B 1 175 ? -4.27 13.125 13.328 1 91.06 175 ALA B N 1
ATOM 3013 C CA . ALA B 1 175 ? -4.242 13.508 14.742 1 91.06 175 ALA B CA 1
ATOM 3014 C C . ALA B 1 175 ? -3.059 14.43 15.031 1 91.06 175 ALA B C 1
ATOM 3016 O O . ALA B 1 175 ? -3.193 15.406 15.773 1 91.06 175 ALA B O 1
ATOM 3017 N N . ASP B 1 176 ? -1.935 14.109 14.445 1 92.56 176 ASP B N 1
ATOM 3018 C CA . ASP B 1 176 ? -0.75 14.945 14.625 1 92.56 176 ASP B CA 1
ATOM 3019 C C . ASP B 1 176 ? -0.944 16.328 14 1 92.56 176 ASP B C 1
ATOM 3021 O O . ASP B 1 176 ? -0.558 17.344 14.578 1 92.56 176 ASP B O 1
ATOM 3025 N N . VAL B 1 177 ? -1.509 16.359 12.859 1 93.94 177 VAL B N 1
ATOM 3026 C CA . VAL B 1 177 ? -1.759 17.609 12.148 1 93.94 177 VAL B CA 1
ATOM 3027 C C . VAL B 1 177 ? -2.742 18.469 12.938 1 93.94 177 VAL B C 1
ATOM 3029 O O . VAL B 1 177 ? -2.508 19.656 13.141 1 93.94 177 VAL B O 1
ATOM 3032 N N . ALA B 1 178 ? -3.773 17.859 13.391 1 93.69 178 ALA B N 1
ATOM 3033 C CA . ALA B 1 178 ? -4.781 18.562 14.18 1 93.69 178 ALA B CA 1
ATOM 3034 C C . ALA B 1 178 ? -4.164 19.172 15.438 1 93.69 178 ALA B C 1
ATOM 3036 O O . ALA B 1 178 ? -4.465 20.312 15.789 1 93.69 178 ALA B O 1
ATOM 3037 N N . ALA B 1 179 ? -3.344 18.422 16.062 1 94.88 179 ALA B N 1
ATOM 3038 C CA . ALA B 1 179 ? -2.697 18.906 17.266 1 94.88 179 ALA B CA 1
ATOM 3039 C C . ALA B 1 179 ? -1.813 20.125 16.984 1 94.88 179 ALA B C 1
ATOM 3041 O O . ALA B 1 179 ? -1.812 21.094 17.734 1 94.88 179 ALA B O 1
ATOM 3042 N N . ALA B 1 180 ? -1.104 20 15.945 1 94.38 180 ALA B N 1
ATOM 3043 C CA . ALA B 1 180 ? -0.215 21.094 15.562 1 94.38 180 ALA B CA 1
ATOM 3044 C C . ALA B 1 180 ? -1.01 22.359 15.211 1 94.38 180 ALA B C 1
ATOM 3046 O O . ALA B 1 180 ? -0.629 23.469 15.594 1 94.38 180 ALA B O 1
ATOM 3047 N N . LEU B 1 181 ? -2.039 22.203 14.539 1 95.25 181 LEU B N 1
ATOM 3048 C CA . LEU B 1 181 ? -2.891 23.328 14.172 1 95.25 181 LEU B CA 1
ATOM 3049 C C . LEU B 1 181 ? -3.58 23.922 15.398 1 95.25 181 LEU B C 1
ATOM 3051 O O . LEU B 1 181 ? -3.666 25.141 15.539 1 95.25 181 LEU B O 1
ATOM 3055 N N . ALA B 1 182 ? -4.016 23.047 16.25 1 95.88 182 ALA B N 1
ATOM 3056 C CA . ALA B 1 182 ? -4.695 23.5 17.453 1 95.88 182 ALA B CA 1
ATOM 3057 C C . ALA B 1 182 ? -3.762 24.344 18.328 1 95.88 182 ALA B C 1
ATOM 3059 O O . ALA B 1 182 ? -4.188 25.312 18.938 1 95.88 182 ALA B O 1
ATOM 3060 N N . GLU B 1 183 ? -2.594 23.875 18.438 1 96.69 183 GLU B N 1
ATOM 3061 C CA . GLU B 1 183 ? -1.603 24.641 19.203 1 96.69 183 GLU B CA 1
ATOM 3062 C C . GLU B 1 183 ? -1.463 26.062 18.672 1 96.69 183 GLU B C 1
ATOM 3064 O O . GLU B 1 183 ? -1.452 27.016 19.453 1 96.69 183 GLU B O 1
ATOM 3069 N N . ARG B 1 184 ? -1.426 26.188 17.422 1 96.06 184 ARG B N 1
ATOM 3070 C CA . ARG B 1 184 ? -1.29 27.5 16.797 1 96.06 184 ARG B CA 1
ATOM 3071 C C . ARG B 1 184 ? -2.578 28.312 16.922 1 96.06 184 ARG B C 1
ATOM 3073 O O . ARG B 1 184 ? -2.537 29.516 17.156 1 96.06 184 ARG B O 1
ATOM 3080 N N . ASP B 1 185 ? -3.629 27.625 16.812 1 96.31 185 ASP B N 1
ATOM 3081 C CA . ASP B 1 185 ? -4.91 28.297 16.969 1 96.31 185 ASP B CA 1
ATOM 3082 C C . ASP B 1 185 ? -5.074 28.844 18.391 1 96.31 185 ASP B C 1
ATOM 3084 O O . ASP B 1 185 ? -5.605 29.938 18.578 1 96.31 185 ASP B O 1
ATOM 3088 N N . ARG B 1 186 ? -4.625 28.094 19.344 1 97.19 186 ARG B N 1
ATOM 3089 C CA . ARG B 1 186 ? -4.66 28.562 20.719 1 97.19 186 ARG B CA 1
ATOM 3090 C C . ARG B 1 186 ? -3.77 29.781 20.906 1 97.19 186 ARG B C 1
ATOM 3092 O O . ARG B 1 186 ? -4.152 30.734 21.594 1 97.19 186 ARG B O 1
ATOM 3099 N N . ARG B 1 187 ? -2.613 29.688 20.344 1 97.19 187 ARG B N 1
ATOM 3100 C CA . ARG B 1 187 ? -1.706 30.828 20.422 1 97.19 187 ARG B CA 1
ATOM 3101 C C . ARG B 1 187 ? -2.326 32.062 19.781 1 97.19 187 ARG B C 1
ATOM 3103 O O . ARG B 1 187 ? -2.209 33.156 20.297 1 97.19 187 ARG B O 1
ATOM 3110 N N . ILE B 1 188 ? -2.996 31.859 18.688 1 96.75 188 ILE B N 1
ATOM 3111 C CA . ILE B 1 188 ? -3.648 32.938 17.969 1 96.75 188 ILE B CA 1
ATOM 3112 C C . ILE B 1 188 ? -4.758 33.531 18.828 1 96.75 188 ILE B C 1
ATOM 3114 O O . ILE B 1 188 ? -4.836 34.75 18.984 1 96.75 188 ILE B O 1
ATOM 3118 N N . ALA B 1 189 ? -5.484 32.688 19.375 1 96.88 189 ALA B N 1
ATOM 3119 C CA . ALA B 1 189 ? -6.559 33.156 20.25 1 96.88 189 ALA B CA 1
ATOM 3120 C C . ALA B 1 189 ? -6 33.938 21.422 1 96.88 189 ALA B C 1
ATOM 3122 O O . ALA B 1 189 ? -6.57 34.969 21.812 1 96.88 189 ALA B O 1
ATOM 3123 N N . GLY B 1 190 ? -4.984 33.469 21.953 1 96.5 190 GLY B N 1
ATOM 3124 C CA . GLY B 1 190 ? -4.336 34.188 23.031 1 96.5 190 GLY B CA 1
ATOM 3125 C C . GLY B 1 190 ? -3.83 35.562 22.641 1 96.5 190 GLY B C 1
ATOM 3126 O O . GLY B 1 190 ? -4.012 36.531 23.375 1 96.5 190 GLY B O 1
ATOM 3127 N N . LEU B 1 191 ? -3.248 35.594 21.453 1 96.38 191 LEU B N 1
ATOM 3128 C CA . LEU B 1 191 ? -2.73 36.844 20.953 1 96.38 191 LEU B CA 1
ATOM 3129 C C . LEU B 1 191 ? -3.869 37.812 20.641 1 96.38 191 LEU B C 1
ATOM 3131 O O . LEU B 1 191 ? -3.762 39.031 20.906 1 96.38 191 LEU B O 1
ATOM 3135 N N . GLU B 1 192 ? -4.922 37.312 20.141 1 96.88 192 GLU B N 1
ATOM 3136 C CA . GLU B 1 192 ? -6.086 38.156 19.844 1 96.88 192 GLU B CA 1
ATOM 3137 C C . GLU B 1 192 ? -6.707 38.719 21.125 1 96.88 192 GLU B C 1
ATOM 3139 O O . GLU B 1 192 ? -7.133 39.875 21.156 1 96.88 192 GLU B O 1
ATOM 3144 N N . GLN B 1 193 ? -6.668 37.938 22.125 1 96.19 193 GLN B N 1
ATOM 3145 C CA . GLN B 1 193 ? -7.168 38.406 23.406 1 96.19 193 GLN B CA 1
ATOM 3146 C C . GLN B 1 193 ? -6.266 39.5 23.984 1 96.19 193 GLN B C 1
ATOM 3148 O O . GLN B 1 193 ? -6.754 40.469 24.578 1 96.19 193 GLN B O 1
ATOM 3153 N N . GLU B 1 194 ? -5 39.281 23.891 1 95.12 194 GLU B N 1
ATOM 3154 C CA . GLU B 1 194 ? -4.051 40.281 24.375 1 95.12 194 GLU B CA 1
ATOM 3155 C C . GLU B 1 194 ? -4.215 41.594 23.641 1 95.12 194 GLU B C 1
ATOM 3157 O O . GLU B 1 194 ? -4.145 42.656 24.25 1 95.12 194 GLU B O 1
ATOM 3162 N N . ILE B 1 195 ? -4.449 41.531 22.391 1 94.38 195 ILE B N 1
ATOM 3163 C CA . ILE B 1 195 ? -4.641 42.719 21.594 1 94.38 195 ILE B CA 1
ATOM 3164 C C . ILE B 1 195 ? -5.918 43.438 22.031 1 94.38 195 ILE B C 1
ATOM 3166 O O . ILE B 1 195 ? -5.926 44.656 22.203 1 94.38 195 ILE B O 1
ATOM 3170 N N . ALA B 1 196 ? -6.934 42.656 22.266 1 94.44 196 ALA B N 1
ATOM 3171 C CA . ALA B 1 196 ? -8.188 43.219 22.75 1 94.44 196 ALA B CA 1
ATOM 3172 C C . ALA B 1 196 ? -7.984 43.938 24.094 1 94.44 196 ALA B C 1
ATOM 3174 O O . ALA B 1 196 ? -8.508 45.031 24.297 1 94.44 196 ALA B O 1
ATOM 3175 N N . ARG B 1 197 ? -7.215 43.375 24.969 1 92.88 197 ARG B N 1
ATOM 3176 C CA . ARG B 1 197 ? -6.934 43.969 26.266 1 92.88 197 ARG B CA 1
ATOM 3177 C C . ARG B 1 197 ? -6.137 45.281 26.125 1 92.88 197 ARG B C 1
ATOM 3179 O O . ARG B 1 197 ? -6.426 46.25 26.812 1 92.88 197 ARG B O 1
ATOM 3186 N N . LEU B 1 198 ? -5.234 45.25 25.156 1 91.44 198 LEU B N 1
ATOM 3187 C CA . LEU B 1 198 ? -4.387 46.438 24.953 1 91.44 198 LEU B CA 1
ATOM 3188 C C . LEU B 1 198 ? -5.18 47.562 24.328 1 91.44 198 LEU B C 1
ATOM 3190 O O . LEU B 1 198 ? -4.957 48.75 24.656 1 91.44 198 LEU B O 1
ATOM 3194 N N . ARG B 1 199 ? -6.109 47.25 23.609 1 90.81 199 ARG B N 1
ATOM 3195 C CA . ARG B 1 199 ? -6.922 48.25 22.938 1 90.81 199 ARG B CA 1
ATOM 3196 C C . ARG B 1 199 ? -7.957 48.844 23.906 1 90.81 199 ARG B C 1
ATOM 3198 O O . ARG B 1 199 ? -8.258 50.031 23.859 1 90.81 199 ARG B O 1
ATOM 3205 N N . ASP B 1 200 ? -8.539 48.031 24.828 1 88.38 200 ASP B N 1
ATOM 3206 C CA . ASP B 1 200 ? -9.492 48.5 25.828 1 88.38 200 ASP B CA 1
ATOM 3207 C C . ASP B 1 200 ? -8.797 49.344 26.906 1 88.38 200 ASP B C 1
ATOM 3209 O O . ASP B 1 200 ? -9.359 50.312 27.391 1 88.38 200 ASP B O 1
ATOM 3213 N N . GLY B 1 201 ? -7.688 49.031 27.375 1 78.38 201 GLY B N 1
ATOM 3214 C CA . GLY B 1 201 ? -6.938 49.781 28.359 1 78.38 201 GLY B CA 1
ATOM 3215 C C . GLY B 1 201 ? -6.473 51.125 27.844 1 78.38 201 GLY B C 1
ATOM 3216 O O . GLY B 1 201 ? -6.48 52.125 28.578 1 78.38 201 GLY B O 1
ATOM 3217 N N . ALA B 1 202 ? -6.098 51.406 26.656 1 71.12 202 ALA B N 1
ATOM 3218 C CA . ALA B 1 202 ? -5.711 52.688 26.047 1 71.12 202 ALA B CA 1
ATOM 3219 C C . ALA B 1 202 ? -6.906 53.625 25.938 1 71.12 202 ALA B C 1
ATOM 3221 O O . ALA B 1 202 ? -6.758 54.844 26.062 1 71.12 202 ALA B O 1
ATOM 3222 N N . ALA B 1 203 ? -8.133 53.188 25.844 1 72.94 203 ALA B N 1
ATOM 3223 C CA . ALA B 1 203 ? -9.344 54 25.734 1 72.94 203 ALA B CA 1
ATOM 3224 C C . ALA B 1 203 ? -9.766 54.531 27.094 1 72.94 203 ALA B C 1
ATOM 3226 O O . ALA B 1 203 ? -10.289 55.656 27.172 1 72.94 203 ALA B O 1
ATOM 3227 N N . ALA B 1 204 ? -9.555 53.875 28.203 1 67.94 204 ALA B N 1
ATOM 3228 C CA . ALA B 1 204 ? -9.953 54.312 29.531 1 67.94 204 ALA B CA 1
ATOM 3229 C C . ALA B 1 204 ? -9.07 55.469 30.016 1 67.94 204 ALA B C 1
ATOM 3231 O O . ALA B 1 204 ? -9.453 56.219 30.906 1 67.94 204 ALA B O 1
ATOM 3232 N N . GLU B 1 205 ? -7.914 55.625 29.531 1 56.94 205 GLU B N 1
ATOM 3233 C CA . GLU B 1 205 ? -7 56.688 29.969 1 56.94 205 GLU B CA 1
ATOM 3234 C C . GLU B 1 205 ? -7.199 57.969 29.141 1 56.94 205 GLU B C 1
ATOM 3236 O O . GLU B 1 205 ? -6.637 59 29.469 1 56.94 205 GLU B O 1
ATOM 3241 N N . LEU B 1 206 ? -8.016 58 28.156 1 50.97 206 LEU B N 1
ATOM 3242 C CA . LEU B 1 206 ? -8.383 59.219 27.453 1 50.97 206 LEU B CA 1
ATOM 3243 C C . LEU B 1 206 ? -9.719 59.75 27.953 1 50.97 206 LEU B C 1
ATOM 3245 O O . LEU B 1 206 ? -10.648 58.969 28.188 1 50.97 206 LEU B O 1
#